Protein AF-A0A8H5Y834-F1 (afdb_monomer_lite)

Organism: NCBI:txid78864

Foldseek 3Di:
DCVVQPPPKDKDKDAQAQVQLLVVCVVVVNQDFQRDGSPPHGDDWFGFDPPPSCVSPPADPDDQVCAQPCSHHDNDDDDPQQRDKDFPDKDKFFDDQPDPPDPDRQTDTHRWIKMKMKGWPDWDWDQDPPQGIKIKTKMKIWIQTPRGTGMIMITIMIGDGDPCPPDPPPLQPPCVPVPPPPPPPPDPDPPCPQDDDAEDEDEFQDCVQQCCCCCVLVNWAWLDWDDPDQKIKTKTGDQPDPVCVVPVVCSSVVCVVVVNNHHDIYIYIYGPPSNVDDQPPDAPLLDPPNHDDFADDDDDPDQVVSVVSCVVVVWAWLFDAAQDPADDSAAVVCVVVVHLDADPPDPSHDDSSVSSVSNGDTAIARPRRPDVPDDDHCPDNVSSHSGGD

Sequence (389 aa):
MSRNFENRQFVRRQILDANQVQKLALTLHRPSLGGFDIQNQAPPNGTPLPPGYHLVYFTPGGLESELGADGTDTSFNAPFAFTRRMWGGGRIEWAASSSFLSTAGPELRVGDEVEEATSLISATPKESRSAGEMVLVEVKKEYHGPRGLALTDYRSWIFRPEIKPLSRSSDFGLLVDADPRQPTLVRDESGRDGYKLNHFMMRIRDPKKSMEFYTKLMGMRTVFVLNAGPFTVYYLGYPQTDEHRVDLTKFAIDTITNLPHTLGLLELFHIHGSEKQQSGFYSTGNTPPNLGFGHLGFTVPNVSQALMRLRAQGVPVLKDIGPCEAPILISDWEKQRGVGVSVKGTDSELHPGYAKLLEQIAFIQDPYCLHPNVQGDAKHPEDMQGLLS

Radius of gyration: 31.87 Å; chains: 1; bounding box: 76×54×85 Å

pLDDT: mean 80.47, std 17.7, range [32.56, 97.56]

InterPro domains:
  IPR004360 Glyoxalase/fosfomycin resistance/dioxygenase domain [PF00903] (196-322)
  IPR029068 Glyoxalase/Bleomycin resistance protein/Dihydroxybiphenyl dioxygenase [G3DSA:3.10.180.10] (180-368)
  IPR029068 Glyoxalase/Bleomycin resistance protein/Dihydroxybiphenyl dioxygenase [SSF54593] (196-323)
  IPR037523 Vicinal oxygen chelate (VOC), core domain [PS51819] (196-353)
  IPR052741 Mitochondrial Hydroxyacyl-thioester Dehydratase [PTHR28152] (6-170)

Secondary structure (DSSP, 8-state):
-HHHHTT-EEEEEEE--HHHHHHHHHHTT--EETTEE-SSSPPPTTPBPPTTGGGGSS---S-GGGS-TTSS--TTPPPTT--EEEEEEEEEEEPP---TT-SS-S--BTT-EEEEEEEEEEEEEEEETTTEEEEEEEEEEEEEETTEEEEEEEEEEEEE-----SS--TT---SSSS-TTS----PPPTT-TT----EEEEEES-HHHHHIIIIIIS--EEEEEEE-SSEEEEEEE--SSHHHHH-HHHHHHHHHHTGGG--SEEEEEEETTGGGSPTTSS--SSSTTS----------S-HHHHHHHHHHTT--EEE-SS---S--S--HHHHTTTSS---TTSTTS--HHHHHHHTT--EE--GGG--TT--S---SGGGGTT---

Structure (mmCIF, N/CA/C/O backbone):
data_AF-A0A8H5Y834-F1
#
_entry.id   AF-A0A8H5Y834-F1
#
loop_
_atom_site.group_PDB
_atom_site.id
_atom_site.type_symbol
_atom_site.label_atom_id
_atom_site.label_alt_id
_atom_site.label_comp_id
_atom_site.label_asym_id
_atom_site.label_entity_id
_atom_site.label_seq_id
_atom_site.pdbx_PDB_ins_code
_atom_site.Cartn_x
_atom_site.Cartn_y
_atom_site.Cartn_z
_atom_site.occupancy
_atom_site.B_iso_or_equiv
_atom_site.auth_seq_id
_atom_site.auth_comp_id
_atom_site.auth_asym_id
_atom_site.auth_atom_id
_atom_site.pdbx_PDB_model_num
ATOM 1 N N . MET A 1 1 ? -33.951 6.154 3.272 1.00 46.12 1 MET A N 1
ATOM 2 C CA . MET A 1 1 ? -33.186 5.913 4.517 1.00 46.12 1 MET A CA 1
ATOM 3 C C . MET A 1 1 ? -34.059 6.012 5.756 1.00 46.12 1 MET A C 1
ATOM 5 O O . MET A 1 1 ? -34.081 5.038 6.490 1.00 46.12 1 MET A O 1
ATOM 9 N N . SER A 1 2 ? -34.824 7.099 5.943 1.00 47.44 2 SER A N 1
ATOM 10 C CA . SER A 1 2 ? -35.669 7.288 7.140 1.00 47.44 2 SER A CA 1
ATOM 11 C C . SER A 1 2 ? -36.575 6.091 7.473 1.00 47.44 2 SER A C 1
ATOM 13 O O . SER A 1 2 ? -36.583 5.653 8.611 1.00 47.44 2 SER A O 1
ATOM 15 N N . ARG A 1 3 ? -37.229 5.465 6.479 1.00 48.16 3 ARG A N 1
ATOM 16 C CA . ARG A 1 3 ? -38.219 4.390 6.716 1.00 48.16 3 ARG A CA 1
ATOM 17 C C . ARG A 1 3 ? -37.682 3.083 7.325 1.00 48.16 3 ARG A C 1
ATOM 19 O O . ARG A 1 3 ? -38.458 2.359 7.930 1.00 48.16 3 ARG A O 1
ATOM 26 N N . ASN A 1 4 ? -36.390 2.757 7.181 1.00 54.59 4 ASN A N 1
ATOM 27 C CA . ASN A 1 4 ? -35.841 1.488 7.707 1.00 54.59 4 ASN A CA 1
ATOM 28 C C . ASN A 1 4 ? -35.476 1.561 9.200 1.00 54.59 4 ASN A C 1
ATOM 30 O O . ASN A 1 4 ? -35.349 0.526 9.854 1.00 54.59 4 ASN A O 1
ATOM 34 N N . PHE A 1 5 ? -35.304 2.777 9.722 1.00 59.12 5 PHE A N 1
ATOM 35 C CA . PHE A 1 5 ? -34.920 3.048 11.109 1.00 59.12 5 PHE A CA 1
ATOM 36 C C . PHE A 1 5 ? -35.915 3.963 11.830 1.00 59.12 5 PHE A C 1
ATOM 38 O O . PHE A 1 5 ? -35.716 4.272 13.002 1.00 59.12 5 PHE A O 1
ATOM 45 N N . GLU A 1 6 ? -36.984 4.383 11.150 1.00 57.66 6 GLU A N 1
ATOM 46 C CA . GLU A 1 6 ? -38.084 5.145 11.733 1.00 57.66 6 GLU A CA 1
ATOM 47 C C . GLU A 1 6 ? -38.618 4.371 12.943 1.00 57.66 6 GLU A C 1
ATOM 49 O O . GLU A 1 6 ? -39.026 3.215 12.821 1.00 57.66 6 GLU A O 1
ATOM 54 N N . ASN A 1 7 ? -38.556 4.993 14.121 1.00 64.25 7 ASN A N 1
ATOM 55 C CA . ASN A 1 7 ? -38.950 4.416 15.412 1.00 64.25 7 ASN A CA 1
ATOM 56 C C . ASN A 1 7 ? -38.074 3.264 15.945 1.00 64.25 7 ASN A C 1
ATOM 58 O O . ASN A 1 7 ? -38.475 2.595 16.897 1.00 64.25 7 ASN A O 1
ATOM 62 N N . ARG A 1 8 ? -36.878 3.018 15.387 1.00 70.75 8 ARG A N 1
ATOM 63 C CA . ARG A 1 8 ? -35.919 2.077 15.988 1.00 70.75 8 ARG A CA 1
ATOM 64 C C . ARG A 1 8 ? -35.089 2.767 17.066 1.00 70.75 8 ARG A C 1
ATOM 66 O O . ARG A 1 8 ? -34.402 3.753 16.803 1.00 70.75 8 ARG A O 1
ATOM 73 N N . GLN A 1 9 ? -35.126 2.193 18.262 1.00 81.62 9 GLN A N 1
ATOM 74 C CA . GLN A 1 9 ? -34.299 2.572 19.397 1.00 81.62 9 GLN A CA 1
ATOM 75 C C . GLN A 1 9 ? -33.412 1.382 19.765 1.00 81.62 9 GLN A C 1
ATOM 77 O O . GLN A 1 9 ? -33.905 0.261 19.896 1.00 81.62 9 GLN A O 1
ATOM 82 N N . PHE A 1 10 ? -32.111 1.614 19.914 1.00 86.94 10 PHE A N 1
ATOM 83 C CA . PHE A 1 10 ? -31.179 0.603 20.409 1.00 86.94 10 PHE A CA 1
ATOM 84 C C . PHE A 1 10 ? -30.896 0.882 21.875 1.00 86.94 10 PHE A C 1
ATOM 86 O O . PHE A 1 10 ? -30.531 2.001 22.226 1.00 86.94 10 PHE A O 1
ATOM 93 N N . VAL A 1 11 ? -31.071 -0.136 22.714 1.00 90.69 11 VAL A N 1
ATOM 94 C CA . VAL A 1 11 ? -30.858 -0.038 24.157 1.00 90.69 11 VAL A CA 1
ATOM 95 C C . VAL A 1 11 ? -29.713 -0.957 24.552 1.00 90.69 11 VAL A C 1
ATOM 97 O O . VAL A 1 11 ? -29.690 -2.129 24.169 1.00 90.69 11 VAL A O 1
ATOM 100 N N . ARG A 1 12 ? -28.758 -0.427 25.314 1.00 91.88 12 ARG A N 1
ATOM 101 C CA . ARG A 1 12 ? -27.623 -1.170 25.875 1.00 91.88 12 ARG A CA 1
ATOM 102 C C . ARG A 1 12 ? -27.512 -0.870 27.360 1.00 91.88 12 ARG A C 1
ATOM 104 O O . ARG A 1 12 ? -27.840 0.229 27.792 1.00 91.88 12 ARG A O 1
ATOM 111 N N . ARG A 1 13 ? -27.026 -1.833 28.140 1.00 94.94 13 ARG A N 1
ATOM 112 C CA . ARG A 1 13 ? -26.738 -1.643 29.565 1.00 94.94 13 ARG A CA 1
ATOM 113 C C . ARG A 1 13 ? -25.290 -1.980 29.846 1.00 94.94 13 ARG A C 1
ATOM 115 O O . ARG A 1 13 ? -24.770 -2.949 29.294 1.00 94.94 13 ARG A O 1
ATOM 122 N N . GLN A 1 14 ? -24.649 -1.176 30.681 1.00 95.94 14 GLN A N 1
ATOM 123 C CA . GLN A 1 14 ? -23.291 -1.428 31.135 1.00 95.94 14 GLN A CA 1
ATOM 124 C C . GLN A 1 14 ? -23.114 -0.929 32.567 1.00 95.94 14 GLN A C 1
ATOM 126 O O . GLN A 1 14 ? -23.587 0.149 32.925 1.00 95.94 14 GLN A O 1
ATOM 131 N N . ILE A 1 15 ? -22.392 -1.710 33.371 1.00 96.94 15 ILE A N 1
ATOM 132 C CA . ILE A 1 15 ? -21.877 -1.261 34.664 1.00 96.94 15 ILE A CA 1
ATOM 133 C C . ILE A 1 15 ? -20.659 -0.375 34.412 1.00 96.94 15 ILE A C 1
ATOM 135 O O . ILE A 1 15 ? -19.714 -0.796 33.742 1.00 96.94 15 ILE A O 1
ATOM 139 N N . LEU A 1 16 ? -20.661 0.833 34.970 1.00 96.94 16 LEU A N 1
ATOM 140 C CA . LEU A 1 16 ? -19.536 1.758 34.870 1.00 96.94 16 LEU A CA 1
ATOM 141 C C . LEU A 1 16 ? -18.372 1.287 35.746 1.00 96.94 16 LEU A C 1
ATOM 143 O O . LEU A 1 16 ? -18.251 1.669 36.910 1.00 96.94 16 LEU A O 1
ATOM 147 N N . ASP A 1 17 ? -17.520 0.424 35.203 1.00 95.50 17 ASP A N 1
ATOM 148 C CA . ASP A 1 17 ? -16.418 -0.173 35.946 1.00 95.50 17 ASP A CA 1
ATOM 149 C C . ASP A 1 17 ? -15.306 0.838 36.275 1.00 95.50 17 ASP A C 1
ATOM 151 O O . ASP A 1 17 ? -14.989 1.751 35.507 1.00 95.50 17 ASP A O 1
ATOM 155 N N . ALA A 1 18 ? -14.690 0.655 37.443 1.00 96.69 18 ALA A N 1
ATOM 156 C CA . ALA A 1 18 ? -13.659 1.550 37.955 1.00 96.69 18 ALA A CA 1
ATOM 157 C C . ALA A 1 18 ? -12.357 1.508 37.133 1.00 96.69 18 ALA A C 1
ATOM 159 O O . ALA A 1 18 ? -11.622 2.496 37.079 1.00 96.69 18 ALA A O 1
ATOM 160 N N . ASN A 1 19 ? -12.053 0.377 36.491 1.00 95.94 19 ASN A N 1
ATOM 161 C CA . ASN A 1 19 ? -10.794 0.194 35.775 1.00 95.94 19 ASN A CA 1
ATOM 162 C C . ASN A 1 19 ? -10.770 0.992 34.465 1.00 95.94 19 ASN A C 1
ATOM 164 O O . ASN A 1 19 ? -9.759 1.615 34.138 1.00 95.94 19 ASN A O 1
ATOM 168 N N . GLN A 1 20 ? -11.883 1.013 33.736 1.00 95.38 20 GLN A N 1
ATOM 169 C CA . GLN A 1 20 ? -12.024 1.726 32.474 1.00 95.38 20 GLN A CA 1
ATOM 170 C C . GLN A 1 20 ? -11.906 3.242 32.673 1.00 95.38 20 GLN A C 1
ATOM 172 O O . GLN A 1 20 ? -11.138 3.896 31.960 1.00 95.38 20 GLN A O 1
ATOM 177 N N . VAL A 1 21 ? -12.562 3.802 33.698 1.00 95.44 21 VAL A N 1
ATOM 178 C CA . VAL A 1 21 ? -12.429 5.235 34.018 1.00 95.44 21 VAL A CA 1
ATOM 179 C C . VAL A 1 21 ? -11.041 5.592 34.552 1.00 95.44 21 VAL A C 1
ATOM 181 O O . VAL A 1 21 ? -10.519 6.654 34.212 1.00 95.44 21 VAL A O 1
ATOM 184 N N . GLN A 1 22 ? -10.414 4.709 35.340 1.00 96.69 22 GLN A N 1
ATOM 185 C CA . GLN A 1 22 ? -9.044 4.899 35.821 1.00 96.69 22 GLN A CA 1
ATOM 186 C C . GLN A 1 22 ? -8.074 4.995 34.642 1.00 96.69 22 GLN A C 1
ATOM 188 O O . GLN A 1 22 ? -7.298 5.945 34.559 1.00 96.69 22 GLN A O 1
ATOM 193 N N . LYS A 1 23 ? -8.151 4.046 33.701 1.00 96.44 23 LYS A N 1
ATOM 194 C CA . LYS A 1 23 ? -7.313 4.038 32.496 1.00 96.44 23 LYS A CA 1
ATOM 195 C C . LYS A 1 23 ? -7.483 5.321 31.692 1.00 96.44 23 LYS A C 1
ATOM 197 O O . LYS A 1 23 ? -6.480 5.955 31.381 1.00 96.44 23 LYS A O 1
ATOM 202 N N . LEU A 1 24 ? -8.722 5.753 31.437 1.00 95.69 24 LEU A N 1
ATOM 203 C CA . LEU A 1 24 ? -8.978 7.027 30.757 1.00 95.69 24 LEU A CA 1
ATOM 204 C C . LEU A 1 24 ? -8.329 8.206 31.494 1.00 95.69 24 LEU A C 1
ATOM 206 O O . LEU A 1 24 ? -7.651 9.025 30.878 1.00 95.69 24 LEU A O 1
ATOM 210 N N . ALA A 1 25 ? -8.534 8.306 32.808 1.00 95.56 25 ALA A N 1
ATOM 211 C CA . ALA A 1 25 ? -8.006 9.409 33.600 1.00 95.56 25 ALA A CA 1
ATOM 212 C C . ALA A 1 25 ? -6.470 9.466 33.555 1.00 95.56 25 ALA A C 1
ATOM 214 O O . ALA A 1 25 ? -5.909 10.536 33.316 1.00 95.56 25 ALA A O 1
ATOM 215 N N . LEU A 1 26 ? -5.798 8.320 33.692 1.00 95.88 26 LEU A N 1
ATOM 216 C CA . LEU A 1 26 ? -4.341 8.225 33.607 1.00 95.88 26 LEU A CA 1
ATOM 217 C C . LEU A 1 26 ? -3.819 8.524 32.194 1.00 95.88 26 LEU A C 1
ATOM 219 O O . LEU A 1 26 ? -2.829 9.243 32.066 1.00 95.88 26 LEU A O 1
ATOM 223 N N . THR A 1 27 ? -4.505 8.069 31.138 1.00 96.50 27 THR A N 1
ATOM 224 C CA . THR A 1 27 ? -4.192 8.439 29.743 1.00 96.50 27 THR A CA 1
ATOM 225 C C . THR A 1 27 ? -4.278 9.949 29.519 1.00 96.50 27 THR A C 1
ATOM 227 O O . THR A 1 27 ? -3.488 10.509 28.766 1.00 96.50 27 THR A O 1
ATOM 230 N N . LEU A 1 28 ? -5.197 10.632 30.204 1.00 95.00 28 LEU A N 1
ATOM 231 C CA . LEU A 1 28 ? -5.334 12.091 30.169 1.00 95.00 28 LEU A CA 1
ATOM 232 C C . LEU A 1 28 ? -4.401 12.819 31.156 1.00 95.00 28 LEU A C 1
ATOM 234 O O . LEU A 1 28 ? -4.596 14.011 31.399 1.00 95.00 28 LEU A O 1
ATOM 238 N N . HIS A 1 29 ? -3.417 12.126 31.740 1.00 95.44 29 HIS A N 1
ATOM 239 C CA . HIS A 1 29 ? -2.500 12.644 32.763 1.00 95.44 29 HIS A CA 1
ATOM 240 C C . HIS A 1 29 ? -3.206 13.235 33.996 1.00 95.44 29 HIS A C 1
ATOM 242 O O . HIS A 1 29 ? -2.747 14.215 34.584 1.00 95.44 29 HIS A O 1
ATOM 248 N N . ARG A 1 30 ? -4.330 12.642 34.415 1.00 94.69 30 ARG A N 1
ATOM 249 C CA . ARG A 1 30 ? -5.073 13.037 35.620 1.00 94.69 30 ARG A CA 1
ATOM 250 C C . ARG A 1 30 ? -4.901 11.966 36.699 1.00 94.69 30 ARG A C 1
ATOM 252 O O . ARG A 1 30 ? -5.573 10.939 36.635 1.00 94.69 30 ARG A O 1
ATOM 259 N N . PRO A 1 31 ? -4.007 12.181 37.683 1.00 94.56 31 PRO A N 1
ATOM 260 C CA . PRO A 1 31 ? -3.679 11.168 38.684 1.00 94.56 31 PRO A CA 1
ATOM 261 C C . PRO A 1 31 ? -4.747 11.025 39.772 1.00 94.56 31 PRO A C 1
ATOM 263 O O . PRO A 1 31 ? -4.654 10.119 40.590 1.00 94.56 31 PRO A O 1
ATOM 266 N N . SER A 1 32 ? -5.750 11.907 39.795 1.00 93.94 32 SER A N 1
ATOM 267 C CA . SER A 1 32 ? -6.833 11.871 40.768 1.00 93.94 32 SER A CA 1
ATOM 268 C C . SER A 1 32 ? -8.212 11.967 40.120 1.00 93.94 32 SER A C 1
ATOM 270 O O . SER A 1 32 ? -8.396 12.615 39.084 1.00 93.94 32 SER A O 1
ATOM 272 N N . LEU A 1 33 ? -9.196 11.320 40.746 1.00 92.75 33 LEU A N 1
ATOM 273 C CA . LEU A 1 33 ? -10.593 11.319 40.316 1.00 92.75 33 LEU A CA 1
ATOM 274 C C . LEU A 1 33 ? -11.517 11.385 41.532 1.00 92.75 33 LEU A C 1
ATOM 276 O O . LEU A 1 33 ? -11.397 10.578 42.448 1.00 92.75 33 LEU A O 1
ATOM 280 N N . GLY A 1 34 ? -12.430 12.360 41.561 1.00 86.44 34 GLY A N 1
ATOM 281 C CA . GLY A 1 34 ? -13.373 12.538 42.675 1.00 86.44 34 GLY A CA 1
ATOM 282 C C . GLY A 1 34 ? -12.709 12.684 44.051 1.00 86.44 34 GLY A C 1
ATOM 283 O O . GLY A 1 34 ? -13.289 12.266 45.046 1.00 86.44 34 GLY A O 1
ATOM 284 N N . GLY A 1 35 ? -11.492 13.236 44.102 1.00 89.44 35 GLY A N 1
ATOM 285 C CA . GLY A 1 35 ? -10.716 13.416 45.335 1.00 89.44 35 GLY A CA 1
ATOM 286 C C . GLY A 1 35 ? -9.821 12.235 45.728 1.00 89.44 35 GLY A C 1
ATOM 287 O O . GLY A 1 35 ? -9.084 12.351 46.701 1.00 89.44 35 GLY A O 1
ATOM 288 N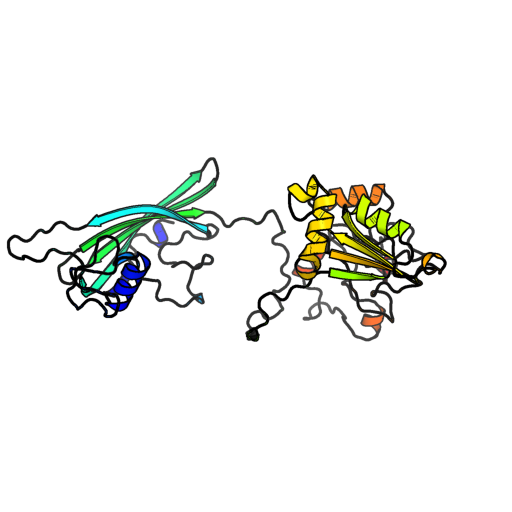 N . PHE A 1 36 ? -9.835 11.133 44.976 1.00 93.69 36 PHE A N 1
ATOM 289 C CA . PHE A 1 36 ? -8.998 9.957 45.231 1.00 93.69 36 PHE A CA 1
ATOM 290 C C . PHE A 1 36 ? -7.772 9.946 44.317 1.00 93.69 36 PHE A C 1
ATOM 292 O O . PHE A 1 36 ? -7.902 10.269 43.139 1.00 93.69 36 PHE A O 1
ATOM 299 N N . ASP A 1 37 ? -6.605 9.554 44.837 1.00 95.75 37 ASP A N 1
ATOM 300 C CA . ASP A 1 37 ? -5.444 9.181 44.017 1.00 95.75 37 ASP A CA 1
ATOM 301 C C . ASP A 1 37 ? -5.710 7.818 43.369 1.00 95.75 37 ASP A C 1
ATOM 303 O O . ASP A 1 37 ? -6.022 6.845 44.057 1.00 95.75 37 ASP A O 1
ATOM 307 N N . ILE A 1 38 ? -5.614 7.771 42.042 1.00 96.38 38 ILE A N 1
ATOM 308 C CA . ILE A 1 38 ? -5.947 6.598 41.235 1.00 96.38 38 ILE A CA 1
ATOM 309 C C . ILE A 1 38 ? -4.743 6.026 40.477 1.00 96.38 38 ILE A C 1
ATOM 311 O O . ILE A 1 38 ? -4.922 5.212 39.571 1.00 96.38 38 ILE A O 1
ATOM 315 N N . GLN A 1 39 ? -3.508 6.429 40.797 1.00 94.81 39 GLN A N 1
ATOM 316 C CA . GLN A 1 39 ? -2.318 5.914 40.102 1.00 94.81 39 GLN A CA 1
ATOM 317 C C . GLN A 1 39 ? -2.117 4.412 40.322 1.00 94.81 39 GLN A C 1
ATOM 319 O O . GLN A 1 39 ? -1.778 3.688 39.390 1.00 94.81 39 GLN A O 1
ATOM 324 N N . ASN A 1 40 ? -2.363 3.945 41.548 1.00 93.00 40 ASN A N 1
ATOM 325 C CA . ASN A 1 40 ? -2.091 2.564 41.955 1.00 93.00 40 ASN A CA 1
ATOM 326 C C . ASN A 1 40 ? -3.353 1.776 42.331 1.00 93.00 40 ASN A C 1
ATOM 328 O O . ASN A 1 40 ? -3.276 0.572 42.566 1.00 93.00 40 ASN A O 1
ATOM 332 N N . GLN A 1 41 ? -4.512 2.434 42.414 1.00 93.69 41 GLN A N 1
ATOM 333 C CA . GLN A 1 41 ? -5.781 1.820 42.807 1.00 93.69 41 GLN A CA 1
ATOM 334 C C . GLN A 1 41 ? -6.929 2.420 41.999 1.00 93.69 41 GLN A C 1
ATOM 336 O O . GLN A 1 41 ? -6.919 3.605 41.676 1.00 93.69 41 GLN A O 1
ATOM 341 N N . ALA A 1 42 ? -7.916 1.599 41.650 1.00 94.69 42 ALA A N 1
ATOM 342 C CA . ALA A 1 42 ? -9.094 2.085 40.946 1.00 94.69 42 ALA A CA 1
ATOM 343 C C . ALA A 1 42 ? -9.961 2.951 41.886 1.00 94.69 42 ALA A C 1
ATOM 345 O O . ALA A 1 42 ? -10.006 2.675 43.089 1.00 94.69 42 ALA A O 1
ATOM 346 N N . PRO A 1 43 ? -10.656 3.983 41.372 1.00 96.12 43 PRO A N 1
ATOM 347 C CA . PRO A 1 43 ? -11.563 4.786 42.187 1.00 96.12 43 PRO A CA 1
ATOM 348 C C . PRO A 1 43 ? -12.678 3.910 42.789 1.00 96.12 43 PRO A C 1
ATOM 350 O O . PRO A 1 43 ? -13.155 2.990 42.120 1.00 96.12 43 PRO A O 1
ATOM 353 N N . PRO A 1 44 ? -13.113 4.169 44.034 1.00 96.38 44 PRO A N 1
ATOM 354 C CA . PRO A 1 44 ? -14.150 3.369 44.677 1.00 96.38 44 PRO A CA 1
ATOM 355 C C . PRO A 1 44 ? -15.523 3.520 43.999 1.00 96.38 44 PRO A C 1
ATOM 357 O O . PRO A 1 44 ? -15.816 4.509 43.323 1.00 96.38 44 PRO A O 1
ATOM 360 N N . ASN A 1 45 ? -16.411 2.549 44.235 1.00 96.25 45 ASN A N 1
ATOM 361 C CA . ASN A 1 45 ? -17.813 2.670 43.833 1.00 96.25 45 ASN A CA 1
ATOM 362 C C . ASN A 1 45 ? -18.438 3.929 44.450 1.00 96.25 45 ASN A C 1
ATOM 364 O O . ASN A 1 45 ? -18.212 4.253 45.617 1.00 96.25 45 ASN A O 1
ATOM 368 N N . GLY A 1 46 ? -19.238 4.637 43.659 1.00 94.00 46 GLY A N 1
ATOM 369 C CA . GLY A 1 46 ? -19.835 5.914 44.029 1.00 94.00 46 GLY A CA 1
ATOM 370 C C . GLY A 1 46 ? -19.008 7.143 43.641 1.00 94.00 46 GLY A C 1
ATOM 371 O O . GLY A 1 46 ? -19.546 8.250 43.728 1.00 94.00 46 GLY A O 1
ATOM 372 N N . THR A 1 47 ? -17.760 7.001 43.174 1.00 95.25 47 THR A N 1
ATOM 373 C CA . THR A 1 47 ? -16.974 8.134 42.652 1.00 95.25 47 THR A CA 1
ATOM 374 C C . THR A 1 47 ? -17.670 8.759 41.431 1.00 95.25 47 THR A C 1
ATOM 376 O O . THR A 1 47 ? -17.952 8.035 40.475 1.00 95.25 47 THR A O 1
ATOM 379 N N . PRO A 1 48 ? -17.954 10.079 41.419 1.00 93.00 48 PRO A N 1
ATOM 380 C CA . PRO A 1 48 ? -18.559 10.753 40.267 1.00 93.00 48 PRO A CA 1
ATOM 381 C C . PRO A 1 48 ? -17.685 10.689 39.013 1.00 93.00 48 PRO A C 1
ATOM 383 O O . PRO A 1 48 ? -16.478 10.940 39.075 1.00 93.00 48 PRO A O 1
ATOM 386 N N . LEU A 1 49 ? -18.301 10.400 37.866 1.00 93.88 49 LEU A N 1
ATOM 387 C CA . LEU A 1 49 ? -17.650 10.487 36.563 1.00 93.88 49 LEU A CA 1
ATOM 388 C C . LEU A 1 49 ? -17.626 11.950 36.099 1.00 93.88 49 LEU A C 1
ATOM 390 O O . LEU A 1 49 ? -18.684 12.575 35.988 1.00 93.88 49 LEU A O 1
ATOM 394 N N . PRO A 1 50 ? -16.451 12.499 35.747 1.00 91.62 50 PRO A N 1
ATOM 395 C CA . PRO A 1 50 ? -16.373 13.815 35.137 1.00 91.62 50 PRO A CA 1
ATOM 396 C C . PRO A 1 50 ? -17.126 13.895 33.797 1.00 91.62 50 PRO A C 1
ATOM 398 O O . PRO A 1 50 ? -17.258 12.894 33.080 1.00 91.62 50 PRO A O 1
ATOM 401 N N . PRO A 1 51 ? -17.558 15.101 33.388 1.00 90.25 51 PRO A N 1
ATOM 402 C CA . PRO A 1 51 ? -18.104 15.341 32.057 1.00 90.25 51 PRO A CA 1
ATOM 403 C C . PRO A 1 51 ? -17.228 14.754 30.936 1.00 90.25 51 PRO A C 1
ATOM 405 O O . PRO A 1 51 ? -16.014 14.953 30.904 1.00 90.25 51 PRO A O 1
ATOM 408 N N . GLY A 1 52 ? -17.856 14.011 30.019 1.00 89.94 52 GLY A N 1
ATOM 409 C CA . GLY A 1 52 ? -17.193 13.345 28.888 1.00 89.94 52 GLY A CA 1
ATOM 410 C C . GLY A 1 52 ? -16.590 11.967 29.190 1.00 89.94 52 GLY A C 1
ATOM 411 O O . GLY A 1 52 ? -16.232 11.253 28.260 1.00 89.94 52 GLY A O 1
ATOM 412 N N . TYR A 1 53 ? -16.521 11.535 30.453 1.00 94.31 53 TYR A N 1
ATOM 413 C CA . TYR A 1 53 ? -15.883 10.255 30.797 1.00 94.31 53 TYR A CA 1
ATOM 414 C C . TYR A 1 53 ? -16.770 9.041 30.499 1.00 94.31 53 TYR A C 1
ATOM 416 O O . TYR A 1 53 ? -16.276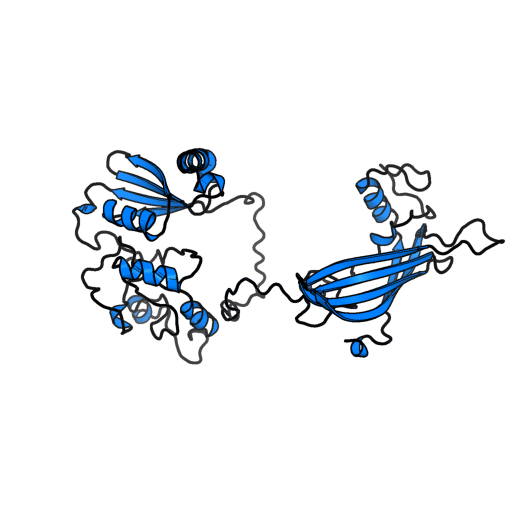 7.926 30.418 1.00 94.31 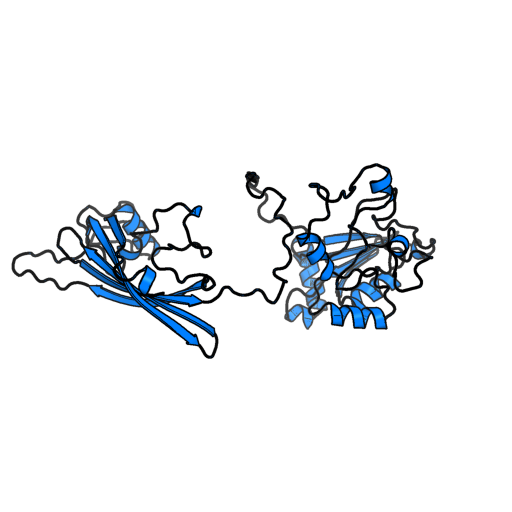53 TYR A O 1
ATOM 424 N N . HIS A 1 54 ? -18.065 9.246 30.256 1.00 92.75 54 HIS A N 1
ATOM 425 C CA . HIS A 1 54 ? -18.963 8.190 29.783 1.00 92.75 54 HIS A CA 1
ATOM 426 C C . HIS A 1 54 ? -18.591 7.673 28.376 1.00 92.75 54 HIS A C 1
ATOM 428 O O . HIS A 1 54 ? -19.034 6.598 27.991 1.00 92.75 54 HIS A O 1
ATOM 434 N N . LEU A 1 55 ? -17.776 8.411 27.605 1.00 92.56 55 LEU A N 1
ATOM 435 C CA . LEU A 1 55 ? -17.439 8.087 26.211 1.00 92.56 55 LEU A CA 1
ATOM 436 C C . LEU A 1 55 ? -16.572 6.834 26.041 1.00 92.56 55 LEU A C 1
ATOM 438 O O . LEU A 1 55 ? -16.529 6.288 24.942 1.00 92.56 55 LEU A O 1
ATOM 442 N N . VAL A 1 56 ? -15.873 6.395 27.091 1.00 93.31 56 VAL A N 1
ATOM 443 C CA . VAL A 1 56 ? -15.113 5.132 27.059 1.00 93.31 56 VAL A CA 1
ATOM 444 C C . VAL A 1 56 ? -15.980 3.912 27.347 1.00 93.31 56 VAL A C 1
ATOM 446 O O . VAL A 1 56 ? -15.522 2.793 27.155 1.00 93.31 56 VAL A O 1
ATOM 449 N N . TYR A 1 57 ? -17.224 4.128 27.766 1.00 94.31 57 TYR A N 1
ATOM 450 C CA . TYR A 1 57 ? -18.219 3.086 27.958 1.00 94.31 57 TYR A CA 1
ATOM 451 C C . TYR A 1 57 ? -19.094 2.944 26.705 1.00 94.31 57 TYR A C 1
ATOM 453 O O . TYR A 1 57 ? -19.076 3.771 25.792 1.00 94.31 57 TYR A O 1
ATOM 461 N N . PHE A 1 58 ? -19.890 1.882 26.677 1.00 91.44 58 PHE A N 1
ATOM 462 C CA . PHE A 1 58 ? -20.814 1.495 25.614 1.00 91.44 58 PHE A CA 1
ATOM 463 C C . PHE A 1 58 ? -20.122 1.269 24.265 1.00 91.44 58 PHE A C 1
ATOM 465 O O . PHE A 1 58 ? -20.690 1.534 23.200 1.00 91.44 58 PHE A O 1
ATOM 472 N N . THR A 1 59 ? -18.890 0.750 24.310 1.00 86.19 59 THR A N 1
ATOM 473 C CA . THR A 1 59 ? -18.165 0.277 23.126 1.00 86.19 59 THR A CA 1
ATOM 474 C C . THR A 1 59 ? -18.959 -0.829 22.418 1.00 86.19 59 THR A C 1
ATOM 476 O O . THR A 1 59 ? -19.716 -1.548 23.076 1.00 86.19 59 THR A O 1
ATOM 479 N N . PRO A 1 60 ? -18.821 -0.993 21.089 1.00 81.94 60 PRO A N 1
ATOM 480 C CA . PRO A 1 60 ? -19.512 -2.058 20.363 1.00 81.94 60 PRO A CA 1
ATOM 481 C C . PRO A 1 60 ? -19.201 -3.428 20.982 1.00 81.94 60 PRO A C 1
ATOM 483 O O . PRO A 1 60 ? -18.037 -3.755 21.189 1.00 81.94 60 PRO A O 1
ATOM 486 N N . GLY A 1 61 ? -20.239 -4.201 21.313 1.00 73.31 61 GLY A N 1
ATOM 487 C CA . GLY A 1 61 ? -20.102 -5.521 21.947 1.00 73.31 61 GLY A CA 1
ATOM 488 C C . GLY A 1 61 ? -20.139 -6.703 20.973 1.00 73.31 61 GLY A C 1
ATOM 489 O O . GLY A 1 61 ? -20.117 -7.844 21.423 1.00 73.31 61 GLY A O 1
ATOM 490 N N . GLY A 1 62 ? -20.259 -6.432 19.670 1.00 79.00 62 GLY A N 1
ATOM 491 C CA . GLY A 1 62 ? -20.311 -7.449 18.620 1.00 79.00 62 GLY A CA 1
ATOM 492 C C . GLY A 1 62 ? -18.935 -7.991 18.236 1.00 79.00 62 GLY A C 1
ATOM 493 O O . GLY A 1 62 ? -17.901 -7.430 18.609 1.00 79.00 62 GLY A O 1
ATOM 494 N N . LEU A 1 63 ? -18.928 -9.080 17.470 1.00 84.00 63 LEU A N 1
ATOM 495 C CA . LEU A 1 63 ? -17.709 -9.623 16.869 1.00 84.00 63 LEU A CA 1
ATOM 496 C C . LEU A 1 63 ? -17.176 -8.674 15.790 1.00 84.00 63 LEU A C 1
ATOM 498 O O . LEU A 1 63 ? -17.929 -7.920 15.178 1.00 84.00 63 LEU A O 1
ATOM 502 N N . GLU A 1 64 ? -15.881 -8.762 15.485 1.00 79.38 64 GLU A N 1
ATOM 503 C CA . GLU A 1 64 ? -15.273 -7.989 14.392 1.00 79.38 64 GLU A CA 1
ATOM 504 C C . GLU A 1 64 ? -15.995 -8.220 13.050 1.00 79.38 64 GLU A C 1
ATOM 506 O O . GLU A 1 64 ? -16.194 -7.283 12.283 1.00 79.38 64 GLU A O 1
ATOM 511 N N . SER A 1 65 ? -16.498 -9.440 12.819 1.00 82.94 65 SER A N 1
ATOM 512 C CA . SER A 1 65 ? -17.300 -9.805 11.642 1.00 82.94 65 SER A CA 1
ATOM 513 C C . SER A 1 65 ? -18.654 -9.092 11.539 1.00 82.94 65 SER A C 1
ATOM 515 O O . SER A 1 65 ? -19.293 -9.150 10.493 1.00 82.94 65 SER A O 1
ATOM 517 N N . GLU A 1 66 ? -19.127 -8.477 12.623 1.00 80.69 66 GLU A N 1
ATOM 518 C CA . GLU A 1 66 ? -20.409 -7.763 12.700 1.00 80.69 66 GLU A CA 1
ATOM 519 C C . GLU A 1 66 ? -20.239 -6.242 12.553 1.00 80.69 66 GLU A C 1
ATOM 521 O O . GLU A 1 66 ? -21.228 -5.503 12.473 1.00 80.69 66 GLU A O 1
ATOM 526 N N . LEU A 1 67 ? -18.991 -5.761 12.519 1.00 83.06 67 LEU A N 1
ATOM 527 C CA . LEU A 1 67 ? -18.672 -4.359 12.286 1.00 83.06 67 LEU A CA 1
ATOM 528 C C . LEU A 1 67 ? -18.887 -3.992 10.811 1.00 83.06 67 LEU A C 1
ATOM 530 O O . LEU A 1 67 ? -18.842 -4.825 9.906 1.00 83.06 67 LEU A O 1
ATOM 534 N N . GLY A 1 68 ? -19.134 -2.708 10.562 1.00 77.44 68 GLY A N 1
ATOM 535 C CA . GLY A 1 68 ? -19.164 -2.157 9.215 1.00 77.44 68 GLY A CA 1
ATOM 536 C C . GLY A 1 68 ? -17.801 -2.283 8.536 1.00 77.44 68 GLY A C 1
ATOM 537 O O . GLY A 1 68 ? -16.780 -2.476 9.189 1.00 77.44 68 GLY A O 1
ATOM 538 N N . ALA A 1 69 ? -17.769 -2.105 7.214 1.00 75.31 69 ALA A N 1
ATOM 539 C CA . ALA A 1 69 ? -16.525 -2.147 6.438 1.00 75.31 69 ALA A CA 1
ATOM 540 C C . ALA A 1 69 ? -15.457 -1.132 6.911 1.00 75.31 69 ALA A C 1
ATOM 542 O O . ALA A 1 69 ? -14.283 -1.279 6.594 1.00 75.31 69 ALA A O 1
ATOM 543 N N . ASP A 1 70 ? -15.857 -0.104 7.663 1.00 76.69 70 ASP A N 1
ATOM 544 C CA . ASP A 1 70 ? -14.979 0.885 8.293 1.00 76.69 70 ASP A CA 1
ATOM 545 C C . ASP A 1 70 ? -14.562 0.528 9.735 1.00 76.69 70 ASP A C 1
ATOM 547 O O . ASP A 1 70 ? -13.962 1.355 10.421 1.00 76.69 70 ASP A O 1
ATOM 551 N N . GLY A 1 71 ? -14.894 -0.674 10.213 1.00 79.12 71 GLY A N 1
ATOM 552 C CA . GLY A 1 71 ? -14.630 -1.131 11.578 1.00 79.12 71 GLY A CA 1
ATOM 553 C C . GLY A 1 71 ? -15.553 -0.514 12.633 1.00 79.12 71 GLY A C 1
ATOM 554 O O . GLY A 1 71 ? -15.262 -0.605 13.825 1.00 79.12 71 GLY A O 1
ATOM 555 N N . THR A 1 72 ? -16.653 0.139 12.236 1.00 83.06 72 THR A N 1
ATOM 556 C CA . THR A 1 72 ? -17.575 0.795 13.177 1.00 83.06 72 THR A CA 1
ATOM 557 C C . THR A 1 72 ? -18.881 0.027 13.384 1.00 83.06 72 THR A C 1
ATOM 559 O O . THR A 1 72 ? -19.312 -0.766 12.555 1.00 83.06 72 THR A O 1
ATOM 562 N N . ASP A 1 73 ? -19.547 0.289 14.509 1.00 84.75 73 ASP A N 1
ATOM 563 C CA . ASP A 1 73 ? -20.914 -0.162 14.806 1.00 84.75 73 ASP A CA 1
ATOM 564 C C . ASP A 1 73 ? -21.906 0.197 13.678 1.00 84.75 73 ASP A C 1
ATOM 566 O O . ASP A 1 73 ? -21.917 1.336 13.202 1.00 84.75 73 ASP A O 1
ATOM 570 N N . THR A 1 74 ? -22.767 -0.761 13.312 1.00 83.25 74 THR A N 1
ATOM 571 C CA . THR A 1 74 ? -23.724 -0.719 12.193 1.00 83.25 74 THR A CA 1
ATOM 572 C C . THR A 1 74 ? -25.141 -0.214 12.528 1.00 83.25 74 THR A C 1
ATOM 574 O O . THR A 1 74 ? -25.965 -0.081 11.621 1.00 83.25 74 THR A O 1
ATOM 577 N N . SER A 1 75 ? -25.442 0.127 13.787 1.00 80.75 75 SER A N 1
ATOM 578 C CA . SER A 1 75 ? -26.798 0.408 14.312 1.00 80.75 75 SER A CA 1
ATOM 579 C C . SER A 1 75 ? -27.548 1.523 13.567 1.00 80.75 75 SER A C 1
ATOM 581 O O . SER A 1 75 ? -28.762 1.437 13.401 1.00 80.75 75 SER A O 1
ATOM 583 N N . PHE A 1 76 ? -26.842 2.550 13.079 1.00 85.06 76 PHE A N 1
ATOM 584 C CA . PHE A 1 76 ? -27.410 3.621 12.243 1.00 85.06 76 PHE A CA 1
ATOM 585 C C . PHE A 1 76 ? -26.456 4.021 11.112 1.00 85.06 76 PHE A C 1
ATOM 587 O O . PHE A 1 76 ? -26.177 5.203 10.897 1.00 85.06 76 PHE A O 1
ATOM 594 N N . ASN A 1 77 ? -25.920 3.032 10.397 1.00 84.56 77 ASN A N 1
ATOM 595 C CA . ASN A 1 77 ? -25.073 3.310 9.242 1.00 84.56 77 ASN A CA 1
ATOM 596 C C . ASN A 1 77 ? -25.892 3.718 8.015 1.00 84.56 77 ASN A C 1
ATOM 598 O O . ASN A 1 77 ? -27.012 3.247 7.790 1.00 84.56 77 ASN A O 1
ATOM 602 N N . ALA A 1 78 ? -25.307 4.588 7.192 1.00 82.56 78 ALA A N 1
ATOM 603 C CA . ALA A 1 78 ? -25.829 4.814 5.856 1.00 82.56 78 ALA A CA 1
ATOM 604 C C . ALA A 1 78 ? -25.690 3.517 5.025 1.00 82.56 78 ALA A C 1
ATOM 606 O O . ALA A 1 78 ? -24.712 2.783 5.183 1.00 82.56 78 ALA A O 1
ATOM 607 N N . PRO A 1 79 ? -26.658 3.199 4.149 1.00 76.12 79 PRO A N 1
ATOM 608 C CA . PRO A 1 79 ? -26.548 2.069 3.240 1.00 76.12 79 PRO A CA 1
ATOM 609 C C . PRO A 1 79 ? -25.383 2.254 2.264 1.00 76.12 79 PRO A C 1
ATOM 611 O O . PRO A 1 79 ? -24.903 3.365 2.021 1.00 76.12 79 PRO A O 1
ATOM 614 N N . PHE A 1 80 ? -24.990 1.150 1.636 1.00 68.94 80 PHE A N 1
ATOM 615 C CA . PHE A 1 80 ? -24.096 1.170 0.484 1.00 68.94 80 PHE A CA 1
ATOM 616 C C . PHE A 1 80 ? -24.560 2.214 -0.561 1.00 68.94 80 PHE A C 1
ATOM 618 O O . PHE A 1 80 ? -25.757 2.341 -0.816 1.00 68.94 80 PHE A O 1
ATOM 625 N N . ALA A 1 81 ? -23.678 3.007 -1.179 1.00 76.88 81 ALA A N 1
ATOM 626 C CA . ALA A 1 81 ? -22.207 2.952 -1.170 1.00 76.88 81 ALA A CA 1
ATOM 627 C C . ALA A 1 81 ? -21.513 3.826 -0.100 1.00 76.88 81 ALA A C 1
ATOM 629 O O . ALA A 1 81 ? -20.313 4.083 -0.197 1.00 76.88 81 ALA A O 1
ATOM 630 N N . PHE A 1 82 ? -22.240 4.313 0.910 1.00 82.00 82 PHE A N 1
ATOM 631 C CA . PHE A 1 82 ? -21.730 5.278 1.888 1.00 82.00 82 PHE A CA 1
ATOM 632 C C . PHE A 1 82 ? -20.994 4.604 3.058 1.00 82.00 82 PHE A C 1
ATOM 634 O O . PHE A 1 82 ? -21.457 4.621 4.195 1.00 82.00 82 PHE A O 1
ATOM 641 N N . THR A 1 83 ? -19.848 3.986 2.776 1.00 81.94 83 THR A N 1
ATOM 642 C CA . THR A 1 83 ? -19.093 3.173 3.747 1.00 81.94 83 THR A CA 1
ATOM 643 C C . THR A 1 83 ? -18.107 3.968 4.596 1.00 81.94 83 THR A C 1
ATOM 645 O O . THR A 1 83 ? -17.666 3.481 5.629 1.00 81.94 83 THR A O 1
ATOM 648 N N . ARG A 1 84 ? -17.742 5.193 4.198 1.00 85.38 84 ARG A N 1
ATOM 649 C CA . ARG A 1 84 ? -16.739 5.991 4.915 1.00 85.38 84 ARG A CA 1
ATOM 650 C C . ARG A 1 84 ? -17.387 6.903 5.934 1.00 85.38 84 ARG A C 1
ATOM 652 O O . ARG A 1 84 ? -17.939 7.939 5.560 1.00 85.38 84 ARG A O 1
ATOM 659 N N . ARG A 1 85 ? -17.261 6.568 7.211 1.00 88.25 85 ARG A N 1
ATOM 660 C CA . ARG A 1 85 ? -17.797 7.368 8.310 1.00 88.25 85 ARG A CA 1
ATOM 661 C C . ARG A 1 85 ? -16.783 8.371 8.849 1.00 88.25 85 ARG A C 1
ATOM 663 O O . ARG A 1 85 ? -15.601 8.087 9.009 1.00 88.25 85 ARG A O 1
ATOM 670 N N . MET A 1 86 ? -17.269 9.563 9.164 1.00 89.12 86 MET A N 1
ATOM 671 C CA . MET A 1 86 ? -16.525 10.641 9.807 1.00 89.12 86 MET A CA 1
ATOM 672 C C . MET A 1 86 ? -17.365 11.237 10.936 1.00 89.12 86 MET A C 1
ATOM 674 O O . MET A 1 86 ? -18.585 11.366 10.814 1.00 89.12 86 MET A O 1
ATOM 678 N N . TRP A 1 87 ? -16.709 11.652 12.021 1.00 89.38 87 TRP A N 1
ATOM 679 C CA . TRP A 1 87 ? -17.338 12.489 13.039 1.00 89.38 87 TRP A CA 1
ATOM 680 C C . TRP A 1 87 ? -17.597 13.892 12.478 1.00 89.38 87 TRP A C 1
ATOM 682 O O . TRP A 1 87 ? -16.660 14.640 12.210 1.00 89.38 87 TRP A O 1
ATOM 692 N N . GLY A 1 88 ? -18.867 14.238 12.272 1.00 88.19 88 GLY A N 1
ATOM 693 C CA . GLY A 1 88 ? -19.286 15.545 11.761 1.00 88.19 88 GLY A CA 1
ATOM 694 C C . GLY A 1 88 ? -19.484 16.599 12.849 1.00 88.19 88 GLY A C 1
ATOM 695 O O . GLY A 1 88 ? -19.504 17.788 12.545 1.00 88.19 88 GLY A O 1
ATOM 696 N N . GLY A 1 89 ? -19.630 16.176 14.105 1.00 92.69 89 GLY A N 1
ATOM 697 C CA . GLY A 1 89 ? -19.890 17.051 15.242 1.00 92.69 89 GLY A CA 1
ATOM 698 C C . GLY A 1 89 ? -20.775 16.381 16.286 1.00 92.69 89 GLY A C 1
ATOM 699 O O . GLY A 1 89 ? -21.196 15.234 16.128 1.00 92.69 89 GLY A O 1
ATOM 700 N N . GLY A 1 90 ? -21.058 17.106 17.360 1.00 92.62 90 GLY A N 1
ATOM 701 C CA . GLY A 1 90 ? -21.970 16.653 18.397 1.00 92.62 90 GLY A CA 1
ATOM 702 C C . GLY A 1 90 ? -22.140 17.679 19.507 1.00 92.62 90 GLY A C 1
ATOM 703 O O . GLY A 1 90 ? -21.456 18.705 19.532 1.00 92.62 90 GLY A O 1
ATOM 704 N N . ARG A 1 91 ? -23.066 17.399 20.418 1.00 94.38 91 ARG A N 1
ATOM 705 C CA . ARG A 1 91 ? -23.376 18.233 21.580 1.00 94.38 91 ARG A CA 1
ATOM 706 C C . ARG A 1 91 ? -23.806 17.340 22.729 1.00 94.38 91 ARG A C 1
ATOM 708 O O . ARG A 1 91 ? -24.626 16.459 22.526 1.00 94.38 91 ARG A O 1
ATOM 715 N N . ILE A 1 92 ? -23.298 17.598 23.926 1.00 95.06 92 ILE A N 1
ATOM 716 C CA . ILE A 1 92 ? -23.696 16.871 25.133 1.00 95.06 92 ILE A CA 1
ATOM 717 C C . ILE A 1 92 ? -24.422 17.845 26.063 1.00 95.06 92 ILE A C 1
ATOM 719 O O . ILE A 1 92 ? -23.962 18.967 26.274 1.00 95.06 92 ILE A O 1
ATOM 723 N N . GLU A 1 93 ? -25.562 17.417 26.595 1.00 94.44 93 GLU A N 1
ATOM 724 C CA . GLU A 1 93 ? -26.354 18.117 27.603 1.00 94.44 93 GLU A CA 1
ATOM 725 C C . GLU A 1 93 ? -26.358 17.291 28.890 1.00 94.44 93 GLU A C 1
ATOM 727 O O . GLU A 1 93 ? -26.814 16.149 28.898 1.00 94.44 93 GLU A O 1
ATOM 732 N N . TRP A 1 94 ? -25.866 17.861 29.987 1.00 91.38 94 TRP A N 1
ATOM 733 C CA . TRP A 1 94 ? -25.925 17.229 31.305 1.00 91.38 94 TRP A CA 1
ATOM 734 C C . TRP A 1 94 ? -27.223 17.614 32.004 1.00 91.38 94 TRP A C 1
ATOM 736 O O . TRP A 1 94 ? -27.618 18.782 31.981 1.00 91.38 94 TRP A O 1
ATOM 746 N N . ALA A 1 95 ? -27.886 16.640 32.624 1.00 89.00 95 ALA A N 1
ATOM 747 C CA . ALA A 1 95 ? -29.125 16.889 33.339 1.00 89.00 95 ALA A CA 1
ATOM 748 C C . ALA A 1 95 ? -28.883 17.804 34.547 1.00 89.00 95 ALA A C 1
ATOM 750 O O . ALA A 1 95 ? -27.939 17.619 35.319 1.00 89.00 95 ALA A O 1
ATOM 751 N N . ALA A 1 96 ? -29.756 18.798 34.717 1.00 76.75 96 ALA A N 1
ATOM 752 C CA . ALA A 1 96 ? -29.734 19.658 35.890 1.00 76.75 96 ALA A CA 1
ATOM 753 C C . ALA A 1 96 ? -30.156 18.864 37.136 1.00 76.75 96 ALA A C 1
ATOM 755 O O . ALA A 1 96 ? -31.065 18.034 37.077 1.00 76.75 96 ALA A O 1
ATOM 756 N N . SER A 1 97 ? -29.528 19.146 38.281 1.00 66.12 97 SER A N 1
ATOM 757 C CA . SER A 1 97 ? -29.991 18.604 39.559 1.00 66.12 97 SER A CA 1
ATOM 758 C C . SER A 1 97 ? -31.377 19.172 39.871 1.00 66.12 97 SER A C 1
ATOM 760 O O . SER A 1 97 ? -31.519 20.371 40.100 1.00 66.12 97 SER A O 1
ATOM 762 N N . SER A 1 98 ? -32.406 18.327 39.831 1.00 53.88 98 SER A N 1
ATOM 763 C CA . SER A 1 98 ? -33.808 18.727 40.005 1.00 53.88 98 SER A CA 1
ATOM 764 C C . SER A 1 98 ? -34.3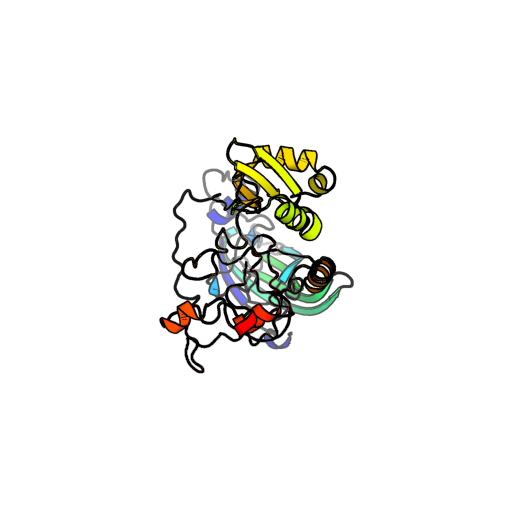64 18.441 41.404 1.00 53.88 98 SER A C 1
ATOM 766 O O . SER A 1 98 ? -35.538 18.702 41.659 1.00 53.88 98 SER A O 1
ATOM 768 N N . SER A 1 99 ? -33.552 17.917 42.329 1.00 49.72 99 SER A N 1
ATOM 769 C CA . SER A 1 99 ? -34.032 17.495 43.647 1.00 49.72 99 SER A CA 1
ATOM 770 C C . SER A 1 99 ? -33.635 18.466 44.756 1.00 49.72 99 SER A C 1
ATOM 772 O O . SER A 1 99 ? -32.464 18.586 45.102 1.00 49.72 99 SER A O 1
ATOM 774 N N . PHE A 1 100 ? -34.636 19.084 45.387 1.00 52.19 100 PHE A N 1
ATOM 775 C CA . PHE A 1 100 ? -34.493 19.770 46.679 1.00 52.19 100 PHE A CA 1
ATOM 776 C C . PHE A 1 100 ? -34.309 18.792 47.862 1.00 52.19 100 PHE A C 1
ATOM 778 O O . PHE A 1 100 ? -34.076 19.230 48.985 1.00 52.19 100 PHE A O 1
ATOM 785 N N . LEU A 1 101 ? -34.434 17.476 47.629 1.00 48.53 101 LEU A N 1
ATOM 786 C CA . LEU A 1 101 ? -34.454 16.420 48.653 1.00 48.53 101 LEU A CA 1
ATOM 787 C C . LEU A 1 101 ? -33.216 15.497 48.619 1.00 48.53 101 LEU A C 1
ATOM 789 O O . LEU A 1 101 ? -33.090 14.630 49.479 1.00 48.53 101 LEU A O 1
ATOM 793 N N . SER A 1 102 ? -32.305 15.659 47.651 1.00 52.50 102 SER A N 1
ATOM 794 C CA . SER A 1 102 ? -31.081 14.853 47.502 1.00 52.50 102 SER A CA 1
ATOM 795 C C . SER A 1 102 ? -29.863 15.752 47.308 1.00 52.50 102 SER A C 1
ATOM 797 O O . SER A 1 102 ? -29.860 16.620 46.440 1.00 52.50 102 SER A O 1
ATOM 799 N N . THR A 1 103 ? -28.796 15.509 48.071 1.00 54.81 103 THR A N 1
ATOM 800 C CA . THR A 1 103 ? -27.485 16.156 47.884 1.00 54.81 103 THR A CA 1
ATOM 801 C C . THR A 1 103 ? -26.691 15.576 46.708 1.00 54.81 103 THR A C 1
ATOM 803 O O . THR A 1 103 ? -25.697 16.169 46.297 1.00 54.81 103 THR A O 1
ATOM 806 N N . ALA A 1 104 ? -27.115 14.436 46.152 1.00 62.09 104 ALA A N 1
ATOM 807 C CA . ALA A 1 104 ? -26.506 13.821 44.976 1.00 62.09 104 ALA A CA 1
ATOM 808 C C . ALA A 1 104 ? -27.322 14.150 43.716 1.00 62.09 104 ALA A C 1
ATOM 810 O O . ALA A 1 104 ? -28.520 13.856 43.655 1.00 62.09 104 ALA A O 1
ATOM 811 N N . GLY A 1 105 ? -26.665 14.753 42.720 1.00 72.81 105 GLY A N 1
ATOM 812 C CA . GLY A 1 105 ? -27.251 15.027 41.406 1.00 72.81 105 GLY A CA 1
ATOM 813 C C . GLY A 1 105 ? -27.400 13.766 40.537 1.00 72.81 105 GLY A C 1
ATOM 814 O O . GLY A 1 105 ? -26.932 12.687 40.917 1.00 72.81 105 GLY A O 1
ATOM 815 N N . PRO A 1 106 ? -28.006 13.885 39.341 1.00 84.00 106 PRO A N 1
ATOM 816 C CA . PRO A 1 106 ? -28.202 12.768 38.409 1.00 84.00 106 PRO A CA 1
ATOM 817 C C . PRO A 1 106 ? -26.905 12.311 37.715 1.00 84.00 106 PRO A C 1
ATOM 819 O O . PRO A 1 106 ? -26.945 11.492 36.805 1.00 84.00 106 PRO A O 1
ATOM 822 N N . GLU A 1 107 ? -25.747 12.837 38.121 1.00 89.38 107 GLU A N 1
ATOM 823 C CA . GLU A 1 107 ? -24.438 12.493 37.567 1.00 89.38 107 GLU A CA 1
ATOM 824 C C . GLU A 1 107 ? -24.154 10.991 37.651 1.00 89.38 107 GLU A C 1
ATOM 826 O O . GLU A 1 107 ? -24.538 10.328 38.616 1.00 89.38 107 GLU A O 1
ATOM 831 N N . LEU A 1 108 ? -23.451 10.463 36.653 1.00 94.75 108 LEU A N 1
ATOM 832 C CA . LEU A 1 108 ? -23.026 9.067 36.619 1.00 94.75 108 LEU A CA 1
ATOM 833 C C . LEU A 1 108 ? -21.893 8.821 37.619 1.00 94.75 108 LEU A C 1
ATOM 835 O O . LEU A 1 108 ? -21.036 9.683 37.822 1.00 94.75 108 LEU A O 1
ATOM 839 N N . ARG A 1 109 ? -21.875 7.643 38.236 1.00 95.69 109 ARG A N 1
ATOM 840 C CA . ARG A 1 109 ? -20.896 7.239 39.248 1.00 95.69 109 ARG A CA 1
ATOM 841 C C . ARG A 1 109 ? -20.337 5.857 38.942 1.00 95.69 109 ARG A C 1
ATOM 843 O O . ARG A 1 109 ? -21.004 5.011 38.353 1.00 95.69 109 ARG A O 1
ATOM 850 N N . VAL A 1 110 ? -19.100 5.631 39.372 1.00 97.25 110 VAL A N 1
ATOM 851 C CA . VAL A 1 110 ? -18.450 4.319 39.298 1.00 97.25 110 VAL A CA 1
ATOM 852 C C . VAL A 1 110 ? -19.318 3.285 40.014 1.00 97.25 110 VAL A C 1
ATOM 854 O O . VAL A 1 110 ? -19.758 3.515 41.141 1.00 97.25 110 VAL A O 1
ATOM 857 N N . GLY A 1 111 ? -19.566 2.158 39.356 1.00 97.00 111 GLY A N 1
ATOM 858 C CA . GLY A 1 111 ? -20.415 1.076 39.847 1.00 97.00 111 GLY A CA 1
ATOM 859 C C . GLY A 1 111 ? -21.906 1.226 39.535 1.00 97.00 111 GLY A C 1
ATOM 860 O O . GLY A 1 111 ? -22.652 0.291 39.813 1.00 97.00 111 GLY A O 1
ATOM 861 N N . ASP A 1 112 ? -22.358 2.339 38.945 1.00 97.25 112 ASP A N 1
ATOM 862 C CA . ASP A 1 112 ? -23.734 2.422 38.447 1.00 97.25 112 ASP A CA 1
ATOM 863 C C . ASP A 1 112 ? -23.943 1.452 37.276 1.00 97.25 112 ASP A C 1
ATOM 865 O O . ASP A 1 112 ? -23.118 1.384 36.363 1.00 97.25 112 ASP A O 1
ATOM 869 N N . GLU A 1 113 ? -25.088 0.772 37.254 1.00 97.56 113 GLU A N 1
ATOM 870 C CA . GLU A 1 113 ? -25.622 0.177 36.030 1.00 97.56 113 GLU A CA 1
ATOM 871 C C . GLU A 1 113 ? -26.359 1.264 35.241 1.00 97.56 113 GLU A C 1
ATOM 873 O O . GLU A 1 113 ? -27.304 1.880 35.741 1.00 97.56 113 GLU A O 1
ATOM 878 N N . VAL A 1 114 ? -25.888 1.537 34.026 1.00 97.56 114 VAL A N 1
ATOM 879 C CA . VAL A 1 114 ? -26.392 2.619 33.178 1.00 97.56 114 VAL A CA 1
ATOM 880 C C . VAL A 1 114 ? -26.997 2.042 31.911 1.00 97.56 114 VAL A C 1
ATOM 882 O O . VAL A 1 114 ? -26.410 1.173 31.264 1.00 97.56 114 VAL A O 1
ATOM 885 N N . GLU A 1 115 ? -28.163 2.558 31.543 1.00 97.38 115 GLU A N 1
ATOM 886 C CA . GLU A 1 115 ? -28.843 2.265 30.289 1.00 97.38 115 GLU A CA 1
ATOM 887 C C . GLU A 1 115 ? -28.577 3.376 29.268 1.00 97.38 115 GLU A C 1
ATOM 889 O O . GLU A 1 115 ? -28.849 4.547 29.528 1.00 97.38 115 GLU A O 1
ATOM 894 N N . GLU A 1 116 ? -28.053 3.004 28.102 1.00 95.75 116 GLU A N 1
ATOM 895 C CA . GLU A 1 116 ? -27.863 3.877 26.947 1.00 95.75 116 GLU A CA 1
ATOM 896 C C . GLU A 1 116 ? -28.929 3.577 25.899 1.00 95.75 116 GLU A C 1
ATOM 898 O O . GLU A 1 116 ? -29.036 2.455 25.402 1.00 95.75 116 GLU A O 1
ATOM 903 N N . ALA A 1 117 ? -29.704 4.599 25.561 1.00 94.69 117 ALA A N 1
ATOM 904 C CA . ALA A 1 117 ? -30.781 4.555 24.590 1.00 94.69 117 ALA A CA 1
ATOM 905 C C . ALA A 1 117 ? -30.420 5.414 23.368 1.00 94.69 117 ALA A C 1
ATOM 907 O O . ALA A 1 117 ? -30.517 6.642 23.422 1.00 94.69 117 ALA A O 1
ATOM 908 N N . THR A 1 118 ? -30.046 4.784 22.249 1.00 93.19 118 THR A N 1
ATOM 909 C CA . THR A 1 118 ? -29.789 5.478 20.977 1.00 93.19 118 THR A CA 1
ATOM 910 C C . THR A 1 118 ? -31.042 5.527 20.110 1.00 93.19 118 THR A C 1
ATOM 912 O O . THR A 1 118 ? -31.648 4.493 19.832 1.00 93.19 118 THR A O 1
ATOM 915 N N . SER A 1 119 ? -31.370 6.701 19.580 1.00 92.50 119 SER A N 1
ATOM 916 C CA . SER A 1 119 ? -32.425 6.915 18.584 1.00 92.50 119 SER A CA 1
ATOM 917 C C . SER A 1 119 ? -31.915 7.736 17.397 1.00 92.50 119 SER A C 1
ATOM 919 O O . SER A 1 119 ? -31.026 8.580 17.537 1.00 92.50 119 SER A O 1
ATOM 921 N N . LEU A 1 120 ? -32.472 7.484 16.210 1.00 91.69 120 LEU A N 1
ATOM 922 C CA . LEU A 1 120 ? -32.205 8.284 15.015 1.00 91.69 120 LEU A CA 1
ATOM 923 C C . LEU A 1 120 ? -32.992 9.599 15.081 1.00 91.69 120 LEU A C 1
ATOM 925 O O . LEU A 1 120 ? -34.209 9.577 15.239 1.00 91.69 120 LEU A O 1
ATOM 929 N N . ILE A 1 121 ? -32.311 10.730 14.908 1.00 91.56 121 ILE A N 1
ATOM 930 C CA . ILE A 1 121 ? -32.939 12.050 14.756 1.00 91.56 121 ILE A CA 1
ATOM 931 C C . ILE A 1 121 ? -33.213 12.313 13.278 1.00 91.56 121 ILE A C 1
ATOM 933 O O . ILE A 1 121 ? -34.330 12.645 12.891 1.00 91.56 121 ILE A O 1
ATOM 937 N N . SER A 1 122 ? -32.182 12.186 12.440 1.00 89.50 122 SER A N 1
ATOM 938 C CA . SER A 1 122 ? -32.282 12.480 11.014 1.00 89.50 122 SER A CA 1
ATOM 939 C C . SER A 1 122 ? -31.270 11.662 10.208 1.00 89.50 122 SER A C 1
ATOM 941 O O . SER A 1 122 ? -30.212 11.279 10.703 1.00 89.50 122 SER A O 1
ATOM 943 N N . ALA A 1 123 ? -31.599 11.383 8.948 1.00 88.88 123 ALA A N 1
ATOM 944 C CA . ALA A 1 123 ? -30.674 10.820 7.969 1.00 88.88 123 ALA A CA 1
ATOM 945 C C . ALA A 1 123 ? -30.900 11.538 6.636 1.00 88.88 123 ALA A C 1
ATOM 947 O O . ALA A 1 123 ? -31.812 11.190 5.878 1.00 88.88 123 ALA A O 1
ATOM 948 N N . THR A 1 124 ? -30.113 12.582 6.381 1.00 88.75 124 THR A N 1
ATOM 949 C CA . THR A 1 124 ? -30.320 13.510 5.264 1.00 88.75 124 THR A CA 1
ATOM 950 C C . THR A 1 124 ? -29.195 13.409 4.234 1.00 88.75 124 THR A C 1
ATOM 952 O O . THR A 1 124 ? -28.020 13.520 4.595 1.00 88.75 124 THR A O 1
ATOM 955 N N . PRO A 1 125 ? -29.509 13.204 2.941 1.00 88.62 125 PRO A N 1
ATOM 956 C CA . PRO A 1 125 ? -28.510 13.332 1.890 1.00 88.62 125 PRO A CA 1
ATOM 957 C C . PRO A 1 125 ? -28.079 14.799 1.774 1.00 88.62 125 PRO A C 1
ATOM 959 O O . PRO A 1 125 ? -28.904 15.712 1.839 1.00 88.62 125 PRO A O 1
ATOM 962 N N . LYS A 1 126 ? -26.779 15.024 1.612 1.00 85.75 126 LYS A N 1
ATOM 963 C CA . LYS A 1 126 ? -26.172 16.336 1.383 1.00 85.75 126 LYS A CA 1
ATOM 964 C C . LYS A 1 126 ? -25.156 16.238 0.255 1.00 85.75 126 LYS A C 1
ATOM 966 O O . LYS A 1 126 ? -24.515 15.210 0.069 1.00 85.75 126 LYS A O 1
ATOM 971 N N . GLU A 1 127 ? -24.967 17.338 -0.452 1.00 82.62 127 GLU A N 1
ATOM 972 C CA . GLU A 1 127 ? -23.927 17.470 -1.464 1.00 82.62 127 GLU A CA 1
ATOM 973 C C . GLU A 1 127 ? -22.962 18.574 -1.030 1.00 82.62 127 GLU A C 1
ATOM 975 O O . GLU A 1 127 ? -23.373 19.690 -0.701 1.00 82.62 127 GLU A O 1
ATOM 980 N N . SER A 1 128 ? -21.670 18.256 -0.963 1.00 74.19 128 SER A N 1
ATOM 981 C CA . SER A 1 128 ? -20.627 19.237 -0.669 1.00 74.19 128 SER A CA 1
ATOM 982 C C . SER A 1 128 ? -19.904 19.650 -1.936 1.00 74.19 128 SER A C 1
ATOM 984 O O . SER A 1 128 ? -19.437 18.806 -2.698 1.00 74.19 128 SER A O 1
ATOM 986 N N . ARG A 1 129 ? -19.690 20.963 -2.078 1.00 65.00 129 ARG A N 1
ATOM 987 C CA . ARG A 1 129 ? -18.934 21.566 -3.186 1.00 65.00 129 ARG A CA 1
ATOM 988 C C . ARG A 1 129 ? -17.503 21.028 -3.323 1.00 65.00 129 ARG A C 1
ATOM 990 O O . ARG A 1 129 ? -16.958 21.072 -4.416 1.00 65.00 129 ARG A O 1
ATOM 997 N N . SER A 1 130 ? -16.889 20.558 -2.234 1.00 62.38 130 SER A N 1
ATOM 998 C CA . SER A 1 130 ? -15.501 20.066 -2.218 1.00 62.38 130 SER A CA 1
ATOM 999 C C . SER A 1 130 ? -15.370 18.565 -1.957 1.00 62.38 130 SER A C 1
ATOM 1001 O O . SER A 1 130 ? -14.319 17.993 -2.231 1.00 62.38 130 SER A O 1
ATOM 1003 N N . ALA A 1 131 ? -16.403 17.924 -1.403 1.00 63.50 131 ALA A N 1
ATOM 1004 C CA . ALA A 1 131 ? -16.328 16.545 -0.919 1.00 63.50 131 ALA A CA 1
ATOM 1005 C C . ALA A 1 131 ? -17.346 15.585 -1.559 1.00 63.50 131 ALA A C 1
ATOM 1007 O O . ALA A 1 131 ? -17.351 14.411 -1.189 1.00 63.50 131 ALA A O 1
ATOM 1008 N N . GLY A 1 132 ? -18.169 16.064 -2.499 1.00 81.00 132 GLY A N 1
ATOM 1009 C CA . GLY A 1 132 ? -19.162 15.259 -3.211 1.00 81.00 132 GLY A CA 1
ATOM 1010 C C . GLY A 1 132 ? -20.383 14.896 -2.363 1.00 81.00 132 GLY A C 1
ATOM 1011 O O . GLY A 1 132 ? -20.683 15.551 -1.359 1.00 81.00 132 GLY A O 1
ATOM 1012 N N . GLU A 1 133 ? -21.096 13.856 -2.794 1.00 86.62 133 GLU A N 1
ATOM 1013 C CA . GLU A 1 133 ? -22.271 13.314 -2.107 1.00 86.62 133 GLU A CA 1
ATOM 1014 C C . GLU A 1 133 ? -21.918 12.787 -0.710 1.00 86.62 133 GLU A C 1
ATOM 1016 O O . GLU A 1 133 ? -20.860 12.196 -0.487 1.00 86.62 133 GLU A O 1
ATOM 1021 N N . MET A 1 134 ? -22.821 12.975 0.246 1.00 89.50 134 MET A N 1
ATOM 1022 C CA . MET A 1 134 ? -22.714 12.422 1.592 1.00 89.50 134 MET A CA 1
ATOM 1023 C C . MET A 1 134 ? -24.091 12.227 2.221 1.00 89.50 134 MET A C 1
ATOM 1025 O O . MET A 1 134 ? -25.083 12.816 1.796 1.00 89.50 134 MET A O 1
ATOM 1029 N N . VAL A 1 135 ? -24.144 11.440 3.287 1.00 89.69 135 VAL A N 1
ATOM 1030 C CA . VAL A 1 135 ? -25.316 11.309 4.151 1.00 89.69 135 VAL A CA 1
ATOM 1031 C C . VAL A 1 135 ? -24.938 11.815 5.531 1.00 89.69 135 VAL A C 1
ATOM 1033 O O . VAL A 1 135 ? -24.001 11.311 6.149 1.00 89.69 135 VAL A O 1
ATOM 1036 N N . LEU A 1 136 ? -25.664 12.816 6.014 1.00 91.12 136 LEU A N 1
ATOM 1037 C CA . LEU A 1 136 ? -25.587 13.256 7.397 1.00 91.12 136 LEU A CA 1
ATOM 1038 C C . LEU A 1 136 ? -26.590 12.447 8.217 1.00 91.12 136 LEU A C 1
ATOM 1040 O O . LEU A 1 136 ? -27.796 12.557 8.001 1.00 91.12 136 LEU A O 1
ATOM 1044 N N . VAL A 1 137 ? -26.083 11.651 9.148 1.00 91.88 137 VAL A N 1
ATOM 1045 C CA . VAL A 1 137 ? -26.880 10.893 10.111 1.00 91.88 137 VAL A CA 1
ATOM 1046 C C . VAL A 1 137 ? -26.725 11.540 11.477 1.00 91.88 137 VAL A C 1
ATOM 1048 O O . VAL A 1 137 ? -25.614 11.685 11.980 1.00 91.88 137 VAL A O 1
ATOM 1051 N N . GLU A 1 138 ? -27.838 11.925 12.078 1.00 93.44 138 GLU A N 1
ATOM 1052 C CA . GLU A 1 138 ? -27.891 12.519 13.406 1.00 93.44 138 GLU A CA 1
ATOM 1053 C C . GLU A 1 138 ? -28.575 11.549 14.358 1.00 93.44 138 GLU A C 1
ATOM 1055 O O . GLU A 1 138 ? -29.675 11.070 14.080 1.00 93.44 138 GLU A O 1
ATOM 1060 N N . VAL A 1 139 ? -27.929 11.258 15.484 1.00 93.75 139 VAL A N 1
ATOM 1061 C CA . VAL A 1 139 ? -28.451 10.359 16.517 1.00 93.75 139 VAL A CA 1
ATOM 1062 C C . VAL A 1 139 ? -28.489 11.059 17.869 1.00 93.75 139 VAL A C 1
ATOM 1064 O O . VAL A 1 139 ? -27.640 11.901 18.170 1.00 93.75 139 VAL A O 1
ATOM 1067 N N . LYS A 1 140 ? -29.468 10.680 18.687 1.00 95.31 140 LYS A N 1
ATOM 1068 C CA . LYS A 1 140 ? -29.612 11.080 20.087 1.00 95.31 140 LYS A CA 1
ATOM 1069 C C . LYS A 1 140 ? -29.333 9.868 20.965 1.00 95.31 140 LYS A C 1
ATOM 1071 O O . LYS A 1 140 ? -29.890 8.800 20.718 1.00 95.31 140 LYS A O 1
ATOM 1076 N N . LYS A 1 141 ? -28.506 10.041 21.988 1.00 95.31 141 LYS A N 1
ATOM 1077 C CA . LYS A 1 141 ? -28.184 9.033 22.998 1.00 95.31 141 LYS A CA 1
ATOM 1078 C C . LYS A 1 141 ? -28.576 9.548 24.371 1.00 95.31 141 LYS A C 1
ATOM 1080 O O . LYS A 1 141 ? -28.095 10.597 24.787 1.00 95.31 141 LYS A O 1
ATOM 1085 N N . GLU A 1 142 ? -29.436 8.825 25.067 1.00 96.50 142 GLU A N 1
ATOM 1086 C CA . GLU A 1 142 ? -29.837 9.144 26.439 1.00 96.50 142 GLU A CA 1
ATOM 1087 C C . GLU A 1 142 ? -29.225 8.136 27.402 1.00 96.50 142 GLU A C 1
ATOM 1089 O O . GLU A 1 142 ? -29.318 6.932 27.171 1.00 96.50 142 GLU A O 1
ATOM 1094 N N . TYR A 1 143 ? -28.608 8.630 28.474 1.00 97.00 143 TYR A N 1
ATOM 1095 C CA . TYR A 1 143 ? -27.966 7.796 29.485 1.00 97.00 143 TYR A CA 1
ATOM 1096 C C . TYR A 1 143 ? -28.736 7.894 30.797 1.00 97.00 143 TYR A C 1
ATOM 1098 O O . TYR A 1 143 ? -28.757 8.949 31.439 1.00 97.00 143 TYR A O 1
ATOM 1106 N N . HIS A 1 144 ? -29.345 6.785 31.201 1.00 96.25 144 HIS A N 1
ATOM 1107 C CA . HIS A 1 144 ? -30.130 6.668 32.422 1.00 96.25 144 HIS A CA 1
ATOM 1108 C C . HIS A 1 144 ? -29.355 5.857 33.454 1.00 96.25 144 HIS A C 1
ATOM 1110 O O . HIS A 1 144 ? -29.086 4.675 33.251 1.00 96.25 144 HIS A O 1
ATOM 1116 N N . GLY A 1 145 ? -28.983 6.504 34.554 1.00 94.69 145 GLY A N 1
ATOM 1117 C CA . GLY A 1 145 ? -28.420 5.826 35.716 1.00 94.69 145 GLY A CA 1
ATOM 1118 C C . GLY A 1 145 ? -29.490 5.537 36.774 1.00 94.69 145 GLY A C 1
ATOM 1119 O O . GLY A 1 145 ? -30.655 5.910 36.610 1.00 94.69 145 GLY A O 1
ATOM 1120 N N . PRO A 1 146 ? -29.094 4.985 37.933 1.00 92.56 146 PRO A N 1
ATOM 1121 C CA . PRO A 1 146 ? -30.008 4.711 39.049 1.00 92.56 146 PRO A CA 1
ATOM 1122 C C . PRO A 1 146 ? -30.742 5.951 39.587 1.00 92.56 146 PRO A C 1
ATOM 1124 O O . PRO A 1 146 ? -31.730 5.835 40.305 1.00 92.56 146 PRO A O 1
ATOM 1127 N N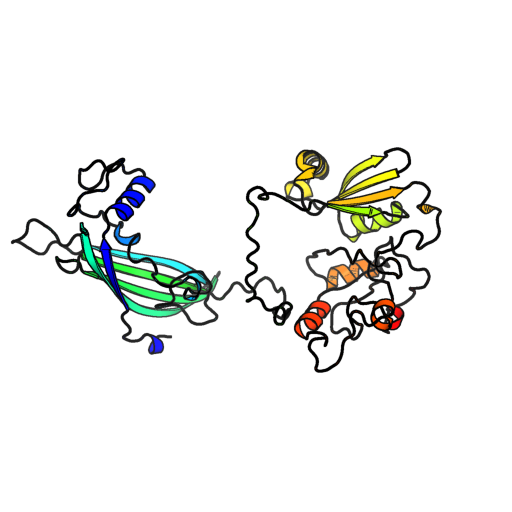 . ARG A 1 147 ? -30.242 7.150 39.264 1.00 90.75 147 ARG A N 1
ATOM 1128 C CA . ARG A 1 147 ? -30.767 8.452 39.703 1.00 90.75 147 ARG A CA 1
ATOM 1129 C C . ARG A 1 147 ? -31.564 9.183 38.612 1.00 90.75 147 ARG A C 1
ATOM 1131 O O . ARG A 1 147 ? -31.889 10.354 38.788 1.00 90.75 147 ARG A O 1
ATOM 1138 N N . GLY A 1 148 ? -31.890 8.509 37.507 1.00 91.75 148 GLY A N 1
ATOM 1139 C CA . GLY A 1 148 ? -32.638 9.065 36.378 1.00 91.75 148 GLY A CA 1
ATOM 1140 C C . GLY A 1 148 ? -31.754 9.430 35.183 1.00 91.75 148 GLY A C 1
ATOM 1141 O O . GLY A 1 148 ? -30.645 8.914 35.030 1.00 91.75 148 GLY A O 1
ATOM 1142 N N . LEU A 1 149 ? -32.266 10.303 34.309 1.00 94.50 149 LEU A N 1
ATOM 1143 C CA . LEU A 1 149 ? -31.538 10.787 33.134 1.00 94.50 149 LEU A CA 1
ATOM 1144 C C . LEU A 1 149 ? -30.326 11.612 33.578 1.00 94.50 149 LEU A C 1
ATOM 1146 O O . LEU A 1 149 ? -30.486 12.665 34.191 1.00 94.50 149 LEU A O 1
ATOM 1150 N N . ALA A 1 150 ? -29.127 11.140 33.247 1.00 94.56 150 ALA A N 1
ATOM 1151 C CA . ALA A 1 150 ? -27.873 11.784 33.618 1.00 94.56 150 ALA A CA 1
ATOM 1152 C C . ALA A 1 150 ? -27.389 12.772 32.553 1.00 94.56 150 ALA A C 1
ATOM 1154 O O . ALA A 1 150 ? -26.939 13.875 32.870 1.00 94.56 150 ALA A O 1
ATOM 1155 N N . LEU A 1 151 ? -27.466 12.375 31.280 1.00 94.94 151 LEU A N 1
ATOM 1156 C CA . LEU A 1 151 ? -27.071 13.210 30.148 1.00 94.94 151 LEU A CA 1
ATOM 1157 C C . LEU A 1 151 ? -27.719 12.754 28.837 1.00 94.94 151 LEU A C 1
ATOM 1159 O O . LEU A 1 151 ? -28.117 11.597 28.686 1.00 94.94 151 LEU A O 1
ATOM 1163 N N . THR A 1 152 ? -27.762 13.681 27.883 1.00 96.69 152 THR A N 1
ATOM 1164 C CA . THR A 1 152 ? -28.139 13.448 26.486 1.00 96.69 152 THR A CA 1
ATOM 1165 C C . THR A 1 152 ? -26.977 13.827 25.567 1.00 96.69 152 THR A C 1
ATOM 1167 O O . THR A 1 152 ? -26.490 14.953 25.620 1.00 96.69 152 THR A O 1
ATOM 1170 N N . ASP A 1 153 ? -26.531 12.905 24.716 1.00 95.56 153 ASP A N 1
ATOM 1171 C CA . ASP A 1 153 ? -25.459 13.092 23.730 1.00 95.56 153 ASP A CA 1
ATOM 1172 C C . ASP A 1 153 ? -26.042 13.062 22.307 1.00 95.56 153 ASP A C 1
ATOM 1174 O O . ASP A 1 153 ? -26.635 12.077 21.867 1.00 95.56 153 ASP A O 1
ATOM 1178 N N . TYR A 1 154 ? -25.885 14.167 21.586 1.00 95.88 154 TYR A N 1
ATOM 1179 C CA . TYR A 1 154 ? -26.255 14.321 20.186 1.00 95.88 154 TYR A CA 1
ATOM 1180 C C . TYR A 1 154 ? -25.009 14.146 19.331 1.00 95.88 154 TYR A C 1
ATOM 1182 O O . TYR A 1 154 ? -24.025 14.865 19.514 1.00 95.88 154 TYR A O 1
ATOM 1190 N N . ARG A 1 155 ? -25.062 13.249 18.346 1.00 93.94 155 ARG A N 1
ATOM 1191 C CA . ARG A 1 155 ? -23.931 12.982 17.452 1.00 93.94 155 ARG A CA 1
ATOM 1192 C C . ARG A 1 155 ? -24.332 13.133 16.003 1.00 93.94 155 ARG A C 1
ATOM 1194 O O . ARG A 1 155 ? -25.375 12.636 15.588 1.00 93.94 155 ARG A O 1
ATOM 1201 N N . SER A 1 156 ? -23.447 13.746 15.234 1.00 93.81 156 SER A N 1
ATOM 1202 C CA . SER A 1 156 ? -23.563 13.890 13.791 1.00 93.81 156 SER A CA 1
ATOM 1203 C C . SER A 1 156 ? -22.477 13.053 13.126 1.00 93.81 156 SER A C 1
ATOM 1205 O O . SER A 1 156 ? -21.281 13.289 13.313 1.00 93.81 156 SER A O 1
ATOM 1207 N N . TRP A 1 157 ? -22.879 12.075 12.327 1.00 92.31 157 TRP A N 1
ATOM 1208 C CA . TRP A 1 157 ? -21.989 11.260 11.510 1.00 92.31 157 TRP A CA 1
ATOM 1209 C C . TRP A 1 157 ? -22.157 11.629 10.048 1.00 92.31 157 TRP A C 1
ATOM 1211 O O . TRP A 1 157 ? -23.271 11.729 9.538 1.00 92.31 157 TRP A O 1
ATOM 1221 N N . ILE A 1 158 ? -21.036 11.828 9.368 1.00 90.88 158 ILE A N 1
ATOM 1222 C CA . ILE A 1 158 ? -21.007 12.048 7.929 1.00 90.88 158 ILE A CA 1
ATOM 1223 C C . ILE A 1 158 ? -20.571 10.738 7.295 1.00 90.88 158 ILE A C 1
ATOM 1225 O O . ILE A 1 158 ? -19.446 10.294 7.518 1.00 90.88 158 ILE A O 1
ATOM 1229 N N . PHE A 1 159 ? -21.443 10.147 6.491 1.00 88.62 159 PHE A N 1
ATOM 1230 C CA . PHE A 1 159 ? -21.100 9.016 5.648 1.00 88.62 159 PHE A CA 1
ATOM 1231 C C . PHE A 1 159 ? -20.821 9.509 4.238 1.00 88.62 159 PHE A C 1
ATOM 1233 O O . PHE A 1 159 ? -21.642 10.194 3.630 1.00 88.62 159 PHE A O 1
ATOM 1240 N N . ARG A 1 160 ? -19.651 9.173 3.713 1.00 85.88 160 ARG A N 1
ATOM 1241 C CA . ARG A 1 160 ? -19.260 9.458 2.335 1.00 85.88 160 ARG A CA 1
ATOM 1242 C C . ARG A 1 160 ? -19.233 8.162 1.539 1.00 85.88 160 ARG A C 1
ATOM 1244 O O . ARG A 1 160 ? -18.993 7.103 2.130 1.00 85.88 160 ARG A O 1
ATOM 1251 N N . PRO A 1 161 ? -19.429 8.241 0.215 1.00 82.94 161 PRO A N 1
ATOM 1252 C CA . PRO A 1 161 ? -19.127 7.137 -0.664 1.00 82.94 161 PRO A CA 1
ATOM 1253 C C . PRO A 1 161 ? -17.723 6.619 -0.381 1.00 82.94 161 PRO A C 1
ATOM 1255 O O . PRO A 1 161 ? -16.820 7.391 -0.019 1.00 82.94 161 PRO A O 1
ATOM 1258 N N . GLU A 1 162 ? -17.554 5.317 -0.555 1.00 72.25 162 GLU A N 1
ATOM 1259 C CA . GLU A 1 162 ? -16.242 4.693 -0.628 1.00 72.25 162 GLU A CA 1
ATOM 1260 C C . GLU A 1 162 ? -15.296 5.555 -1.481 1.00 72.25 162 GLU A C 1
ATOM 1262 O O . GLU A 1 162 ? -15.711 6.154 -2.482 1.00 72.25 162 GLU A O 1
ATOM 1267 N N . ILE A 1 163 ? -14.022 5.668 -1.078 1.00 66.62 163 ILE A N 1
ATOM 1268 C CA . ILE A 1 163 ? -13.030 6.225 -2.001 1.00 66.62 163 ILE A CA 1
ATOM 1269 C C . ILE A 1 163 ? -13.009 5.224 -3.134 1.00 66.62 163 ILE A C 1
ATOM 1271 O O . ILE A 1 163 ? -12.439 4.153 -2.969 1.00 66.62 163 ILE A O 1
ATOM 1275 N N . LYS A 1 164 ? -13.624 5.569 -4.267 1.00 51.22 164 LYS A N 1
ATOM 1276 C CA . LYS A 1 164 ? -13.290 4.898 -5.512 1.00 51.22 164 LYS A CA 1
ATOM 1277 C C . LYS A 1 164 ? -11.782 5.079 -5.621 1.00 51.22 164 LYS A C 1
ATOM 1279 O O . LYS A 1 164 ? -11.352 6.237 -5.718 1.00 51.22 164 LYS A O 1
ATOM 1284 N N . PRO A 1 165 ? -10.968 4.016 -5.501 1.00 36.09 165 PRO A N 1
ATOM 1285 C CA . PRO A 1 165 ? -9.555 4.171 -5.771 1.00 36.09 165 PRO A CA 1
ATOM 1286 C C . PRO A 1 165 ? -9.447 4.862 -7.131 1.00 36.09 165 PRO A C 1
ATOM 1288 O O . PRO A 1 165 ? -10.264 4.589 -8.017 1.00 36.09 165 PRO A O 1
ATOM 1291 N N . LEU A 1 166 ? -8.491 5.792 -7.285 1.00 35.97 166 LEU A N 1
ATOM 1292 C CA . LEU A 1 166 ? -8.038 6.222 -8.613 1.00 35.97 166 LEU A CA 1
ATOM 1293 C C . LEU A 1 166 ? -8.012 4.970 -9.467 1.00 35.97 166 LEU A C 1
ATOM 1295 O O . LEU A 1 166 ? -7.308 4.046 -9.072 1.00 35.97 166 LEU A O 1
ATOM 1299 N N . SER A 1 167 ? -8.860 4.919 -10.494 1.00 37.31 167 SER A N 1
ATOM 1300 C CA . SER A 1 167 ? -9.327 3.706 -11.160 1.00 37.31 167 SER A CA 1
ATOM 1301 C C . SER A 1 167 ? -8.214 2.677 -11.393 1.00 37.31 167 SER A C 1
ATOM 1303 O O . SER A 1 167 ? -7.664 2.569 -12.484 1.00 37.31 167 SER A O 1
ATOM 1305 N N . ARG A 1 168 ? -7.912 1.884 -10.363 1.00 37.50 168 ARG A N 1
ATOM 1306 C CA . ARG A 1 168 ? -7.632 0.471 -10.493 1.00 37.50 168 ARG A CA 1
ATOM 1307 C C . ARG A 1 168 ? -9.015 -0.095 -10.684 1.00 37.50 168 ARG A C 1
ATOM 1309 O O . ARG A 1 168 ? -9.801 -0.156 -9.745 1.00 37.50 168 ARG A O 1
ATOM 1316 N N . SER A 1 169 ? -9.347 -0.281 -11.948 1.00 36.41 169 SER A N 1
ATOM 1317 C CA . SER A 1 169 ? -10.451 -1.114 -12.384 1.00 36.41 169 SER A CA 1
ATOM 1318 C C . SER A 1 169 ? -10.909 -2.118 -11.319 1.00 36.41 169 SER A C 1
ATOM 1320 O O . SER A 1 169 ? -10.196 -3.011 -10.864 1.00 36.41 169 SER A O 1
ATOM 1322 N N . SER A 1 170 ? -12.165 -1.984 -10.938 1.00 35.44 170 SER A N 1
ATOM 1323 C CA . SER A 1 170 ? -12.896 -2.958 -10.136 1.00 35.44 170 SER A CA 1
ATOM 1324 C C . SER A 1 170 ? -13.230 -4.231 -10.934 1.00 35.44 170 SER A C 1
ATOM 1326 O O . SER A 1 170 ? -14.243 -4.868 -10.680 1.00 35.44 170 SER A O 1
ATOM 1328 N N . ASP A 1 171 ? -12.407 -4.587 -11.922 1.00 37.81 171 ASP A N 1
ATOM 1329 C CA . ASP A 1 171 ? -12.609 -5.732 -12.813 1.00 37.81 171 ASP A CA 1
ATOM 1330 C C . ASP A 1 171 ? -11.683 -6.915 -12.480 1.00 37.81 171 ASP A C 1
ATOM 1332 O O . ASP A 1 171 ? -11.786 -7.977 -13.090 1.00 37.81 171 ASP A O 1
ATOM 1336 N N . PHE A 1 172 ? -10.820 -6.789 -11.468 1.00 41.59 172 PHE A N 1
ATOM 1337 C CA . PHE A 1 172 ? -9.888 -7.851 -11.082 1.00 41.59 172 PHE A CA 1
ATOM 1338 C C . PHE A 1 172 ? -10.438 -8.713 -9.953 1.00 41.59 172 PHE A C 1
ATOM 1340 O O . PHE A 1 172 ? -10.046 -8.596 -8.794 1.00 41.59 172 PHE A O 1
ATOM 1347 N N . GLY A 1 173 ? -11.328 -9.635 -10.312 1.00 39.12 173 GLY A N 1
ATOM 1348 C CA . GLY A 1 173 ? -11.689 -10.777 -9.472 1.00 39.12 173 GLY A CA 1
ATOM 1349 C C . GLY A 1 173 ? -10.580 -11.828 -9.475 1.00 39.12 173 GLY A C 1
ATOM 1350 O O . GLY A 1 173 ? -10.777 -12.918 -9.994 1.00 39.12 173 GLY A O 1
ATOM 1351 N N . LEU A 1 174 ? -9.392 -11.504 -8.969 1.00 44.25 174 LEU A N 1
ATOM 1352 C CA . LEU A 1 174 ? -8.231 -12.394 -9.068 1.00 44.25 174 LEU A CA 1
ATOM 1353 C C . LEU A 1 174 ? -7.978 -13.297 -7.862 1.00 44.25 174 LEU A C 1
ATOM 1355 O O . LEU A 1 174 ? -6.947 -13.952 -7.789 1.00 44.25 174 LEU A O 1
ATOM 1359 N N . LEU A 1 175 ? -8.922 -13.356 -6.930 1.00 40.41 175 LEU A N 1
ATOM 1360 C CA . LEU A 1 175 ? -8.838 -14.208 -5.742 1.00 40.41 175 LEU A CA 1
ATOM 1361 C C . LEU A 1 175 ? -10.208 -14.791 -5.355 1.00 40.41 175 LEU A C 1
ATOM 1363 O O . LEU A 1 175 ? -10.431 -15.091 -4.192 1.00 40.41 175 LEU A O 1
ATOM 1367 N N . VAL A 1 176 ? -11.157 -14.902 -6.295 1.00 43.34 176 VAL A N 1
ATOM 1368 C CA . VAL A 1 176 ? -12.519 -15.375 -5.965 1.00 43.34 176 VAL A CA 1
ATOM 1369 C C . VAL A 1 176 ? -12.562 -16.900 -5.781 1.00 43.34 176 VAL A C 1
ATOM 1371 O O . VAL A 1 176 ? -13.293 -17.373 -4.915 1.00 43.34 176 VAL A O 1
ATOM 1374 N N . ASP A 1 177 ? -11.713 -17.642 -6.503 1.00 40.28 177 ASP A N 1
ATOM 1375 C CA . ASP A 1 177 ? -11.618 -19.110 -6.404 1.00 40.28 177 ASP A CA 1
ATOM 1376 C C . ASP A 1 177 ? -10.459 -19.610 -5.525 1.00 40.28 177 ASP A C 1
ATOM 1378 O O . ASP A 1 177 ? -10.407 -20.785 -5.166 1.00 40.28 177 ASP A O 1
ATOM 1382 N N . ALA A 1 178 ? -9.538 -18.730 -5.124 1.00 42.06 178 ALA A N 1
ATOM 1383 C CA . ALA A 1 178 ? -8.643 -19.046 -4.018 1.00 42.06 178 ALA A CA 1
ATOM 1384 C C . ALA A 1 178 ? -9.483 -18.944 -2.747 1.00 42.06 178 ALA A C 1
ATOM 1386 O O . ALA A 1 178 ? -9.845 -17.830 -2.394 1.00 42.06 178 ALA A O 1
ATOM 1387 N N . ASP A 1 179 ? -9.824 -20.066 -2.099 1.00 43.47 179 ASP A N 1
ATOM 1388 C CA . ASP A 1 179 ? -10.604 -20.067 -0.856 1.00 43.47 179 ASP A CA 1
ATOM 1389 C C . ASP A 1 179 ? -9.965 -19.111 0.174 1.00 43.47 179 ASP A C 1
ATOM 1391 O O . ASP A 1 179 ? -9.006 -19.491 0.854 1.00 43.47 179 ASP A O 1
ATOM 1395 N N . PRO A 1 180 ? -10.484 -17.877 0.344 1.00 42.69 180 PRO A N 1
ATOM 1396 C CA . PRO A 1 180 ? -9.902 -16.902 1.255 1.00 42.69 180 PRO A CA 1
ATOM 1397 C C . PRO A 1 180 ? -10.266 -17.233 2.710 1.00 42.69 180 PRO A C 1
ATOM 1399 O O . PRO A 1 180 ? -9.889 -16.504 3.625 1.00 42.69 180 PRO A O 1
ATOM 1402 N N . ARG A 1 181 ? -11.045 -18.309 2.923 1.00 43.69 181 ARG A N 1
ATOM 1403 C CA . ARG A 1 181 ? -11.529 -18.796 4.216 1.00 43.69 181 ARG A CA 1
ATOM 1404 C C . ARG A 1 181 ? -10.774 -20.024 4.707 1.00 43.69 181 ARG A C 1
ATOM 1406 O O . ARG A 1 181 ? -11.068 -20.475 5.815 1.00 43.69 181 ARG A O 1
ATOM 1413 N N . GLN A 1 182 ? -9.767 -20.523 3.984 1.00 38.66 182 GLN A N 1
ATOM 1414 C CA . GLN A 1 182 ? -8.713 -21.220 4.709 1.00 38.66 182 GLN A CA 1
ATOM 1415 C C . GLN A 1 182 ? -8.040 -20.173 5.593 1.00 38.66 182 GLN A C 1
ATOM 1417 O O . GLN A 1 182 ? -7.579 -19.153 5.074 1.00 38.66 182 GLN A O 1
ATOM 1422 N N . PRO A 1 183 ? -8.009 -20.364 6.923 1.00 37.25 183 PRO A N 1
ATOM 1423 C CA . PRO A 1 183 ? -7.274 -19.456 7.769 1.00 37.25 183 PRO A CA 1
ATOM 1424 C C . PRO A 1 183 ? -5.843 -19.477 7.251 1.00 37.25 183 PRO A C 1
ATOM 1426 O O . PRO A 1 183 ? -5.151 -20.489 7.372 1.00 37.25 183 PRO A O 1
ATOM 1429 N N . THR A 1 184 ? -5.370 -18.358 6.709 1.00 43.22 184 THR A N 1
ATOM 1430 C CA . THR A 1 184 ? -3.936 -18.105 6.717 1.00 43.22 184 THR A CA 1
ATOM 1431 C C . THR A 1 184 ? -3.599 -17.847 8.182 1.00 43.22 184 THR A C 1
ATOM 1433 O O . THR A 1 184 ? -3.392 -16.723 8.616 1.00 43.22 184 THR A O 1
ATOM 1436 N N . LEU A 1 185 ? -3.585 -18.914 8.984 1.00 39.81 185 LEU A N 1
ATOM 1437 C CA . LEU A 1 185 ? -2.949 -18.975 10.292 1.00 39.81 185 LEU A CA 1
ATOM 1438 C C . LEU A 1 185 ? -1.430 -19.015 10.070 1.00 39.81 185 LEU A C 1
ATOM 1440 O O . LEU A 1 185 ? -0.716 -19.812 10.671 1.00 39.81 185 LEU A O 1
ATOM 1444 N N . VAL A 1 186 ? -0.918 -18.154 9.192 1.00 49.50 186 VAL A N 1
ATOM 1445 C CA . VAL A 1 186 ? 0.487 -17.787 9.223 1.00 49.50 186 VAL A CA 1
ATOM 1446 C C . VAL A 1 186 ? 0.562 -16.784 10.355 1.00 49.50 186 VAL A C 1
ATOM 1448 O O . VAL A 1 186 ? 0.294 -15.599 10.194 1.00 49.50 186 VAL A O 1
ATOM 1451 N N . ARG A 1 187 ? 0.823 -17.297 11.556 1.00 48.56 187 ARG A N 1
ATOM 1452 C CA . ARG A 1 187 ? 1.335 -16.442 12.616 1.00 48.56 187 ARG A CA 1
ATOM 1453 C C . ARG A 1 187 ? 2.699 -15.979 12.133 1.00 48.56 187 ARG A C 1
ATOM 1455 O O . ARG A 1 187 ? 3.545 -16.822 11.825 1.00 48.56 187 ARG A O 1
ATOM 1462 N N . ASP A 1 188 ? 2.905 -14.672 12.055 1.00 53.97 188 ASP A N 1
ATOM 1463 C CA . ASP A 1 188 ? 4.254 -14.147 11.910 1.00 53.97 188 ASP A CA 1
ATOM 1464 C C . ASP A 1 188 ? 5.107 -14.766 13.024 1.00 53.97 188 ASP A C 1
ATOM 1466 O O . ASP A 1 188 ? 4.712 -14.774 14.195 1.00 53.97 188 ASP A O 1
ATOM 1470 N N . GLU A 1 189 ? 6.259 -15.350 12.681 1.00 59.41 189 GLU A N 1
ATOM 1471 C CA . GLU A 1 189 ? 7.216 -15.661 13.736 1.00 59.41 189 GLU A CA 1
ATOM 1472 C C . GLU A 1 189 ? 7.704 -14.315 14.246 1.00 59.41 189 GLU A C 1
ATOM 1474 O O . GLU A 1 189 ? 8.156 -13.462 13.472 1.00 59.41 189 GLU A O 1
ATOM 1479 N N . SER A 1 190 ? 7.588 -14.134 15.557 1.00 66.44 190 SER A N 1
ATOM 1480 C CA . SER A 1 190 ? 8.125 -12.978 16.254 1.00 66.44 190 SER A CA 1
ATOM 1481 C C . SER A 1 190 ? 9.580 -12.748 15.837 1.00 66.44 190 SER A C 1
ATOM 1483 O O . SER A 1 190 ? 10.385 -13.679 15.893 1.00 66.44 190 SER A O 1
ATOM 1485 N N . GLY A 1 191 ? 9.921 -11.519 15.445 1.00 65.44 191 GLY A N 1
ATOM 1486 C CA . GLY A 1 191 ? 11.286 -11.143 15.052 1.00 65.44 191 GLY A CA 1
ATOM 1487 C C . GLY A 1 191 ? 11.528 -10.981 13.546 1.00 65.44 191 GLY A C 1
ATOM 1488 O O . GLY A 1 191 ? 12.664 -10.718 13.154 1.00 65.44 191 GLY A O 1
ATOM 1489 N N . ARG A 1 192 ? 10.492 -11.101 12.703 1.00 65.50 192 ARG A N 1
ATOM 1490 C CA . ARG A 1 192 ? 10.561 -10.791 11.257 1.00 65.50 192 ARG A CA 1
ATOM 1491 C C . ARG A 1 192 ? 10.026 -9.402 10.885 1.00 65.50 192 ARG A C 1
ATOM 1493 O O . ARG A 1 192 ? 10.079 -9.019 9.714 1.00 65.50 192 ARG A O 1
ATOM 1500 N N . ASP A 1 193 ? 9.574 -8.628 11.872 1.00 70.38 193 ASP A N 1
ATOM 1501 C CA . ASP A 1 193 ? 9.174 -7.233 11.685 1.00 70.38 193 ASP A CA 1
ATOM 1502 C C . ASP A 1 193 ? 10.326 -6.431 11.070 1.00 70.38 193 ASP A C 1
ATOM 1504 O O . ASP A 1 193 ? 11.431 -6.360 11.608 1.00 70.38 193 ASP A O 1
ATOM 1508 N N . GLY A 1 194 ? 10.067 -5.828 9.910 1.00 73.38 194 GLY A N 1
ATOM 1509 C CA . GLY A 1 194 ? 11.046 -5.008 9.197 1.00 73.38 194 GLY A CA 1
ATOM 1510 C C . GLY A 1 194 ? 11.840 -5.721 8.100 1.00 73.38 194 GLY A C 1
ATOM 1511 O O . GLY A 1 194 ? 12.665 -5.065 7.460 1.00 73.38 194 GLY A O 1
ATOM 1512 N N . TYR A 1 195 ? 11.581 -7.004 7.820 1.00 83.56 195 TYR A N 1
ATOM 1513 C CA . TYR A 1 195 ? 12.146 -7.672 6.641 1.00 83.56 195 TYR A CA 1
ATOM 1514 C C . TYR A 1 195 ? 11.582 -7.030 5.369 1.00 83.56 195 TYR A C 1
ATOM 1516 O O . TYR A 1 195 ? 10.383 -6.781 5.249 1.00 83.56 195 TYR A O 1
ATOM 1524 N N . LYS A 1 196 ? 12.463 -6.725 4.415 1.00 84.69 196 LYS A N 1
ATOM 1525 C CA . LYS A 1 196 ? 12.124 -5.995 3.191 1.00 84.69 196 LYS A CA 1
ATOM 1526 C C . LYS A 1 196 ? 12.840 -6.610 1.999 1.00 84.69 196 LYS A C 1
ATOM 1528 O O . LYS A 1 196 ? 14.047 -6.828 2.052 1.00 84.69 196 LYS A O 1
ATOM 1533 N N . LEU A 1 197 ? 12.109 -6.829 0.908 1.00 87.81 197 LEU A N 1
ATOM 1534 C CA . LEU A 1 197 ? 12.718 -7.129 -0.382 1.00 87.81 197 LEU A CA 1
ATOM 1535 C C . LEU A 1 197 ? 13.166 -5.823 -1.030 1.00 87.81 197 LEU A C 1
ATOM 1537 O O . LEU A 1 197 ? 12.354 -4.983 -1.408 1.00 87.81 197 LEU A O 1
ATOM 1541 N N . ASN A 1 198 ? 14.475 -5.648 -1.102 1.00 91.00 198 ASN A N 1
ATOM 1542 C CA . ASN A 1 198 ? 15.086 -4.388 -1.479 1.00 91.00 198 ASN A CA 1
ATOM 1543 C C . ASN A 1 198 ? 15.249 -4.229 -2.998 1.00 91.00 198 ASN A C 1
ATOM 1545 O O . ASN A 1 198 ? 14.780 -3.251 -3.586 1.00 91.00 198 ASN A O 1
ATOM 1549 N N . HIS A 1 199 ? 15.902 -5.215 -3.614 1.00 93.12 199 HIS A N 1
ATOM 1550 C CA . HIS A 1 199 ? 16.320 -5.177 -5.006 1.00 93.12 199 HIS A CA 1
ATOM 1551 C C . HIS A 1 199 ? 16.203 -6.543 -5.677 1.00 93.12 199 HIS A C 1
ATOM 1553 O O . HIS A 1 199 ? 16.132 -7.578 -5.011 1.00 93.12 199 HIS A O 1
ATOM 1559 N N . PHE A 1 200 ? 16.240 -6.522 -7.006 1.00 92.19 200 PHE A N 1
ATOM 1560 C CA . PHE A 1 200 ? 16.433 -7.697 -7.849 1.00 92.19 200 PHE A CA 1
ATOM 1561 C C . PHE A 1 200 ? 17.673 -7.508 -8.712 1.00 92.19 200 PHE A C 1
ATOM 1563 O O . PHE A 1 200 ? 17.908 -6.412 -9.220 1.00 92.19 200 PHE A O 1
ATOM 1570 N N . MET A 1 201 ? 18.437 -8.582 -8.902 1.00 92.88 201 MET A N 1
ATOM 1571 C CA . MET A 1 201 ? 19.573 -8.598 -9.813 1.00 92.88 201 MET A CA 1
ATOM 1572 C C . MET A 1 201 ? 19.203 -9.302 -11.113 1.00 92.88 201 MET A C 1
ATOM 1574 O O . MET A 1 201 ? 18.698 -10.425 -11.101 1.00 92.88 201 MET A O 1
ATOM 1578 N N . MET A 1 202 ? 19.499 -8.649 -12.233 1.00 91.69 202 MET A N 1
ATOM 1579 C CA . MET A 1 202 ? 19.419 -9.225 -13.566 1.00 91.69 202 MET A CA 1
ATOM 1580 C C . MET A 1 202 ? 20.788 -9.197 -14.222 1.00 91.69 202 MET A C 1
ATOM 1582 O O . MET A 1 202 ? 21.437 -8.154 -14.320 1.00 91.69 202 MET A O 1
ATOM 1586 N N . ARG A 1 203 ? 21.216 -10.347 -14.738 1.00 91.50 203 ARG A N 1
ATOM 1587 C CA . ARG A 1 203 ? 22.372 -10.385 -15.631 1.00 91.50 203 ARG A CA 1
ATOM 1588 C C . ARG A 1 203 ? 22.003 -9.683 -16.922 1.00 91.50 203 ARG A C 1
ATOM 1590 O O . ARG A 1 203 ? 20.899 -9.859 -17.411 1.00 91.50 203 ARG A O 1
ATOM 1597 N N . ILE A 1 204 ? 22.927 -8.908 -17.472 1.00 91.38 204 ILE A N 1
ATOM 1598 C CA . ILE A 1 204 ? 22.734 -8.205 -18.739 1.00 91.38 204 ILE A CA 1
ATOM 1599 C C . ILE A 1 204 ? 23.865 -8.523 -19.709 1.00 91.38 204 ILE A C 1
ATOM 1601 O O . ILE A 1 204 ? 25.026 -8.651 -19.319 1.00 91.38 204 ILE A O 1
ATOM 1605 N N . ARG A 1 205 ? 23.509 -8.656 -20.991 1.00 90.88 205 ARG A N 1
ATOM 1606 C CA . ARG A 1 205 ? 24.465 -8.926 -22.073 1.00 90.88 205 ARG A CA 1
ATOM 1607 C C . ARG A 1 205 ? 25.188 -7.657 -22.517 1.00 90.88 205 ARG A C 1
ATOM 1609 O O . ARG A 1 205 ? 26.395 -7.675 -22.681 1.00 90.88 205 ARG A O 1
ATOM 1616 N N . ASP A 1 206 ? 24.453 -6.565 -22.722 1.00 90.25 206 ASP A N 1
ATOM 1617 C CA . ASP A 1 206 ? 24.990 -5.303 -23.239 1.00 90.25 206 ASP A CA 1
ATOM 1618 C C . ASP A 1 206 ? 24.537 -4.130 -22.350 1.00 90.25 206 ASP A C 1
ATOM 1620 O O . ASP A 1 206 ? 23.364 -3.739 -22.404 1.00 90.25 206 ASP A O 1
ATOM 1624 N N . PRO A 1 207 ? 25.441 -3.536 -21.548 1.00 91.50 207 PRO A N 1
ATOM 1625 C CA . PRO A 1 207 ? 25.087 -2.447 -20.648 1.00 91.50 207 PRO A CA 1
ATOM 1626 C C . PRO A 1 207 ? 24.643 -1.195 -21.389 1.00 91.50 207 PRO A C 1
ATOM 1628 O O . PRO A 1 207 ? 23.836 -0.446 -20.850 1.00 91.50 207 PRO A O 1
ATOM 1631 N N . LYS A 1 208 ? 25.086 -0.954 -22.628 1.00 90.81 208 LYS A N 1
ATOM 1632 C CA . LYS A 1 208 ? 24.665 0.237 -23.371 1.00 90.81 208 LYS A CA 1
ATOM 1633 C C . LYS A 1 208 ? 23.167 0.184 -23.661 1.00 90.81 208 LYS A C 1
ATOM 1635 O O . LYS A 1 208 ? 22.466 1.160 -23.398 1.00 90.81 208 LYS A O 1
ATOM 1640 N N . LYS A 1 209 ? 22.680 -0.958 -24.156 1.00 89.94 209 LYS A N 1
ATOM 1641 C CA . LYS A 1 209 ? 21.257 -1.157 -24.468 1.00 89.94 209 LYS A CA 1
ATOM 1642 C C . LYS A 1 209 ? 20.393 -1.145 -23.211 1.00 89.94 209 LYS A C 1
ATOM 1644 O O . LYS A 1 209 ? 19.384 -0.446 -23.179 1.00 89.94 209 LYS A O 1
ATOM 1649 N N . SER A 1 210 ? 20.809 -1.867 -22.169 1.00 92.12 210 SER A N 1
ATOM 1650 C CA . SER A 1 210 ? 20.064 -1.909 -20.908 1.00 92.12 210 SER A CA 1
ATOM 1651 C C . SER A 1 210 ? 20.017 -0.535 -20.236 1.00 92.12 210 SER A C 1
ATOM 1653 O O . SER A 1 210 ? 18.947 -0.087 -19.838 1.00 92.12 210 SER A O 1
ATOM 1655 N N . MET A 1 211 ? 21.137 0.192 -20.172 1.00 91.62 211 MET A N 1
ATOM 1656 C CA . MET A 1 211 ? 21.157 1.529 -19.573 1.00 91.62 211 MET A CA 1
ATOM 1657 C C . MET A 1 211 ? 20.303 2.518 -20.362 1.00 91.62 211 MET A C 1
ATOM 1659 O O . MET A 1 211 ? 19.567 3.291 -19.755 1.00 91.62 211 MET A O 1
ATOM 1663 N N . GLU A 1 212 ? 20.353 2.496 -21.695 1.00 91.06 212 GLU A N 1
ATOM 1664 C CA . GLU A 1 212 ? 19.490 3.334 -22.532 1.00 91.06 212 GLU A CA 1
ATOM 1665 C C . GLU A 1 212 ? 18.006 3.091 -22.240 1.00 91.06 212 GLU A C 1
ATOM 1667 O O . GLU A 1 212 ? 17.269 4.041 -21.980 1.00 91.06 212 GLU A O 1
ATOM 1672 N N . PHE A 1 213 ? 17.588 1.831 -22.184 1.00 93.06 213 PHE A N 1
ATOM 1673 C CA . PHE A 1 213 ? 16.212 1.473 -21.869 1.00 93.06 213 PHE A CA 1
ATOM 1674 C C . PHE A 1 213 ? 15.808 1.886 -20.448 1.00 93.06 213 PHE A C 1
ATOM 1676 O O . PHE A 1 213 ? 14.898 2.697 -20.273 1.00 93.06 213 PHE A O 1
ATOM 1683 N N . TYR A 1 214 ? 16.507 1.397 -19.421 1.00 95.00 214 TYR A N 1
ATOM 1684 C CA . TYR A 1 214 ? 16.089 1.600 -18.034 1.00 95.00 214 TYR A CA 1
ATOM 1685 C C . TYR A 1 214 ? 16.218 3.055 -17.576 1.00 95.00 214 TYR A C 1
ATOM 1687 O O . TYR A 1 214 ? 15.370 3.545 -16.829 1.00 95.00 214 TYR A O 1
ATOM 1695 N N . THR A 1 215 ? 17.237 3.786 -18.035 1.00 92.56 215 THR A N 1
ATOM 1696 C CA . THR A 1 215 ? 17.433 5.178 -17.600 1.00 92.56 215 THR A CA 1
ATOM 1697 C C . THR A 1 215 ? 16.681 6.189 -18.459 1.00 92.56 215 THR A C 1
ATOM 1699 O O . THR A 1 215 ? 16.043 7.089 -17.904 1.00 92.56 215 THR A O 1
ATOM 1702 N N . LYS A 1 216 ? 16.709 6.057 -19.796 1.00 88.88 216 LYS A N 1
ATOM 1703 C CA . LYS A 1 216 ? 16.074 7.041 -20.689 1.00 88.88 216 LYS A CA 1
ATOM 1704 C C . LYS A 1 216 ? 14.597 6.749 -20.914 1.00 88.88 216 LYS A C 1
ATOM 1706 O O . LYS A 1 216 ? 13.797 7.676 -20.836 1.00 88.88 216 LYS A O 1
ATOM 1711 N N . LEU A 1 217 ? 14.241 5.495 -21.200 1.00 91.75 217 LEU A N 1
ATOM 1712 C CA . LEU A 1 217 ? 12.864 5.136 -21.556 1.00 91.75 217 LEU A CA 1
ATOM 1713 C C . LEU A 1 217 ? 12.008 4.891 -20.316 1.00 91.75 217 LEU A C 1
ATOM 1715 O O . LEU A 1 217 ? 10.921 5.455 -20.202 1.00 91.75 217 LEU A O 1
ATOM 1719 N N . MET A 1 218 ? 12.527 4.114 -19.365 1.00 93.88 218 MET A N 1
ATOM 1720 C CA . MET A 1 218 ? 11.818 3.807 -18.119 1.00 93.88 218 MET A CA 1
ATOM 1721 C C . MET A 1 218 ? 12.033 4.877 -17.042 1.00 93.88 218 MET A C 1
ATOM 1723 O O . MET A 1 218 ? 11.255 4.973 -16.103 1.00 93.88 218 MET A O 1
ATOM 1727 N N . GLY A 1 219 ? 13.027 5.757 -17.196 1.00 93.00 219 GLY A N 1
ATOM 1728 C CA . GLY A 1 219 ? 13.193 6.923 -16.327 1.00 93.00 219 GLY A CA 1
ATOM 1729 C C . GLY A 1 219 ? 13.861 6.634 -14.981 1.00 93.00 219 GLY A C 1
ATOM 1730 O O . GLY A 1 219 ? 13.817 7.489 -14.093 1.00 93.00 219 GLY A O 1
ATOM 1731 N N . MET A 1 220 ? 14.499 5.474 -14.817 1.00 95.94 220 MET A N 1
ATOM 1732 C CA . MET A 1 220 ? 15.295 5.172 -13.627 1.00 95.94 220 MET A CA 1
ATOM 1733 C C . MET A 1 220 ? 16.567 6.029 -13.584 1.00 95.94 220 MET A C 1
ATOM 1735 O O . MET A 1 220 ? 16.995 6.631 -14.577 1.00 95.94 220 MET A O 1
ATOM 1739 N N . ARG A 1 221 ? 17.179 6.121 -12.407 1.00 95.38 221 ARG A N 1
ATOM 1740 C CA . ARG A 1 221 ? 18.399 6.887 -12.155 1.00 95.38 221 ARG A CA 1
ATOM 1741 C C . ARG A 1 221 ? 19.461 5.983 -11.564 1.00 95.38 221 ARG A C 1
ATOM 1743 O O . ARG A 1 221 ? 19.162 5.122 -10.740 1.00 95.38 221 ARG A O 1
ATOM 1750 N N . THR A 1 222 ? 20.694 6.190 -12.005 1.00 94.38 222 THR A N 1
ATOM 1751 C CA . THR A 1 222 ? 21.849 5.477 -11.474 1.00 94.38 222 THR A CA 1
ATOM 1752 C C . THR A 1 222 ? 22.084 5.899 -10.034 1.00 94.38 222 THR A C 1
ATOM 1754 O O . THR A 1 222 ? 22.265 7.082 -9.759 1.00 94.38 222 THR A O 1
ATOM 1757 N N . VAL A 1 223 ? 22.090 4.922 -9.136 1.00 92.94 223 VAL A N 1
ATOM 1758 C CA . VAL A 1 223 ? 22.487 5.089 -7.739 1.00 92.94 223 VAL A CA 1
ATOM 1759 C C . VAL A 1 223 ? 24.007 5.003 -7.648 1.00 92.94 223 VAL A C 1
ATOM 1761 O O . VAL A 1 223 ? 24.660 5.944 -7.214 1.00 92.94 223 VAL A O 1
ATOM 1764 N N . PHE A 1 224 ? 24.588 3.897 -8.115 1.00 91.62 224 PHE A N 1
ATOM 1765 C CA . PHE A 1 224 ? 26.034 3.747 -8.245 1.00 91.62 224 PHE A CA 1
ATOM 1766 C C . PHE A 1 224 ? 26.392 2.755 -9.351 1.00 91.62 224 PHE A C 1
ATOM 1768 O O . PHE A 1 224 ? 25.566 1.957 -9.802 1.00 91.62 224 PHE A O 1
ATOM 1775 N N . VAL A 1 225 ? 27.655 2.809 -9.772 1.00 93.31 225 VAL A N 1
ATOM 1776 C CA . VAL A 1 225 ? 28.268 1.830 -10.670 1.00 93.31 225 VAL A CA 1
ATOM 1777 C C . VAL A 1 225 ? 29.523 1.307 -9.996 1.00 93.31 225 VAL A C 1
ATOM 1779 O O . VAL A 1 225 ? 30.372 2.095 -9.582 1.00 93.31 225 VAL A O 1
ATOM 1782 N N . LEU A 1 226 ? 29.644 -0.012 -9.894 1.00 91.19 226 LEU A N 1
ATOM 1783 C CA . LEU A 1 226 ? 30.810 -0.665 -9.311 1.00 91.19 226 LEU A CA 1
ATOM 1784 C C . LEU A 1 226 ? 31.407 -1.631 -10.331 1.00 91.19 226 LEU A C 1
ATOM 1786 O O . LEU A 1 226 ? 30.789 -2.629 -10.693 1.00 91.19 226 LEU A O 1
ATOM 1790 N N . ASN A 1 227 ? 32.621 -1.330 -10.788 1.00 92.56 227 ASN A N 1
ATOM 1791 C CA . ASN A 1 227 ? 33.430 -2.261 -11.566 1.00 92.56 227 ASN A CA 1
ATOM 1792 C C . ASN A 1 227 ? 34.260 -3.112 -10.597 1.00 92.56 227 ASN A C 1
ATOM 1794 O O . ASN A 1 227 ? 35.099 -2.579 -9.872 1.00 92.56 227 ASN A O 1
ATOM 1798 N N . ALA A 1 228 ? 34.012 -4.418 -10.585 1.00 91.88 228 ALA A N 1
ATOM 1799 C CA . ALA A 1 228 ? 34.650 -5.376 -9.687 1.00 91.88 228 ALA A CA 1
ATOM 1800 C C . ALA A 1 228 ? 35.755 -6.200 -10.375 1.00 91.88 228 ALA A C 1
ATOM 1802 O O . ALA A 1 228 ? 36.207 -7.205 -9.828 1.00 91.88 228 ALA A O 1
ATOM 1803 N N . GLY A 1 229 ? 36.184 -5.808 -11.578 1.00 92.94 229 GLY A N 1
ATOM 1804 C CA . GLY A 1 229 ? 37.161 -6.536 -12.383 1.00 92.94 229 GLY A CA 1
ATOM 1805 C C . GLY A 1 229 ? 36.481 -7.270 -13.538 1.00 92.94 229 GLY A C 1
ATOM 1806 O O . GLY A 1 229 ? 36.300 -6.655 -14.580 1.00 92.94 229 GLY A O 1
ATOM 1807 N N . PRO A 1 230 ? 36.095 -8.554 -13.399 1.00 95.06 230 PRO A N 1
ATOM 1808 C CA . PRO A 1 230 ? 35.496 -9.324 -14.495 1.00 95.06 230 PRO A CA 1
ATOM 1809 C C . PRO A 1 230 ? 34.020 -8.981 -14.765 1.00 95.06 230 PRO A C 1
ATOM 1811 O O . PRO A 1 230 ? 33.419 -9.501 -15.708 1.00 95.06 230 PRO A O 1
ATOM 1814 N N . PHE A 1 231 ? 33.415 -8.141 -13.925 1.00 95.00 231 PHE A N 1
ATOM 1815 C CA . PHE A 1 231 ? 32.042 -7.685 -14.078 1.00 95.00 231 PHE A CA 1
ATOM 1816 C C . PHE A 1 231 ? 31.865 -6.254 -13.567 1.00 95.00 231 PHE A C 1
ATOM 1818 O O . PHE A 1 231 ? 32.634 -5.766 -12.735 1.00 95.00 231 PHE A O 1
ATOM 1825 N N . THR A 1 232 ? 30.811 -5.603 -14.046 1.00 93.81 232 THR A N 1
ATOM 1826 C CA . THR A 1 232 ? 30.325 -4.312 -13.558 1.00 93.81 232 THR A CA 1
ATOM 1827 C C . THR A 1 232 ? 28.876 -4.457 -13.117 1.00 93.81 232 THR A C 1
ATOM 1829 O O . THR A 1 232 ? 28.071 -5.041 -13.842 1.00 93.81 232 THR A O 1
ATOM 1832 N N . VAL A 1 233 ? 28.529 -3.889 -11.963 1.00 94.00 233 VAL A N 1
ATOM 1833 C CA . VAL A 1 233 ? 27.136 -3.749 -11.523 1.00 94.00 233 VAL A CA 1
ATOM 1834 C C . VAL A 1 233 ? 26.674 -2.305 -11.649 1.00 94.00 233 VAL A C 1
ATOM 1836 O O . VAL A 1 233 ? 27.402 -1.374 -11.295 1.00 94.00 233 VAL A O 1
ATOM 1839 N N . TYR A 1 234 ? 25.456 -2.129 -12.150 1.00 95.44 234 TYR A N 1
ATOM 1840 C CA . TYR A 1 234 ? 24.769 -0.846 -12.242 1.00 95.44 234 TYR A CA 1
ATOM 1841 C C . TYR A 1 234 ? 23.528 -0.915 -11.360 1.00 95.44 234 TYR A C 1
ATOM 1843 O O . TYR A 1 234 ? 22.588 -1.643 -11.673 1.00 95.44 234 TYR A O 1
ATOM 1851 N N . TYR A 1 235 ? 23.524 -0.168 -10.260 1.00 95.00 235 TYR A N 1
ATOM 1852 C CA . TYR A 1 235 ? 22.357 -0.061 -9.392 1.00 95.00 235 TYR A CA 1
ATOM 1853 C C . TYR A 1 235 ? 21.485 1.099 -9.852 1.00 95.00 235 TYR A C 1
ATOM 1855 O O . TYR A 1 235 ? 21.942 2.244 -9.911 1.00 95.00 235 TYR A O 1
ATOM 1863 N N . LEU A 1 236 ? 20.229 0.806 -10.172 1.00 96.25 236 LEU A N 1
ATOM 1864 C CA . LEU A 1 236 ? 19.242 1.763 -10.651 1.00 96.25 236 LEU A CA 1
ATOM 1865 C C . LEU A 1 236 ? 18.061 1.844 -9.680 1.00 96.25 236 LEU A C 1
ATOM 1867 O O . LEU A 1 236 ? 17.657 0.846 -9.090 1.00 96.25 236 LEU A O 1
ATOM 1871 N N . GLY A 1 237 ? 17.457 3.023 -9.561 1.00 95.19 237 GLY A N 1
ATOM 1872 C CA . GLY A 1 237 ? 16.233 3.224 -8.788 1.00 95.19 237 GLY A CA 1
ATOM 1873 C C . GLY A 1 237 ? 15.473 4.471 -9.223 1.00 95.19 237 GLY A C 1
ATOM 1874 O O . GLY A 1 237 ? 15.961 5.263 -10.031 1.00 95.19 237 GLY A O 1
ATOM 1875 N N . TYR A 1 238 ? 14.273 4.667 -8.681 1.00 95.19 238 TYR A N 1
ATOM 1876 C CA . TYR A 1 238 ? 13.557 5.935 -8.819 1.00 95.19 238 TYR A CA 1
ATOM 1877 C C . TYR A 1 238 ? 13.842 6.851 -7.622 1.00 95.19 238 TYR A C 1
ATOM 1879 O O . TYR A 1 238 ? 13.924 6.362 -6.492 1.00 95.19 238 TYR A O 1
ATOM 1887 N N . PRO A 1 239 ? 13.934 8.176 -7.835 1.00 92.81 239 PRO A N 1
ATOM 1888 C CA . PRO A 1 239 ? 13.941 9.156 -6.754 1.00 92.81 239 PRO A CA 1
ATOM 1889 C C . PRO A 1 239 ? 12.797 8.935 -5.754 1.00 92.81 239 PRO A C 1
ATOM 1891 O O . PRO A 1 239 ? 11.625 8.946 -6.135 1.00 92.81 239 PRO A O 1
ATOM 1894 N N . GLN A 1 240 ? 13.148 8.738 -4.479 1.00 86.81 240 GLN A N 1
ATOM 1895 C CA . GLN A 1 240 ? 12.189 8.393 -3.414 1.00 86.81 240 GLN A CA 1
ATOM 1896 C C . GLN A 1 240 ? 11.427 9.603 -2.836 1.00 86.81 240 GLN A C 1
ATOM 1898 O O . GLN A 1 240 ? 10.378 9.430 -2.225 1.00 86.81 240 GLN A O 1
ATOM 1903 N N . THR A 1 241 ? 11.935 10.825 -3.024 1.00 91.12 241 THR A N 1
ATOM 1904 C CA . THR A 1 241 ? 11.363 12.079 -2.497 1.00 91.12 241 THR A CA 1
ATOM 1905 C C . THR A 1 241 ? 11.398 13.168 -3.570 1.00 91.12 241 THR A C 1
ATOM 1907 O O . THR A 1 241 ? 12.078 13.015 -4.587 1.00 91.12 241 THR A O 1
ATOM 1910 N N . ASP A 1 242 ? 10.689 14.279 -3.364 1.00 92.50 242 ASP A N 1
ATOM 1911 C CA . ASP A 1 242 ? 10.736 15.415 -4.296 1.00 92.50 242 ASP A CA 1
ATOM 1912 C C . ASP A 1 242 ? 12.124 16.066 -4.341 1.00 92.50 242 ASP A C 1
ATOM 1914 O O . ASP A 1 242 ? 12.597 16.438 -5.412 1.00 92.50 242 ASP A O 1
ATOM 1918 N N . GLU A 1 243 ? 12.836 16.093 -3.214 1.00 91.25 243 GLU A N 1
ATOM 1919 C CA . GLU A 1 243 ? 14.232 16.541 -3.146 1.00 91.25 243 GLU A CA 1
ATOM 1920 C C . GLU A 1 243 ? 15.145 15.670 -4.015 1.00 91.25 243 GLU A C 1
ATOM 1922 O O . GLU A 1 243 ? 15.926 16.195 -4.807 1.00 91.25 243 GLU A O 1
ATOM 1927 N N . HIS A 1 244 ? 14.988 14.341 -3.956 1.00 91.56 244 HIS A N 1
ATOM 1928 C CA . HIS A 1 244 ? 15.721 13.412 -4.823 1.00 91.56 244 HIS A CA 1
ATOM 1929 C C . HIS A 1 244 ? 15.451 13.651 -6.316 1.00 91.56 244 HIS A C 1
ATOM 1931 O O . HIS A 1 244 ? 16.299 13.341 -7.150 1.00 91.56 244 HIS A O 1
ATOM 1937 N N . ARG A 1 245 ? 14.265 14.156 -6.690 1.00 89.81 245 ARG A N 1
ATOM 1938 C CA . ARG A 1 245 ? 13.934 14.447 -8.099 1.00 89.81 245 ARG A CA 1
ATOM 1939 C C . ARG A 1 245 ? 14.660 15.684 -8.619 1.00 89.81 245 ARG A C 1
ATOM 1941 O O . ARG A 1 245 ? 14.876 15.773 -9.826 1.00 89.81 245 ARG A O 1
ATOM 1948 N N . VAL A 1 246 ? 15.012 16.613 -7.731 1.00 92.12 246 VAL A N 1
ATOM 1949 C CA . VAL A 1 246 ? 15.730 17.851 -8.062 1.00 92.12 246 VAL A CA 1
ATOM 1950 C C . VAL A 1 246 ? 17.244 17.654 -7.955 1.00 92.12 246 VAL A C 1
ATOM 1952 O O . VAL A 1 246 ? 17.980 18.166 -8.796 1.00 92.12 246 VAL A O 1
ATOM 1955 N N . ASP A 1 247 ? 17.707 16.872 -6.977 1.00 90.12 247 ASP A N 1
ATOM 1956 C CA . ASP A 1 247 ? 19.121 16.566 -6.752 1.00 90.12 247 ASP A CA 1
ATOM 1957 C C . ASP A 1 247 ? 19.387 15.054 -6.826 1.00 90.12 247 ASP A C 1
ATOM 1959 O O . ASP A 1 247 ? 19.218 14.293 -5.868 1.00 90.12 247 ASP A O 1
ATOM 1963 N N . LEU A 1 248 ? 19.851 14.621 -8.000 1.00 89.62 248 LEU A N 1
ATOM 1964 C CA . LEU A 1 248 ? 20.198 13.225 -8.258 1.00 89.62 248 LEU A CA 1
ATOM 1965 C C . LEU A 1 248 ? 21.472 12.776 -7.529 1.00 89.62 248 LEU A C 1
ATOM 1967 O O . LEU A 1 248 ? 21.636 11.582 -7.278 1.00 89.62 248 LEU A O 1
ATOM 1971 N N . THR A 1 249 ? 22.363 13.704 -7.178 1.00 88.75 249 THR A N 1
ATOM 1972 C CA . THR A 1 249 ? 23.567 13.391 -6.398 1.00 88.75 249 THR A CA 1
ATOM 1973 C C . THR A 1 249 ? 23.168 13.052 -4.970 1.00 88.75 249 THR A C 1
ATOM 1975 O O . THR A 1 249 ? 23.605 12.034 -4.433 1.00 88.75 249 THR A O 1
ATOM 1978 N N . LYS A 1 250 ? 22.270 13.850 -4.383 1.00 87.50 250 LYS A N 1
ATOM 1979 C CA . LYS A 1 250 ? 21.673 13.554 -3.079 1.00 87.50 250 LYS A CA 1
ATOM 1980 C C . LYS A 1 250 ? 20.916 12.229 -3.097 1.00 87.50 250 LYS A C 1
ATOM 1982 O O . LYS A 1 250 ? 21.143 11.406 -2.217 1.00 87.50 250 LYS A O 1
ATOM 1987 N N . PHE A 1 251 ? 20.099 11.982 -4.125 1.00 90.94 251 PHE A N 1
ATOM 1988 C CA . PHE A 1 251 ? 19.435 10.686 -4.311 1.00 90.94 251 PHE A CA 1
ATOM 1989 C C . PHE A 1 251 ? 20.420 9.513 -4.253 1.00 90.94 251 PHE A C 1
ATOM 1991 O O . PHE A 1 251 ? 20.184 8.553 -3.520 1.00 90.94 251 PHE A O 1
ATOM 1998 N N . ALA A 1 252 ? 21.519 9.590 -5.007 1.00 88.19 252 ALA A N 1
ATOM 1999 C CA . ALA A 1 252 ? 22.535 8.547 -5.027 1.00 88.19 252 ALA A CA 1
ATOM 2000 C C . ALA A 1 252 ? 23.177 8.348 -3.644 1.00 88.19 252 ALA A C 1
ATOM 2002 O O . ALA A 1 252 ? 23.207 7.225 -3.146 1.00 88.19 252 ALA A O 1
ATOM 2003 N N . ILE A 1 253 ? 23.634 9.426 -2.997 1.00 88.19 253 ILE A N 1
ATOM 2004 C CA . ILE A 1 253 ? 24.305 9.375 -1.687 1.00 88.19 253 ILE A CA 1
ATOM 2005 C C . ILE A 1 253 ? 23.381 8.805 -0.604 1.00 88.19 253 ILE A C 1
ATOM 2007 O O . ILE A 1 253 ? 23.774 7.885 0.120 1.00 88.19 253 ILE A O 1
ATOM 2011 N N . ASP A 1 254 ? 22.152 9.308 -0.510 1.00 90.25 254 ASP A N 1
ATOM 2012 C CA . ASP A 1 254 ? 21.192 8.881 0.511 1.00 90.25 254 ASP A CA 1
ATOM 2013 C C . ASP A 1 254 ? 20.779 7.420 0.286 1.00 90.25 254 ASP A C 1
ATOM 2015 O O . ASP A 1 254 ? 20.703 6.636 1.235 1.00 90.25 254 ASP A O 1
ATOM 2019 N N . THR A 1 255 ? 20.596 7.015 -0.976 1.00 89.81 255 THR A N 1
ATOM 2020 C CA . THR A 1 255 ? 20.273 5.624 -1.322 1.00 89.81 255 THR A CA 1
ATOM 2021 C C . THR A 1 255 ? 21.429 4.675 -1.011 1.00 89.81 255 THR A C 1
ATOM 2023 O O . THR A 1 255 ? 21.182 3.602 -0.475 1.00 89.81 255 THR A O 1
ATOM 2026 N N . ILE A 1 256 ? 22.686 5.047 -1.287 1.00 89.00 256 ILE A N 1
ATOM 2027 C CA . ILE A 1 256 ? 23.862 4.233 -0.920 1.00 89.00 256 ILE A CA 1
ATOM 2028 C C . ILE A 1 256 ? 23.950 4.083 0.600 1.00 89.00 256 ILE A C 1
ATOM 2030 O O . ILE A 1 256 ? 24.162 2.983 1.108 1.00 89.00 256 ILE A O 1
ATOM 2034 N N . THR A 1 257 ? 23.750 5.181 1.330 1.00 89.44 257 THR A N 1
ATOM 2035 C CA . THR A 1 257 ? 23.826 5.200 2.798 1.00 89.44 257 THR A CA 1
ATOM 2036 C C . THR A 1 257 ? 22.732 4.340 3.431 1.00 89.44 257 THR A C 1
ATOM 2038 O O . THR A 1 257 ? 22.944 3.737 4.480 1.00 89.44 257 THR A O 1
ATOM 2041 N N . ASN A 1 258 ? 21.576 4.241 2.774 1.00 89.00 258 ASN A N 1
ATOM 2042 C CA . ASN A 1 258 ? 20.417 3.494 3.248 1.00 89.00 258 ASN A CA 1
ATOM 2043 C C . ASN A 1 258 ? 20.069 2.301 2.343 1.00 89.00 258 ASN A C 1
ATOM 2045 O O . ASN A 1 258 ? 18.891 1.949 2.188 1.00 89.00 258 ASN A O 1
ATOM 2049 N N . LEU A 1 259 ? 21.088 1.693 1.721 1.00 85.81 259 LEU A N 1
ATOM 2050 C CA . LEU A 1 259 ? 20.885 0.708 0.663 1.00 85.81 259 LEU A CA 1
ATOM 2051 C C . LEU A 1 259 ? 19.966 -0.432 1.107 1.00 85.81 259 LEU A C 1
ATOM 2053 O O . LEU A 1 259 ? 18.990 -0.624 0.399 1.00 85.81 259 LEU A O 1
ATOM 2057 N N . PRO A 1 260 ? 20.139 -1.097 2.274 1.00 86.25 260 PRO A N 1
ATOM 2058 C CA . PRO A 1 260 ? 19.299 -2.233 2.685 1.00 86.25 260 PRO A CA 1
ATOM 2059 C C . PRO A 1 260 ? 17.819 -1.896 2.912 1.00 86.25 260 PRO A C 1
ATOM 2061 O O . PRO A 1 260 ? 16.964 -2.782 2.857 1.00 86.25 260 PRO A O 1
ATOM 2064 N N . HIS A 1 261 ? 17.483 -0.624 3.132 1.00 86.06 261 HIS A N 1
ATOM 2065 C CA . HIS A 1 261 ? 16.120 -0.193 3.450 1.00 86.06 261 HIS A CA 1
ATOM 2066 C C . HIS A 1 261 ? 15.389 0.475 2.278 1.00 86.06 261 HIS A C 1
ATOM 2068 O O . HIS A 1 261 ? 14.191 0.747 2.400 1.00 86.06 261 HIS A O 1
ATOM 2074 N N . THR A 1 262 ? 16.075 0.722 1.159 1.00 87.56 262 THR A N 1
ATOM 2075 C CA . THR A 1 262 ? 15.496 1.381 -0.019 1.00 87.56 262 THR A CA 1
ATOM 2076 C C . THR A 1 262 ? 14.819 0.377 -0.951 1.00 87.56 262 THR A C 1
ATOM 2078 O O . THR A 1 262 ? 15.473 -0.446 -1.572 1.00 87.56 262 THR A O 1
ATOM 2081 N N . LEU A 1 263 ? 13.496 0.448 -1.076 1.00 89.62 263 LEU A N 1
ATOM 2082 C CA . LEU A 1 263 ? 12.731 -0.494 -1.895 1.00 89.62 263 LEU A CA 1
ATOM 2083 C C . LEU A 1 263 ? 12.804 -0.165 -3.393 1.00 89.62 263 LEU A C 1
ATOM 2085 O O . LEU A 1 263 ? 12.856 1.001 -3.786 1.00 89.62 263 LEU A O 1
ATOM 2089 N N . GLY A 1 264 ? 12.689 -1.200 -4.227 1.00 90.62 264 GLY A N 1
ATOM 2090 C CA . GLY A 1 264 ? 12.475 -1.052 -5.668 1.00 90.62 264 GLY A CA 1
ATOM 2091 C C . GLY A 1 264 ? 13.738 -0.701 -6.451 1.00 90.62 264 GLY A C 1
ATOM 2092 O O . GLY A 1 264 ? 13.664 0.047 -7.428 1.00 90.62 264 GLY A O 1
ATOM 2093 N N . LEU A 1 265 ? 14.890 -1.213 -6.017 1.00 95.19 265 LEU A N 1
ATOM 2094 C CA . LEU A 1 265 ? 16.143 -1.074 -6.754 1.00 95.19 265 LEU A CA 1
ATOM 2095 C C . LEU A 1 265 ? 16.318 -2.218 -7.766 1.00 95.19 265 LEU A C 1
ATOM 2097 O O . LEU A 1 265 ? 15.887 -3.351 -7.543 1.00 95.19 265 LEU A O 1
ATOM 2101 N N . LEU A 1 266 ? 16.973 -1.917 -8.883 1.00 95.75 266 LEU A N 1
ATOM 2102 C CA . LEU A 1 266 ? 17.328 -2.878 -9.923 1.00 95.75 266 LEU A CA 1
ATOM 2103 C C . LEU A 1 266 ? 18.847 -2.919 -10.067 1.00 95.75 266 LEU A C 1
ATOM 2105 O O . LEU A 1 266 ? 19.472 -1.903 -10.368 1.00 95.75 266 LEU A O 1
ATOM 2109 N N . GLU A 1 267 ? 19.431 -4.093 -9.869 1.00 95.25 267 GLU A N 1
ATOM 2110 C CA . GLU A 1 267 ? 20.850 -4.351 -10.085 1.00 95.25 267 GLU A CA 1
ATOM 2111 C C . GLU A 1 267 ? 21.046 -4.986 -11.464 1.00 95.25 267 GLU A C 1
ATOM 2113 O O . GLU A 1 267 ? 20.651 -6.125 -11.703 1.00 95.25 267 GLU A O 1
ATOM 2118 N N . LEU A 1 268 ? 21.683 -4.263 -12.383 1.00 94.88 268 LEU A N 1
ATOM 2119 C CA . LEU A 1 268 ? 22.092 -4.813 -13.672 1.00 94.88 268 LEU A CA 1
ATOM 2120 C C . LEU A 1 268 ? 23.528 -5.322 -13.572 1.00 94.88 268 LEU A C 1
ATOM 2122 O O . LEU A 1 268 ? 24.458 -4.541 -13.368 1.00 94.88 268 LEU A O 1
ATOM 2126 N N . PHE A 1 269 ? 23.713 -6.626 -13.742 1.00 94.62 269 PHE A N 1
ATOM 2127 C CA . PHE A 1 269 ? 24.991 -7.310 -13.587 1.00 94.62 269 PHE A CA 1
ATOM 2128 C C . PHE A 1 269 ? 25.590 -7.659 -14.952 1.00 94.62 269 PHE A C 1
ATOM 2130 O O . PHE A 1 269 ? 25.166 -8.601 -15.628 1.00 94.62 269 PHE A O 1
ATOM 2137 N N . HIS A 1 270 ? 26.597 -6.903 -15.376 1.00 94.44 270 HIS A N 1
ATOM 2138 C CA . HIS A 1 270 ? 27.283 -7.091 -16.652 1.00 94.44 270 HIS A CA 1
ATOM 2139 C C . HIS A 1 270 ? 28.589 -7.855 -16.459 1.00 94.44 270 HIS A C 1
ATOM 2141 O O . HIS A 1 270 ? 29.544 -7.324 -15.901 1.00 94.44 270 HIS A O 1
ATOM 2147 N N . ILE A 1 271 ? 28.664 -9.083 -16.974 1.00 95.38 271 ILE A N 1
ATOM 2148 C CA . ILE A 1 271 ? 29.944 -9.795 -17.106 1.00 95.38 271 ILE A CA 1
ATOM 2149 C C . ILE A 1 271 ? 30.639 -9.319 -18.373 1.00 95.38 271 ILE A C 1
ATOM 2151 O O . ILE A 1 271 ? 30.063 -9.396 -19.463 1.00 95.38 271 ILE A O 1
ATOM 2155 N N . HIS A 1 272 ? 31.882 -8.866 -18.248 1.00 95.75 272 HIS A N 1
ATOM 2156 C CA . HIS A 1 272 ? 32.627 -8.333 -19.384 1.00 95.75 272 HIS A CA 1
ATOM 2157 C C . HIS A 1 272 ? 32.859 -9.416 -20.439 1.00 95.75 272 HIS A C 1
ATOM 2159 O O . HIS A 1 272 ? 33.189 -10.559 -20.124 1.00 95.75 272 HIS A O 1
ATOM 2165 N N . GLY A 1 273 ? 32.675 -9.065 -21.710 1.00 94.25 273 GLY A N 1
ATOM 2166 C CA . GLY A 1 273 ? 32.743 -9.998 -22.831 1.00 94.25 273 GLY A CA 1
ATOM 2167 C C . GLY A 1 273 ? 31.411 -10.673 -23.162 1.00 94.25 273 GLY A C 1
ATOM 2168 O O . GLY A 1 273 ? 31.296 -11.239 -24.251 1.00 94.25 273 GLY A O 1
ATOM 2169 N N . SER A 1 274 ? 30.389 -10.584 -22.301 1.00 91.62 274 SER A N 1
ATOM 2170 C CA . SER A 1 274 ? 29.050 -11.096 -22.633 1.00 91.62 274 SER A CA 1
ATOM 2171 C C . SER A 1 274 ? 28.395 -10.314 -23.777 1.00 91.62 274 SER A C 1
ATOM 2173 O O . SER A 1 274 ? 27.687 -10.901 -24.590 1.00 91.62 274 SER A O 1
ATOM 2175 N N . GLU A 1 275 ? 28.733 -9.036 -23.955 1.00 90.25 275 GLU A N 1
ATOM 2176 C CA . GLU A 1 275 ? 28.264 -8.188 -25.058 1.00 90.25 275 GLU A CA 1
ATOM 2177 C C . GLU A 1 275 ? 28.707 -8.693 -26.440 1.00 90.25 275 GLU A C 1
ATOM 2179 O O . GLU A 1 275 ? 28.063 -8.403 -27.450 1.00 90.25 275 GLU A O 1
ATOM 2184 N N . LYS A 1 276 ? 29.781 -9.492 -26.474 1.00 92.25 276 LYS A N 1
ATOM 2185 C CA . LYS A 1 276 ? 30.334 -10.125 -27.681 1.00 92.25 276 LYS A CA 1
ATOM 2186 C C . LYS A 1 276 ? 29.698 -11.481 -27.986 1.00 92.25 276 LYS A C 1
ATOM 2188 O O . LYS A 1 276 ? 29.915 -12.017 -29.068 1.00 92.25 276 LYS A O 1
ATOM 2193 N N . GLN A 1 277 ? 28.948 -12.049 -27.043 1.00 89.94 277 GLN A N 1
ATOM 2194 C CA . GLN A 1 277 ? 28.234 -13.307 -27.238 1.00 89.94 277 GLN A CA 1
ATOM 2195 C C . GLN A 1 277 ? 26.973 -13.085 -28.075 1.00 89.94 277 GLN A C 1
ATOM 2197 O O . GLN A 1 277 ? 26.442 -11.972 -28.143 1.00 89.94 277 GLN A O 1
ATOM 2202 N N . GLN A 1 278 ? 26.480 -14.155 -28.696 1.00 84.75 278 GLN A N 1
ATOM 2203 C CA . GLN A 1 278 ? 25.267 -14.118 -29.511 1.00 84.75 278 GLN A CA 1
ATOM 2204 C C . GLN A 1 278 ? 24.037 -13.633 -28.726 1.00 84.75 278 GLN A C 1
ATOM 2206 O O . GLN A 1 278 ? 23.982 -13.691 -27.495 1.00 84.75 278 GLN A O 1
ATOM 2211 N N . SER A 1 279 ? 23.023 -13.158 -29.450 1.00 77.44 279 SER A N 1
ATOM 2212 C CA . SER A 1 279 ? 21.733 -12.849 -28.829 1.00 77.44 279 SER A CA 1
ATOM 2213 C C . SER A 1 279 ? 21.130 -14.107 -28.197 1.00 77.44 279 SER A C 1
ATOM 2215 O O . SER A 1 279 ? 21.286 -15.197 -28.741 1.00 77.44 279 SER A O 1
ATOM 2217 N N . GLY A 1 280 ? 20.491 -13.970 -27.033 1.00 75.56 280 GLY A N 1
ATOM 2218 C CA . GLY A 1 280 ? 19.998 -15.116 -26.256 1.00 75.56 280 GLY A CA 1
ATOM 2219 C C . GLY A 1 280 ? 21.074 -15.886 -25.475 1.00 75.56 280 GLY A C 1
ATOM 2220 O O . GLY A 1 280 ? 20.788 -16.963 -24.965 1.00 75.56 280 GLY A O 1
ATOM 2221 N N . PHE A 1 281 ? 22.304 -15.359 -25.359 1.00 84.06 281 PHE A N 1
ATOM 2222 C CA . PHE A 1 281 ? 23.369 -15.978 -24.549 1.00 84.06 281 PHE A CA 1
ATOM 2223 C C . PHE A 1 281 ? 22.955 -16.224 -23.093 1.00 84.06 281 PHE A C 1
ATOM 2225 O O . PHE A 1 281 ? 23.314 -17.244 -22.508 1.00 84.06 281 PHE A O 1
ATOM 2232 N N . TYR A 1 282 ? 22.185 -15.303 -22.517 1.00 85.62 282 TYR A N 1
ATOM 2233 C CA . TYR A 1 282 ? 21.539 -15.528 -21.238 1.00 85.62 282 TYR A CA 1
ATOM 2234 C C . TYR A 1 282 ? 20.051 -15.811 -21.438 1.00 85.62 282 TYR A C 1
ATOM 2236 O O . TYR A 1 282 ? 19.401 -15.185 -22.274 1.00 85.62 282 TYR A O 1
ATOM 2244 N N . SER A 1 283 ? 19.517 -16.743 -20.646 1.00 82.56 283 SER A N 1
ATOM 2245 C CA . SER A 1 283 ? 18.088 -17.043 -20.648 1.00 82.56 283 SER A CA 1
ATOM 2246 C C . SER A 1 283 ? 17.293 -15.927 -19.971 1.00 82.56 283 SER A C 1
ATOM 2248 O O . SER A 1 283 ? 17.748 -15.317 -19.000 1.00 82.56 283 SER A O 1
ATOM 2250 N N . THR A 1 284 ? 16.089 -15.694 -20.483 1.00 76.12 284 THR A N 1
ATOM 2251 C CA . THR A 1 284 ? 15.111 -14.753 -19.934 1.00 76.12 284 THR A CA 1
ATOM 2252 C C . THR A 1 284 ? 14.370 -15.303 -18.717 1.00 76.12 284 THR A C 1
ATOM 2254 O O . THR A 1 284 ? 13.777 -14.528 -17.978 1.00 76.12 284 THR A O 1
ATOM 2257 N N . GLY A 1 285 ? 14.406 -16.623 -18.499 1.00 78.94 285 GLY A N 1
ATOM 2258 C CA . GLY A 1 285 ? 13.553 -17.294 -17.516 1.00 78.94 285 GLY A CA 1
ATOM 2259 C C . GLY A 1 285 ? 12.191 -17.726 -18.066 1.00 78.94 285 GLY A C 1
ATOM 2260 O O . GLY A 1 285 ? 11.460 -18.416 -17.368 1.00 78.94 285 GLY A O 1
ATOM 2261 N N . ASN A 1 286 ? 11.868 -17.393 -19.322 1.00 77.75 286 ASN A N 1
ATOM 2262 C CA . ASN A 1 286 ? 10.595 -17.753 -19.966 1.00 77.75 286 ASN A CA 1
ATOM 2263 C C . ASN A 1 286 ? 10.775 -18.607 -21.227 1.00 77.75 286 ASN A C 1
ATOM 2265 O O . ASN A 1 286 ? 9.818 -18.890 -21.944 1.00 77.75 286 ASN A O 1
ATOM 2269 N N . THR A 1 287 ? 12.005 -19.056 -21.495 1.00 77.12 287 THR A N 1
ATOM 2270 C CA . THR A 1 287 ? 12.308 -19.996 -22.578 1.00 77.12 287 THR A CA 1
ATOM 2271 C C . THR A 1 287 ? 12.712 -21.354 -21.994 1.00 77.12 287 THR A C 1
ATOM 2273 O O . THR A 1 287 ? 13.728 -21.438 -21.291 1.00 77.12 287 THR A O 1
ATOM 2276 N N . PRO A 1 288 ? 11.968 -22.435 -22.288 1.00 81.81 288 PRO A N 1
ATOM 2277 C CA . PRO A 1 288 ? 12.341 -23.785 -21.882 1.00 81.81 288 PRO A CA 1
ATOM 2278 C C . PRO A 1 288 ? 13.745 -24.184 -22.376 1.00 81.81 288 PRO A C 1
ATOM 2280 O O . PRO A 1 288 ? 14.162 -23.756 -23.453 1.00 81.81 288 PRO A O 1
ATOM 2283 N N . PRO A 1 289 ? 14.484 -25.025 -21.629 1.00 83.00 289 PRO A N 1
ATOM 2284 C CA . PRO A 1 289 ? 14.099 -25.659 -20.363 1.00 83.00 289 PRO A CA 1
ATOM 2285 C C . PRO A 1 289 ? 14.297 -24.765 -19.124 1.00 83.00 289 PRO A C 1
ATOM 2287 O O . PRO A 1 289 ? 14.034 -25.207 -18.012 1.00 83.00 289 PRO A O 1
ATOM 2290 N N . ASN A 1 290 ? 14.764 -23.526 -19.290 1.00 84.50 290 ASN A N 1
ATOM 2291 C CA . ASN A 1 290 ? 15.196 -22.657 -18.192 1.00 84.50 290 ASN A CA 1
ATOM 2292 C C . ASN A 1 290 ? 14.054 -21.777 -17.655 1.00 84.50 290 ASN A C 1
ATOM 2294 O O . ASN A 1 290 ? 14.236 -20.575 -17.470 1.00 84.50 290 ASN A O 1
ATOM 2298 N N . LEU A 1 291 ? 12.872 -22.362 -17.448 1.00 82.38 291 LEU A N 1
ATOM 2299 C CA . LEU A 1 291 ? 11.719 -21.638 -16.909 1.00 82.38 291 LEU A CA 1
ATOM 2300 C C . LEU A 1 291 ? 11.965 -21.229 -15.446 1.00 82.38 291 LEU A C 1
ATOM 2302 O O . LEU A 1 291 ? 12.511 -22.010 -14.665 1.00 82.38 291 LEU A O 1
ATOM 2306 N N . GLY A 1 292 ? 11.578 -20.009 -15.071 1.00 81.69 292 GLY A N 1
ATOM 2307 C CA . GLY A 1 292 ? 11.782 -19.475 -13.726 1.00 81.69 292 GLY A CA 1
ATOM 2308 C C . GLY A 1 292 ? 11.343 -18.019 -13.578 1.00 81.69 292 GLY A C 1
ATOM 2309 O O . GLY A 1 292 ? 10.199 -17.743 -13.230 1.00 81.69 292 GLY A O 1
ATOM 2310 N N . PHE A 1 293 ? 12.269 -17.076 -13.773 1.00 83.19 293 PHE A N 1
ATOM 2311 C CA . PHE A 1 293 ? 11.988 -15.648 -13.606 1.00 83.19 293 PHE A CA 1
ATOM 2312 C C . PHE A 1 293 ? 10.948 -15.165 -14.626 1.00 83.19 293 PHE A C 1
ATOM 2314 O O . PHE A 1 293 ? 11.187 -15.245 -15.823 1.00 83.19 293 PHE A O 1
ATOM 2321 N N . GLY A 1 294 ? 9.807 -14.659 -14.147 1.00 78.56 294 GLY A N 1
ATOM 2322 C CA . GLY A 1 294 ? 8.673 -14.301 -15.000 1.00 78.56 294 GLY A CA 1
ATOM 2323 C C . GLY A 1 294 ? 8.806 -12.934 -15.671 1.00 78.56 294 GLY A C 1
ATOM 2324 O O . GLY A 1 294 ? 8.892 -12.847 -16.887 1.00 78.56 294 GLY A O 1
ATOM 2325 N N . HIS A 1 295 ? 8.772 -11.847 -14.900 1.00 84.94 295 HIS A N 1
ATOM 2326 C CA . HIS A 1 295 ? 8.812 -10.483 -15.440 1.00 84.94 295 HIS A CA 1
ATOM 2327 C C . HIS A 1 295 ? 9.165 -9.458 -14.355 1.00 84.94 295 HIS A C 1
ATOM 2329 O O . HIS A 1 295 ? 9.047 -9.733 -13.159 1.00 84.94 295 HIS A O 1
ATOM 2335 N N . LEU A 1 296 ? 9.527 -8.244 -14.780 1.00 89.19 296 LEU A N 1
ATOM 2336 C CA . LEU A 1 296 ? 9.557 -7.059 -13.923 1.00 89.19 296 LEU A CA 1
ATOM 2337 C C . LEU A 1 296 ? 8.267 -6.244 -14.072 1.00 89.19 296 LEU A C 1
ATOM 2339 O O . LEU A 1 296 ? 7.840 -5.922 -15.179 1.00 89.19 296 LEU A O 1
ATOM 2343 N N . GLY A 1 297 ? 7.658 -5.873 -12.946 1.00 90.25 297 GLY A N 1
ATOM 2344 C CA . GLY A 1 297 ? 6.473 -5.017 -12.917 1.00 90.25 297 GLY A CA 1
ATOM 2345 C C . GLY A 1 297 ? 6.834 -3.542 -12.747 1.00 90.25 297 GLY A C 1
ATOM 2346 O O . GLY A 1 297 ? 7.459 -3.167 -11.756 1.00 90.25 297 GLY A O 1
ATOM 2347 N N . PHE A 1 298 ? 6.380 -2.688 -13.667 1.00 91.75 298 PHE A N 1
ATOM 2348 C CA . PHE A 1 298 ? 6.530 -1.234 -13.567 1.00 91.75 298 PHE A CA 1
ATOM 2349 C C . PHE A 1 298 ? 5.174 -0.548 -13.413 1.00 91.75 298 PHE A C 1
ATOM 2351 O O . PHE A 1 298 ? 4.234 -0.817 -14.157 1.00 91.75 298 PHE A O 1
ATOM 2358 N N . THR A 1 299 ? 5.088 0.394 -12.472 1.00 91.19 299 THR A N 1
ATOM 2359 C CA . THR A 1 299 ? 3.950 1.318 -12.390 1.00 91.19 299 THR A CA 1
ATOM 2360 C C . THR A 1 299 ? 4.259 2.569 -13.199 1.00 91.19 299 THR A C 1
ATOM 2362 O O . THR A 1 299 ? 5.292 3.205 -12.993 1.00 91.19 299 THR A O 1
ATOM 2365 N N . VAL A 1 300 ? 3.342 2.949 -14.087 1.00 88.81 300 VAL A N 1
ATOM 2366 C CA . VAL A 1 300 ? 3.419 4.186 -14.874 1.00 88.81 300 VAL A CA 1
ATOM 2367 C C . VAL A 1 300 ? 2.155 5.026 -14.667 1.00 88.81 300 VAL A C 1
ATOM 2369 O O . VAL A 1 300 ? 1.090 4.457 -14.429 1.00 88.81 300 VAL A O 1
ATOM 2372 N N . PRO A 1 301 ? 2.222 6.366 -14.788 1.00 87.38 301 PRO A N 1
ATOM 2373 C CA . PRO A 1 301 ? 1.044 7.221 -14.614 1.00 87.38 301 PRO A CA 1
ATOM 2374 C C . PRO A 1 301 ? -0.088 6.930 -15.610 1.00 87.38 301 PRO A C 1
ATOM 2376 O O . PRO A 1 301 ? -1.259 7.101 -15.288 1.00 87.38 301 PRO A O 1
ATOM 2379 N N . ASN A 1 302 ? 0.259 6.518 -16.833 1.00 90.06 302 ASN A N 1
ATOM 2380 C CA . ASN A 1 302 ? -0.693 6.155 -17.877 1.00 90.06 302 ASN A CA 1
ATOM 2381 C C . ASN A 1 302 ? -0.053 5.140 -18.837 1.00 90.06 302 ASN A C 1
ATOM 2383 O O . ASN A 1 302 ? 0.949 5.450 -19.488 1.00 90.06 302 ASN A O 1
ATOM 2387 N N . VAL A 1 303 ? -0.632 3.939 -18.925 1.00 88.00 303 VAL A N 1
ATOM 2388 C CA . VAL A 1 303 ? -0.083 2.825 -19.718 1.00 88.00 303 VAL A CA 1
ATOM 2389 C C . VAL A 1 303 ? -0.079 3.155 -21.210 1.00 88.00 303 VAL A C 1
ATOM 2391 O O . VAL A 1 303 ? 0.955 3.023 -21.857 1.00 88.00 303 VAL A O 1
ATOM 2394 N N . SER A 1 304 ? -1.183 3.674 -21.754 1.00 87.75 304 SER A N 1
ATOM 2395 C CA . SER A 1 304 ? -1.293 4.009 -23.180 1.00 87.75 304 SER A CA 1
ATOM 2396 C C . SER A 1 304 ? -0.251 5.041 -23.620 1.00 87.75 304 SER A C 1
ATOM 2398 O O . SER A 1 304 ? 0.390 4.880 -24.658 1.00 87.75 304 SER A O 1
ATOM 2400 N N . GLN A 1 305 ? -0.028 6.089 -22.820 1.00 89.25 305 GLN A N 1
ATOM 2401 C CA . GLN A 1 305 ? 1.004 7.091 -23.106 1.00 89.25 305 GLN A CA 1
ATOM 2402 C C . GLN A 1 305 ? 2.418 6.516 -23.011 1.00 89.25 305 GLN A C 1
ATOM 2404 O O . GLN A 1 305 ? 3.269 6.868 -23.829 1.00 89.25 305 GLN A O 1
ATOM 2409 N N . ALA A 1 306 ? 2.677 5.638 -22.039 1.00 92.06 306 ALA A N 1
ATOM 2410 C CA . ALA A 1 306 ? 3.963 4.960 -21.924 1.00 92.06 306 ALA A CA 1
ATOM 2411 C C . ALA A 1 306 ? 4.236 4.082 -23.156 1.00 92.06 306 ALA A C 1
ATOM 2413 O O . ALA A 1 306 ? 5.294 4.211 -23.769 1.00 92.06 306 ALA A O 1
ATOM 2414 N N . LEU A 1 307 ? 3.259 3.277 -23.585 1.00 90.69 307 LEU A N 1
ATOM 2415 C CA . LEU A 1 307 ? 3.380 2.426 -24.771 1.00 90.69 307 LEU A CA 1
ATOM 2416 C C . LEU A 1 307 ? 3.598 3.228 -26.052 1.00 90.69 307 LEU A C 1
ATOM 2418 O O . LEU A 1 307 ? 4.445 2.855 -26.857 1.00 90.69 307 LEU A O 1
ATOM 2422 N N . MET A 1 308 ? 2.899 4.353 -26.238 1.00 90.31 308 MET A N 1
ATOM 2423 C CA . MET A 1 308 ? 3.143 5.234 -27.388 1.00 90.31 308 MET A CA 1
ATOM 2424 C C . MET A 1 308 ? 4.595 5.726 -27.437 1.00 90.31 308 MET A C 1
ATOM 2426 O O . MET A 1 308 ? 5.216 5.704 -28.499 1.00 90.31 308 MET A O 1
ATOM 2430 N N . ARG A 1 309 ? 5.161 6.135 -26.292 1.00 90.00 309 ARG A N 1
ATOM 2431 C CA . ARG A 1 309 ? 6.565 6.575 -26.210 1.00 90.00 309 ARG A CA 1
ATOM 2432 C C . ARG A 1 309 ? 7.532 5.434 -26.508 1.00 90.00 309 ARG A C 1
ATOM 2434 O O . ARG A 1 309 ? 8.473 5.630 -27.266 1.00 90.00 309 ARG A O 1
ATOM 2441 N N . LEU A 1 310 ? 7.289 4.259 -25.936 1.00 91.44 310 LEU A N 1
ATOM 2442 C CA . LEU A 1 310 ? 8.131 3.077 -26.121 1.00 91.44 310 LEU A CA 1
ATOM 2443 C C . LEU A 1 310 ? 8.128 2.606 -27.583 1.00 91.44 310 LEU A C 1
ATOM 2445 O O . LEU A 1 310 ? 9.195 2.399 -28.158 1.00 91.44 310 LEU A O 1
ATOM 2449 N N . ARG A 1 311 ? 6.954 2.557 -28.224 1.00 90.62 311 ARG A N 1
ATOM 2450 C CA . ARG A 1 311 ? 6.810 2.254 -29.658 1.00 90.62 311 ARG A CA 1
ATOM 2451 C C . ARG A 1 311 ? 7.562 3.238 -30.541 1.00 90.62 311 ARG A C 1
ATOM 2453 O O . ARG A 1 311 ? 8.267 2.825 -31.454 1.00 90.62 311 ARG A O 1
ATOM 2460 N N . ALA A 1 312 ? 7.460 4.535 -30.246 1.00 90.44 312 ALA A N 1
ATOM 2461 C CA . ALA A 1 312 ? 8.182 5.569 -30.988 1.00 90.44 312 ALA A CA 1
ATOM 2462 C C . ALA A 1 312 ? 9.712 5.417 -30.893 1.00 90.44 312 ALA A C 1
ATOM 2464 O O . ALA A 1 312 ? 10.431 5.921 -31.750 1.00 90.44 312 ALA A O 1
ATOM 2465 N N . GLN A 1 313 ? 10.206 4.723 -29.865 1.00 88.69 313 GLN A N 1
ATOM 2466 C CA . GLN A 1 313 ? 11.622 4.410 -29.660 1.00 88.69 313 GLN A CA 1
ATOM 2467 C C . GLN A 1 313 ? 11.990 2.988 -30.124 1.00 88.69 313 GLN A C 1
ATOM 2469 O O . GLN A 1 313 ? 13.099 2.528 -29.870 1.00 88.69 313 GLN A O 1
ATOM 2474 N N . GLY A 1 314 ? 11.078 2.295 -30.816 1.00 88.19 314 GLY A N 1
ATOM 2475 C CA . GLY A 1 314 ? 11.314 0.973 -31.398 1.00 88.19 314 GLY A CA 1
ATOM 2476 C C . GLY A 1 314 ? 11.272 -0.188 -30.403 1.00 88.19 314 GLY A C 1
ATOM 2477 O O . GLY A 1 314 ? 11.757 -1.267 -30.733 1.00 88.19 314 GLY A O 1
ATOM 2478 N N . VAL A 1 315 ? 10.720 0.007 -29.200 1.00 88.38 315 VAL A N 1
ATOM 2479 C CA . VAL A 1 315 ? 10.557 -1.077 -28.219 1.00 88.38 315 VAL A CA 1
ATOM 2480 C C . VAL A 1 315 ? 9.412 -2.000 -28.659 1.00 88.38 315 VAL A C 1
ATOM 2482 O O . VAL A 1 315 ? 8.285 -1.514 -28.814 1.00 88.38 315 VAL A O 1
ATOM 2485 N N . PRO A 1 316 ? 9.656 -3.315 -28.827 1.00 85.62 316 PRO A N 1
ATOM 2486 C CA . PRO A 1 316 ? 8.609 -4.269 -29.177 1.00 85.62 316 PRO A CA 1
ATOM 2487 C C . PRO A 1 316 ? 7.563 -4.389 -28.066 1.00 85.62 316 PRO A C 1
ATOM 2489 O O . PRO A 1 316 ? 7.892 -4.626 -26.901 1.00 85.62 316 PRO A O 1
ATOM 2492 N N . VAL A 1 317 ? 6.290 -4.236 -28.431 1.00 85.50 317 VAL A N 1
ATOM 2493 C CA . VAL A 1 317 ? 5.158 -4.498 -27.537 1.00 85.50 317 VAL A CA 1
ATOM 2494 C C . VAL A 1 317 ? 4.697 -5.925 -27.789 1.00 85.50 317 VAL A C 1
ATOM 2496 O O . VAL A 1 317 ? 4.222 -6.243 -28.872 1.00 85.50 317 VAL A O 1
ATOM 2499 N N . LEU A 1 318 ? 4.859 -6.774 -26.782 1.00 79.69 318 LEU A N 1
ATOM 2500 C CA . LEU A 1 318 ? 4.520 -8.194 -26.839 1.00 79.69 318 LEU A CA 1
ATOM 2501 C C . LEU A 1 318 ? 3.037 -8.426 -26.580 1.00 79.69 318 LEU A C 1
ATOM 2503 O O . LEU A 1 318 ? 2.437 -9.331 -27.141 1.00 79.69 318 LEU A O 1
ATOM 2507 N N . LYS A 1 319 ? 2.447 -7.592 -25.723 1.00 83.94 319 LYS A N 1
ATOM 2508 C CA . LYS A 1 319 ? 1.017 -7.572 -25.437 1.00 83.94 319 LYS A CA 1
ATOM 2509 C C . LYS A 1 319 ? 0.589 -6.134 -25.185 1.00 83.94 319 LYS A C 1
ATOM 2511 O O . LYS A 1 319 ? 1.108 -5.491 -24.273 1.00 83.94 319 LYS A O 1
ATOM 2516 N N . ASP A 1 320 ? -0.375 -5.647 -25.956 1.00 84.69 320 ASP A N 1
ATOM 2517 C CA . ASP A 1 320 ? -0.993 -4.340 -25.717 1.00 84.69 320 ASP A CA 1
ATOM 2518 C C . ASP A 1 320 ? -2.105 -4.427 -24.652 1.00 84.69 320 ASP A C 1
ATOM 2520 O O . ASP A 1 320 ? -2.499 -5.516 -24.232 1.00 84.69 320 ASP A O 1
ATOM 2524 N N . ILE A 1 321 ? -2.621 -3.284 -24.205 1.00 83.38 321 ILE A N 1
ATOM 2525 C CA . ILE A 1 321 ? -3.863 -3.214 -23.427 1.00 83.38 321 ILE A CA 1
ATOM 2526 C C . ILE A 1 321 ? -5.073 -3.628 -24.284 1.00 83.38 321 ILE A C 1
ATOM 2528 O O . ILE A 1 321 ? -5.080 -3.458 -25.501 1.00 83.38 321 ILE A O 1
ATOM 2532 N N . GLY A 1 322 ? -6.119 -4.125 -23.633 1.00 79.94 322 GLY A N 1
ATOM 2533 C CA . GLY A 1 322 ? -7.352 -4.618 -24.240 1.00 79.94 322 GLY A CA 1
ATOM 2534 C C . GLY A 1 322 ? -7.488 -6.146 -24.217 1.00 79.94 322 GLY A C 1
ATOM 2535 O O . GLY A 1 322 ? -6.589 -6.844 -23.729 1.00 79.94 322 GLY A O 1
ATOM 2536 N N . PRO A 1 323 ? -8.622 -6.661 -24.732 1.00 68.81 323 PRO A N 1
ATOM 2537 C CA . PRO A 1 323 ? -8.900 -8.091 -24.816 1.00 68.81 323 PRO A CA 1
ATOM 2538 C C . PRO A 1 323 ? -7.785 -8.803 -25.576 1.00 68.81 323 PRO A C 1
ATOM 2540 O O . PRO A 1 323 ? -7.419 -8.393 -26.677 1.00 68.81 323 PRO A O 1
ATOM 2543 N N . CYS A 1 324 ? -7.239 -9.863 -24.989 1.00 62.44 324 CYS A N 1
ATOM 2544 C CA . CYS A 1 324 ? -6.195 -10.667 -25.608 1.00 62.44 324 CYS A CA 1
ATOM 2545 C C . CYS A 1 324 ? -6.623 -12.134 -25.597 1.00 62.44 324 CYS A C 1
ATOM 2547 O O . CYS A 1 324 ? -6.950 -12.672 -24.541 1.00 62.44 324 CYS A O 1
ATOM 2549 N N . GLU A 1 325 ? -6.616 -12.769 -26.770 1.00 53.09 325 GLU A N 1
ATOM 2550 C CA . GLU A 1 325 ? -6.883 -14.206 -26.924 1.00 53.09 325 GLU A CA 1
ATOM 2551 C C . GLU A 1 325 ? -5.637 -15.069 -26.638 1.00 53.09 325 GLU A C 1
ATOM 2553 O O . GLU A 1 325 ? -5.745 -16.288 -26.507 1.00 53.09 325 GLU A O 1
ATOM 2558 N N . ALA A 1 326 ? -4.449 -14.458 -26.527 1.00 50.72 326 ALA A N 1
ATOM 2559 C CA . ALA A 1 326 ? -3.199 -15.175 -26.289 1.00 50.72 326 ALA A CA 1
ATOM 2560 C C . ALA A 1 326 ? -3.010 -15.512 -24.795 1.00 50.72 326 ALA A C 1
ATOM 2562 O O . ALA A 1 326 ? -3.326 -14.699 -23.920 1.00 50.72 326 ALA A O 1
ATOM 2563 N N . PRO A 1 327 ? -2.522 -16.729 -24.493 1.00 51.12 327 PRO A N 1
ATOM 2564 C CA . PRO A 1 327 ? -2.774 -17.388 -23.228 1.00 51.12 327 PRO A CA 1
ATOM 2565 C C . PRO A 1 327 ? -1.882 -16.838 -22.115 1.00 51.12 327 PRO A C 1
ATOM 2567 O O . PRO A 1 327 ? -0.802 -16.307 -22.349 1.00 51.12 327 PRO A O 1
ATOM 2570 N N . ILE A 1 328 ? -2.383 -17.005 -20.895 1.00 56.47 328 ILE A N 1
ATOM 2571 C CA . ILE A 1 328 ? -1.681 -17.278 -19.632 1.00 56.47 328 ILE A CA 1
ATOM 2572 C C . ILE A 1 328 ? -0.160 -17.473 -19.783 1.00 56.47 328 ILE A C 1
ATOM 2574 O O . ILE A 1 328 ? 0.268 -18.152 -20.710 1.00 56.47 328 ILE A O 1
ATOM 2578 N N . LEU A 1 329 ? 0.617 -16.962 -18.817 1.00 63.34 329 LEU A N 1
ATOM 2579 C CA . LEU A 1 329 ? 2.069 -17.146 -18.587 1.00 63.34 329 LEU A CA 1
ATOM 2580 C C . LEU A 1 329 ? 2.525 -18.632 -18.478 1.00 63.34 329 LEU A C 1
ATOM 2582 O O . LEU A 1 329 ? 3.251 -18.995 -17.562 1.00 63.34 329 LEU A O 1
ATOM 2586 N N . ILE A 1 330 ? 2.058 -19.511 -19.360 1.00 75.19 330 ILE A N 1
ATOM 2587 C CA . ILE A 1 330 ? 2.246 -20.958 -19.373 1.00 75.19 330 ILE A CA 1
ATOM 2588 C C . ILE A 1 330 ? 2.669 -21.333 -20.791 1.00 75.19 330 ILE A C 1
ATOM 2590 O O . ILE A 1 330 ? 1.911 -21.174 -21.757 1.00 75.19 330 ILE A O 1
ATOM 2594 N N . SER A 1 331 ? 3.888 -21.841 -20.909 1.00 74.88 331 SER A N 1
ATOM 2595 C CA . SER A 1 331 ? 4.494 -22.234 -22.176 1.00 74.88 331 SER A CA 1
ATOM 2596 C C . SER A 1 331 ? 3.856 -23.502 -22.752 1.00 74.88 331 SER A C 1
ATOM 2598 O O . SER A 1 331 ? 3.369 -24.375 -22.032 1.00 74.88 331 SER A O 1
ATOM 2600 N N . ASP A 1 332 ? 3.919 -23.675 -24.074 1.00 76.44 332 ASP A N 1
ATOM 2601 C CA . ASP A 1 332 ? 3.464 -24.923 -24.703 1.00 76.44 332 ASP A CA 1
ATOM 2602 C C . ASP A 1 332 ? 4.301 -26.130 -24.260 1.00 76.44 332 ASP A C 1
ATOM 2604 O O . ASP A 1 332 ? 3.803 -27.252 -24.204 1.00 76.44 332 ASP A O 1
ATOM 2608 N N . TRP A 1 333 ? 5.554 -25.897 -23.867 1.00 82.69 333 TRP A N 1
ATOM 2609 C CA . TRP A 1 333 ? 6.416 -26.919 -23.281 1.00 82.69 333 TRP A CA 1
ATOM 2610 C C . TRP A 1 333 ? 5.863 -27.463 -21.955 1.00 82.69 333 TRP A C 1
ATOM 2612 O O . TRP A 1 333 ? 5.971 -28.669 -21.708 1.00 82.69 333 TRP A O 1
ATOM 2622 N N . GLU A 1 334 ? 5.256 -26.600 -21.131 1.00 85.56 334 GLU A N 1
ATOM 2623 C CA . GLU A 1 334 ? 4.537 -26.982 -19.907 1.00 85.56 334 GLU A CA 1
ATOM 2624 C C . GLU A 1 334 ? 3.228 -27.698 -20.248 1.00 85.56 334 GLU A C 1
ATOM 2626 O O . GLU A 1 334 ? 2.989 -28.805 -19.757 1.00 85.56 334 GLU A O 1
ATOM 2631 N N . LYS A 1 335 ? 2.430 -27.146 -21.172 1.00 83.62 335 LYS A N 1
ATOM 2632 C CA . LYS A 1 335 ? 1.144 -27.744 -21.577 1.00 83.62 335 LYS A CA 1
ATOM 2633 C C . LYS A 1 335 ? 1.302 -29.146 -22.157 1.00 83.62 335 LYS A C 1
ATOM 2635 O O . LYS A 1 335 ? 0.554 -30.048 -21.792 1.00 83.62 335 LYS A O 1
ATOM 2640 N N . GLN A 1 336 ? 2.302 -29.361 -23.012 1.00 86.12 336 GLN A N 1
ATOM 2641 C CA . GLN A 1 336 ? 2.616 -30.676 -23.589 1.00 86.12 336 GLN A CA 1
ATOM 2642 C C . GLN A 1 336 ? 3.001 -31.717 -22.525 1.00 86.12 336 GLN A C 1
ATOM 2644 O O . GLN A 1 336 ? 2.933 -32.915 -22.784 1.00 86.12 336 GLN A O 1
ATOM 2649 N N . ARG A 1 337 ? 3.388 -31.274 -21.324 1.00 89.75 337 ARG A N 1
ATOM 2650 C CA . ARG A 1 337 ? 3.694 -32.120 -20.160 1.00 89.75 337 ARG A CA 1
ATOM 2651 C C . ARG A 1 337 ? 2.537 -32.211 -19.166 1.00 89.75 337 ARG A C 1
ATOM 2653 O O . ARG A 1 337 ? 2.715 -32.758 -18.083 1.00 89.75 337 ARG A O 1
ATOM 2660 N N . GLY A 1 338 ? 1.366 -31.684 -19.519 1.00 86.62 338 GLY A N 1
ATOM 2661 C CA . GLY A 1 338 ? 0.192 -31.667 -18.652 1.00 86.62 338 GLY A CA 1
ATOM 2662 C C . GLY A 1 338 ? 0.240 -30.604 -17.551 1.00 86.62 338 GLY A C 1
ATOM 2663 O O . GLY A 1 338 ? -0.571 -30.659 -16.632 1.00 86.62 338 GLY A O 1
ATOM 2664 N N . VAL A 1 339 ? 1.160 -29.637 -17.620 1.00 84.00 339 VAL A N 1
ATOM 2665 C CA . VAL A 1 339 ? 1.278 -28.551 -16.638 1.00 84.00 339 VAL A CA 1
ATOM 2666 C C . VAL A 1 339 ? 0.527 -27.321 -17.145 1.00 84.00 339 VAL A C 1
ATOM 2668 O O . VAL A 1 339 ? 0.732 -26.886 -18.276 1.00 84.00 339 VAL A O 1
ATOM 2671 N N . GLY A 1 340 ? -0.352 -26.756 -16.310 1.00 78.56 340 GLY A N 1
ATOM 2672 C CA . GLY A 1 340 ? -1.049 -25.507 -16.632 1.00 78.56 340 GLY A CA 1
ATOM 2673 C C . GLY A 1 340 ? -2.065 -25.614 -17.781 1.00 78.56 340 GLY A C 1
ATOM 2674 O O . GLY A 1 340 ? -2.268 -24.660 -18.533 1.00 78.56 340 GLY A O 1
ATOM 2675 N N . VAL A 1 341 ? -2.679 -26.788 -17.960 1.00 82.25 341 VAL A N 1
ATOM 2676 C CA . VAL A 1 341 ? -3.652 -27.041 -19.032 1.00 82.25 341 VAL A CA 1
ATOM 2677 C C . VAL A 1 341 ? -5.024 -26.481 -18.650 1.00 82.25 341 VAL A C 1
ATOM 2679 O O . VAL A 1 341 ? -5.659 -26.961 -17.712 1.00 82.25 341 VAL A O 1
ATOM 2682 N N . SER A 1 342 ? -5.496 -25.496 -19.416 1.00 76.88 342 SER A N 1
ATOM 2683 C CA . SER A 1 342 ? -6.841 -24.930 -19.266 1.00 76.88 342 SER A CA 1
ATOM 2684 C C . SER A 1 342 ? -7.874 -25.805 -19.967 1.00 76.88 342 SER A C 1
ATOM 2686 O O . SER A 1 342 ? -7.778 -26.029 -21.176 1.00 76.88 342 SER A O 1
ATOM 2688 N N . VAL A 1 343 ? -8.891 -26.256 -19.233 1.00 81.12 343 VAL A N 1
ATOM 2689 C CA . VAL A 1 343 ? -10.021 -27.024 -19.773 1.00 81.12 343 VAL A CA 1
ATOM 2690 C C . VAL A 1 343 ? -11.301 -26.227 -19.533 1.00 81.12 343 VAL A C 1
ATOM 2692 O O . VAL A 1 343 ? -11.530 -25.711 -18.451 1.00 81.12 343 VAL A O 1
ATOM 2695 N N . LYS A 1 344 ? -12.122 -26.055 -20.571 1.00 79.94 344 LYS A N 1
ATOM 2696 C CA . LYS A 1 344 ? -13.346 -25.248 -20.483 1.00 79.94 344 LYS A CA 1
ATOM 2697 C C . LYS A 1 344 ? -14.390 -25.938 -19.601 1.00 79.94 344 LYS A C 1
ATOM 2699 O O . LYS A 1 344 ? -14.676 -27.116 -19.809 1.00 79.94 344 LYS A O 1
ATOM 2704 N N . GLY A 1 345 ? -15.001 -25.198 -18.682 1.00 76.75 345 GLY A N 1
ATOM 2705 C CA . GLY A 1 345 ? -16.012 -25.692 -17.750 1.00 76.75 345 GLY A CA 1
ATOM 2706 C C . GLY A 1 345 ? -15.452 -26.438 -16.536 1.00 76.75 345 GLY A C 1
ATOM 2707 O O . GLY A 1 345 ? -16.233 -27.057 -15.815 1.00 76.75 345 GLY A O 1
ATOM 2708 N N . THR A 1 346 ? -14.136 -26.404 -16.311 1.00 79.88 346 THR A N 1
ATOM 2709 C CA . THR A 1 346 ? -13.483 -26.957 -15.115 1.00 79.88 346 THR A CA 1
ATOM 2710 C C . THR A 1 346 ? -12.855 -25.845 -14.277 1.00 79.88 346 THR A C 1
ATOM 2712 O O . THR A 1 346 ? -12.753 -24.698 -14.700 1.00 79.88 346 THR A O 1
ATOM 2715 N N . ASP A 1 347 ? -12.401 -26.200 -13.082 1.00 74.75 347 ASP A N 1
ATOM 2716 C CA . ASP A 1 347 ? -11.626 -25.345 -12.175 1.00 74.75 347 ASP A CA 1
ATOM 2717 C C . ASP A 1 347 ? -10.264 -24.902 -12.743 1.00 74.75 347 ASP A C 1
ATOM 2719 O O . ASP A 1 347 ? -9.673 -23.938 -12.265 1.00 74.75 347 ASP A O 1
ATOM 2723 N N . SER A 1 348 ? -9.769 -25.578 -13.783 1.00 75.50 348 SER A N 1
ATOM 2724 C CA . SER A 1 348 ? -8.586 -25.165 -14.543 1.00 75.50 348 SER A CA 1
ATOM 2725 C C . SER A 1 348 ? -8.873 -24.194 -15.697 1.00 75.50 348 SER A C 1
ATOM 2727 O O . SER A 1 348 ? -7.926 -23.769 -16.363 1.00 75.50 348 SER A O 1
ATOM 2729 N N . GLU A 1 349 ? -10.137 -23.840 -15.967 1.00 82.19 349 GLU A N 1
ATOM 2730 C CA . GLU A 1 349 ? -10.471 -22.808 -16.955 1.00 82.19 349 GLU A CA 1
ATOM 2731 C C . GLU A 1 349 ? -9.872 -21.456 -16.545 1.00 82.19 349 GLU A C 1
ATOM 2733 O O . GLU A 1 349 ? -9.800 -21.109 -15.365 1.00 82.19 349 GLU A O 1
ATOM 2738 N N . LEU A 1 350 ? -9.451 -20.657 -17.530 1.00 75.25 350 LEU A N 1
ATOM 2739 C CA . LEU A 1 350 ? -8.977 -19.303 -17.274 1.00 75.25 350 LEU A CA 1
ATOM 2740 C C . LEU A 1 350 ? -10.034 -18.482 -16.522 1.00 75.25 350 LEU A C 1
ATOM 2742 O O . LEU A 1 350 ? -11.076 -18.135 -17.078 1.00 75.25 350 LEU A O 1
ATOM 2746 N N . HIS A 1 351 ? -9.725 -18.112 -15.278 1.00 78.38 351 HIS A N 1
ATOM 2747 C CA . HIS A 1 351 ? -10.661 -17.359 -14.454 1.00 78.38 351 HIS A CA 1
ATOM 2748 C C . HIS A 1 351 ? -11.013 -16.005 -15.112 1.00 78.38 351 HIS A C 1
ATOM 2750 O O . HIS A 1 351 ? -10.104 -15.211 -15.398 1.00 78.38 351 HIS A O 1
ATOM 2756 N N . PRO A 1 352 ? -12.307 -15.668 -15.300 1.00 76.88 352 PRO A N 1
ATOM 2757 C CA . PRO A 1 352 ? -12.722 -14.433 -15.972 1.00 76.88 352 PRO A CA 1
ATOM 2758 C C . PRO A 1 352 ? -12.161 -13.156 -15.330 1.00 76.88 352 PRO A C 1
ATOM 2760 O O . PRO A 1 352 ? -11.869 -12.180 -16.020 1.00 76.88 352 PRO A O 1
ATOM 2763 N N . GLY A 1 353 ? -11.966 -13.158 -14.007 1.00 76.31 353 GLY A N 1
ATOM 2764 C CA . GLY A 1 353 ? -11.361 -12.030 -13.292 1.00 76.31 353 GLY A CA 1
ATOM 2765 C C . GLY A 1 353 ? -9.864 -11.843 -13.573 1.00 76.31 353 GLY A C 1
ATOM 2766 O O . GLY A 1 353 ? -9.378 -10.714 -13.533 1.00 76.31 353 GLY A O 1
ATOM 2767 N N . TYR A 1 354 ? -9.135 -12.914 -13.905 1.00 75.00 354 TYR A N 1
ATOM 2768 C CA . TYR A 1 354 ? -7.746 -12.810 -14.365 1.00 75.00 354 TYR A CA 1
ATOM 2769 C C . TYR A 1 354 ? -7.666 -12.378 -15.829 1.00 75.00 354 TYR A C 1
ATOM 2771 O O . TYR A 1 354 ? -6.816 -11.557 -16.164 1.00 75.00 354 TYR A O 1
ATOM 2779 N N . ALA A 1 355 ? -8.578 -12.851 -16.686 1.00 75.19 355 ALA A N 1
ATOM 2780 C CA . ALA A 1 355 ? -8.661 -12.384 -18.071 1.00 75.19 355 ALA A CA 1
ATOM 2781 C C . ALA A 1 355 ? -8.831 -10.857 -18.123 1.00 75.19 355 ALA A C 1
ATOM 2783 O O . ALA A 1 355 ? -8.055 -10.170 -18.784 1.00 75.19 355 ALA A O 1
ATOM 2784 N N . LYS A 1 356 ? -9.742 -10.321 -17.303 1.00 76.06 356 LYS A N 1
ATOM 2785 C CA . LYS A 1 356 ?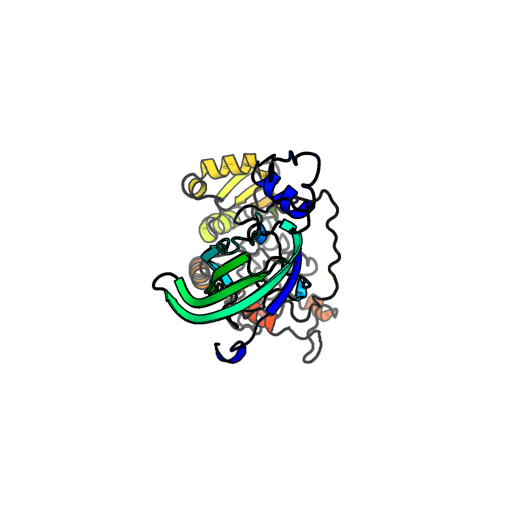 -9.907 -8.878 -17.109 1.00 76.06 356 LYS A CA 1
ATOM 2786 C C . LYS A 1 356 ? -8.632 -8.182 -16.609 1.00 76.06 356 LYS A C 1
ATOM 2788 O O . LYS A 1 356 ? -8.332 -7.099 -17.103 1.00 76.06 356 LYS A O 1
ATOM 2793 N N . LEU A 1 357 ? -7.856 -8.790 -15.690 1.00 76.94 357 LEU A N 1
ATOM 2794 C CA . LEU A 1 357 ? -6.512 -8.302 -15.294 1.00 76.94 357 LEU A CA 1
ATOM 2795 C C . LEU A 1 357 ? -5.600 -8.095 -16.469 1.00 76.94 357 LEU A C 1
ATOM 2797 O O . LEU A 1 357 ? -5.029 -7.010 -16.631 1.00 76.94 357 LEU A O 1
ATOM 2801 N N . LEU A 1 358 ? -5.470 -9.133 -17.273 1.00 76.38 358 LEU A N 1
ATOM 2802 C CA . LEU A 1 358 ? -4.572 -9.082 -18.399 1.00 76.38 358 LEU A CA 1
ATOM 2803 C C . LEU A 1 358 ? -4.938 -7.934 -19.333 1.00 76.38 358 LEU A C 1
ATOM 2805 O O . LEU A 1 358 ? -4.021 -7.279 -19.805 1.00 76.38 358 LEU A O 1
ATOM 2809 N N . GLU A 1 359 ? -6.212 -7.584 -19.524 1.00 81.25 359 GLU A N 1
ATOM 2810 C CA . GLU A 1 359 ? -6.610 -6.469 -20.401 1.00 81.25 359 GLU A CA 1
ATOM 2811 C C . GLU A 1 359 ? -5.967 -5.121 -20.053 1.00 81.25 359 GLU A C 1
ATOM 2813 O O . GLU A 1 359 ? -5.829 -4.258 -20.913 1.00 81.25 359 GLU A O 1
ATOM 2818 N N . GLN A 1 360 ? -5.525 -4.913 -18.821 1.00 81.88 360 GLN A N 1
ATOM 2819 C CA . GLN A 1 360 ? -4.988 -3.616 -18.394 1.00 81.88 360 GLN A CA 1
ATOM 2820 C C . GLN A 1 360 ? -3.480 -3.618 -18.204 1.00 81.88 360 GLN A C 1
ATOM 2822 O O . GLN A 1 360 ? -2.878 -2.568 -17.970 1.00 81.88 360 GLN A O 1
ATOM 2827 N N . ILE A 1 361 ? -2.869 -4.793 -18.306 1.00 84.81 361 ILE A N 1
ATOM 2828 C CA . ILE A 1 361 ? -1.428 -4.967 -18.255 1.00 84.81 361 ILE A CA 1
ATOM 2829 C C . ILE A 1 361 ? -0.925 -5.042 -19.687 1.00 84.81 361 ILE A C 1
ATOM 2831 O O . ILE A 1 361 ? -1.450 -5.795 -20.503 1.00 84.81 361 ILE A O 1
ATOM 2835 N N . ALA A 1 362 ? 0.113 -4.278 -19.988 1.00 87.56 362 ALA A N 1
ATOM 2836 C CA . ALA A 1 362 ? 0.848 -4.418 -21.230 1.00 87.56 362 ALA A CA 1
ATOM 2837 C C . ALA A 1 362 ? 2.200 -5.064 -20.951 1.00 87.56 362 ALA A C 1
ATOM 2839 O O . ALA A 1 362 ? 2.816 -4.796 -19.918 1.00 87.56 362 ALA A O 1
ATOM 2840 N N . PHE A 1 363 ? 2.660 -5.883 -21.888 1.00 87.25 363 PHE A N 1
ATOM 2841 C CA . PHE A 1 363 ? 3.991 -6.464 -21.854 1.00 87.25 363 PHE A CA 1
ATOM 2842 C C . PHE A 1 363 ? 4.805 -5.922 -23.017 1.00 87.25 363 PHE A C 1
ATOM 2844 O O . PHE A 1 363 ? 4.348 -5.871 -24.160 1.00 87.25 363 PHE A O 1
ATOM 2851 N N . ILE A 1 364 ? 6.024 -5.519 -22.706 1.00 87.50 364 ILE A N 1
ATOM 2852 C CA . ILE A 1 364 ? 7.018 -5.042 -23.658 1.00 87.50 364 ILE A CA 1
ATOM 2853 C C . ILE A 1 364 ? 8.249 -5.921 -23.527 1.00 87.50 364 ILE A C 1
ATOM 2855 O O . ILE A 1 364 ? 8.463 -6.517 -22.475 1.00 87.50 364 ILE A O 1
ATOM 2859 N N . GLN A 1 365 ? 9.036 -5.990 -24.587 1.00 84.62 365 GLN A N 1
ATOM 2860 C CA . GLN A 1 365 ? 10.281 -6.736 -24.574 1.00 84.62 365 GLN A CA 1
ATOM 2861 C C . GLN A 1 365 ? 11.397 -5.883 -23.975 1.00 84.62 365 GLN A C 1
ATOM 2863 O O . GLN A 1 365 ? 11.667 -4.774 -24.451 1.00 84.62 365 GLN A O 1
ATOM 2868 N N . ASP A 1 366 ? 12.077 -6.413 -22.967 1.00 83.50 366 ASP A N 1
ATOM 2869 C CA . ASP A 1 366 ? 13.307 -5.827 -22.453 1.00 83.50 366 ASP A CA 1
ATOM 2870 C C . ASP A 1 366 ? 14.450 -5.935 -23.493 1.00 83.50 366 ASP A C 1
ATOM 2872 O O . ASP A 1 366 ? 14.555 -6.931 -24.219 1.00 83.50 366 ASP A O 1
ATOM 2876 N N . PRO A 1 367 ? 15.356 -4.941 -23.609 1.00 76.31 367 PRO A N 1
ATOM 2877 C CA . PRO A 1 367 ? 16.504 -4.989 -24.528 1.00 76.31 367 PRO A CA 1
ATOM 2878 C C . PRO A 1 367 ? 17.472 -6.164 -24.308 1.00 76.31 367 PRO A C 1
ATOM 2880 O O . PRO A 1 367 ? 18.241 -6.497 -25.218 1.00 76.31 367 PRO A O 1
ATOM 2883 N N . TYR A 1 368 ? 17.476 -6.774 -23.121 1.00 65.81 368 TYR A N 1
ATOM 2884 C CA . TYR A 1 368 ? 18.181 -8.016 -22.798 1.00 65.81 368 TYR A CA 1
ATOM 2885 C C . TYR A 1 368 ? 17.689 -9.190 -23.649 1.00 65.81 368 TYR A C 1
ATOM 2887 O O . TYR A 1 368 ? 18.459 -10.096 -23.974 1.00 65.81 368 TYR A O 1
ATOM 2895 N N . CYS A 1 369 ? 16.428 -9.133 -24.068 1.00 53.00 369 CYS A N 1
ATOM 2896 C CA . CYS A 1 369 ? 15.643 -10.274 -24.507 1.00 53.00 369 CYS A CA 1
ATOM 2897 C C . CYS A 1 369 ? 15.518 -10.376 -26.017 1.00 53.00 369 CYS A C 1
ATOM 2899 O O . CYS A 1 369 ? 14.612 -11.057 -26.485 1.00 53.00 369 CYS A O 1
ATOM 2901 N N . LEU A 1 370 ? 16.391 -9.708 -26.784 1.00 50.25 370 LEU A N 1
ATOM 2902 C CA . LEU A 1 370 ? 16.379 -9.738 -28.249 1.00 50.25 370 LEU A CA 1
ATOM 2903 C C . LEU A 1 370 ? 16.473 -11.185 -28.758 1.00 50.25 370 LEU A C 1
ATOM 2905 O O . LEU A 1 370 ? 17.559 -11.722 -28.983 1.00 50.25 370 LEU A O 1
ATOM 2909 N N . HIS A 1 371 ? 15.322 -11.818 -28.950 1.00 46.34 371 HIS A N 1
ATOM 2910 C CA . HIS A 1 371 ? 15.205 -13.058 -29.683 1.00 46.34 371 HIS A CA 1
ATOM 2911 C C . HIS A 1 371 ? 15.343 -12.702 -31.170 1.00 46.34 371 HIS A C 1
ATOM 2913 O O . HIS A 1 371 ? 14.691 -11.759 -31.623 1.00 46.34 371 HIS A O 1
ATOM 2919 N N . PRO A 1 372 ? 16.180 -13.404 -31.951 1.00 40.59 372 PRO A N 1
ATOM 2920 C CA . PRO A 1 372 ? 16.488 -13.015 -33.329 1.00 40.59 372 PRO A CA 1
ATOM 2921 C C . PRO A 1 372 ? 15.285 -12.994 -34.297 1.00 40.59 372 PRO A C 1
ATOM 2923 O O . PRO A 1 372 ? 15.440 -12.504 -35.410 1.00 40.59 372 PRO A O 1
ATOM 2926 N N . ASN A 1 373 ? 14.097 -13.459 -33.883 1.00 41.53 373 ASN A N 1
ATOM 2927 C CA . ASN A 1 373 ? 12.940 -13.672 -34.765 1.00 41.53 373 ASN A CA 1
ATOM 2928 C C . ASN A 1 373 ? 11.722 -12.756 -34.529 1.00 41.53 373 ASN A C 1
ATOM 2930 O O . ASN A 1 373 ? 10.702 -12.972 -35.174 1.00 41.53 373 ASN A O 1
ATOM 2934 N N . VAL A 1 374 ? 11.774 -11.739 -33.659 1.00 43.66 374 VAL A N 1
ATOM 2935 C CA . VAL A 1 374 ? 10.609 -10.845 -33.467 1.00 43.66 374 VAL A CA 1
ATOM 2936 C C . VAL A 1 374 ? 10.719 -9.614 -34.361 1.00 43.66 374 VAL A C 1
ATOM 2938 O O . VAL A 1 374 ? 11.273 -8.586 -33.978 1.00 43.66 374 VAL A O 1
ATOM 2941 N N . GLN A 1 375 ? 10.201 -9.732 -35.582 1.00 32.56 375 GLN A N 1
ATOM 2942 C CA . GLN A 1 375 ? 9.896 -8.600 -36.457 1.00 32.56 375 GLN A CA 1
ATOM 2943 C C . GLN A 1 375 ? 8.391 -8.586 -36.735 1.00 32.56 375 GLN A C 1
ATOM 2945 O O . GLN A 1 375 ? 7.915 -9.301 -37.609 1.00 32.56 375 GLN A O 1
ATOM 2950 N N . GLY A 1 376 ? 7.648 -7.758 -35.998 1.00 41.12 376 GLY A N 1
ATOM 2951 C CA . GLY A 1 376 ? 6.222 -7.508 -36.237 1.00 41.12 376 GLY A CA 1
ATOM 2952 C C . GLY A 1 376 ? 5.388 -7.460 -34.959 1.00 41.12 376 GLY A C 1
ATOM 2953 O O . GLY A 1 376 ? 5.778 -8.016 -33.936 1.00 41.12 376 GLY A O 1
ATOM 2954 N N . ASP A 1 377 ? 4.238 -6.779 -35.030 1.00 38.59 377 ASP A N 1
ATOM 2955 C CA . ASP A 1 377 ? 3.181 -6.898 -34.022 1.00 38.59 377 ASP A CA 1
ATOM 2956 C C . ASP A 1 377 ? 2.748 -8.369 -33.975 1.00 38.59 377 ASP A C 1
ATOM 2958 O O . ASP A 1 377 ? 2.223 -8.881 -34.967 1.00 38.59 377 ASP A O 1
ATOM 2962 N N . ALA A 1 378 ? 2.984 -9.053 -32.855 1.00 41.62 378 ALA A N 1
ATOM 2963 C CA . ALA A 1 378 ? 2.551 -10.431 -32.664 1.00 41.62 378 ALA A CA 1
ATOM 2964 C C . ALA A 1 378 ? 1.015 -10.470 -32.667 1.00 41.62 378 ALA A C 1
ATOM 2966 O O . ALA A 1 378 ? 0.361 -10.100 -31.693 1.00 41.62 378 ALA A O 1
ATOM 2967 N N . LYS A 1 379 ? 0.431 -10.837 -33.812 1.00 34.31 379 LYS A N 1
ATOM 2968 C CA . LYS A 1 379 ? -1.026 -10.936 -33.996 1.00 34.31 379 LYS A CA 1
ATOM 2969 C C . LYS A 1 379 ? -1.547 -12.346 -33.734 1.00 34.31 379 LYS A C 1
ATOM 2971 O O . LYS A 1 379 ? -2.756 -12.506 -33.582 1.00 34.31 379 LYS A O 1
ATOM 2976 N N . HIS A 1 380 ? -0.658 -13.339 -33.658 1.00 35.81 380 HIS A N 1
ATOM 2977 C CA . HIS A 1 380 ? -1.005 -14.733 -33.417 1.00 35.81 380 HIS A CA 1
ATOM 2978 C C . HIS A 1 380 ? -0.348 -15.275 -32.133 1.00 35.81 380 HIS A C 1
ATOM 2980 O O . HIS A 1 380 ? 0.776 -14.888 -31.808 1.00 35.81 380 HIS A O 1
ATOM 2986 N N . PRO A 1 381 ? -1.015 -16.187 -31.393 1.00 39.66 381 PRO A N 1
ATOM 2987 C CA . PRO A 1 381 ? -0.499 -16.749 -30.137 1.00 39.66 381 PRO A CA 1
ATOM 2988 C C . PRO A 1 381 ? 0.870 -17.434 -30.270 1.00 39.66 381 PRO A C 1
ATOM 2990 O O . PRO A 1 381 ? 1.645 -17.477 -29.317 1.00 39.66 381 PRO A O 1
ATOM 2993 N N . GLU A 1 382 ? 1.167 -17.957 -31.457 1.00 37.94 382 GLU A N 1
ATOM 2994 C CA . GLU A 1 382 ? 2.425 -18.619 -31.809 1.00 37.94 382 GLU A CA 1
ATOM 2995 C C . GLU A 1 382 ? 3.616 -17.656 -31.963 1.00 37.94 382 GLU A C 1
ATOM 2997 O O . GLU A 1 382 ? 4.752 -18.049 -31.705 1.00 37.94 382 GLU A O 1
ATOM 3002 N N . ASP A 1 383 ? 3.364 -16.373 -32.242 1.00 36.28 383 ASP A N 1
ATOM 3003 C CA . ASP A 1 383 ? 4.400 -15.335 -32.356 1.00 36.28 383 ASP A CA 1
ATOM 3004 C C . ASP A 1 383 ? 4.833 -14.767 -30.992 1.00 36.28 383 ASP A C 1
ATOM 3006 O O . ASP A 1 383 ? 5.840 -14.070 -30.905 1.00 36.28 383 ASP A O 1
ATOM 3010 N N . MET A 1 384 ? 4.080 -15.052 -29.920 1.00 43.25 384 MET A N 1
ATOM 3011 C CA . MET A 1 384 ? 4.332 -14.583 -28.546 1.00 43.25 384 MET A CA 1
ATOM 3012 C C . MET A 1 384 ? 5.116 -15.593 -27.681 1.00 43.25 384 MET A C 1
ATOM 3014 O O . MET A 1 384 ? 5.316 -15.382 -26.480 1.00 43.25 384 MET A O 1
ATOM 3018 N N . GLN A 1 385 ? 5.561 -16.703 -28.276 1.00 44.09 385 GLN A N 1
ATOM 3019 C CA . GLN A 1 385 ? 6.209 -17.812 -27.575 1.00 44.09 385 GLN A CA 1
ATOM 3020 C C . GLN A 1 385 ? 7.524 -17.391 -26.898 1.00 44.09 385 GLN A C 1
ATOM 3022 O O . GLN A 1 385 ? 8.467 -16.943 -27.542 1.00 44.09 385 GLN A O 1
ATOM 3027 N N . GLY A 1 386 ? 7.600 -17.574 -25.575 1.00 44.16 386 GLY A N 1
ATOM 3028 C CA . GLY A 1 386 ? 8.827 -17.382 -24.789 1.00 44.16 386 GLY A CA 1
ATOM 3029 C C . GLY A 1 386 ? 9.308 -15.935 -24.658 1.00 44.16 386 GLY A C 1
ATOM 3030 O O . GLY A 1 386 ? 10.463 -15.716 -24.294 1.00 44.16 386 GLY A O 1
ATOM 3031 N N . LEU A 1 387 ? 8.444 -14.963 -24.970 1.00 41.12 387 LEU A N 1
ATOM 3032 C CA . LEU A 1 387 ? 8.847 -13.570 -25.151 1.00 41.12 387 LEU A CA 1
ATOM 3033 C C . LEU A 1 387 ? 8.685 -12.675 -23.938 1.00 41.12 387 LEU A C 1
ATOM 3035 O O . LEU A 1 387 ? 9.238 -11.581 -23.930 1.00 41.12 387 LEU A O 1
ATOM 3039 N N . LEU A 1 388 ? 7.947 -13.106 -22.923 1.00 38.81 388 LEU A N 1
ATOM 3040 C CA . LEU A 1 388 ? 7.771 -12.280 -21.742 1.00 38.81 388 LEU A CA 1
ATOM 3041 C C . LEU A 1 388 ? 9.091 -12.209 -20.995 1.00 38.81 388 LEU A C 1
ATOM 3043 O O . LEU A 1 388 ? 9.588 -13.209 -20.501 1.00 38.81 388 LEU A O 1
ATOM 3047 N N . SER A 1 389 ? 9.684 -11.026 -21.017 1.00 38.53 389 SER A N 1
ATOM 3048 C CA . SER A 1 389 ? 10.843 -10.613 -20.237 1.00 38.53 389 SER A CA 1
ATOM 3049 C C . SER A 1 389 ? 11.060 -9.137 -20.461 1.00 38.53 389 SER A C 1
ATOM 3051 O O . SER A 1 389 ? 11.210 -8.769 -21.653 1.00 38.53 389 SER A O 1
#